Protein AF-A0A518CKV7-F1 (afdb_monomer)

Sequence (384 aa):
MPEHEFELYLSLLSRFLKLNSQQREEIAEELRGHLEMRLEDLAKEGHSREEAIRIALDEMGDAGELAQHFSTISKSRRRKMIMRCTLGTAAVLACGLVLFTAFWNEPDRPRPMANLVAEDEGGGTLPESGKTKPMDSSVQKRPAEVWELAEKVRVYKSEELEPWDEQLESQYELDLQGLSLQDAFDQISDQGGFLIVVHNSVTASLGDLISIEIEKNYTNLKLRQILYLLLAPLELTYAPKDGVLYILTQDETQDNSDFLQVRMYDCRDYLLVTVPDPQNNPEKLAEKMHHLMNLVMQFEGEWKTAGEGLGTIQSMNGVLVIKQTADAHAAIEQLLNQLRKPYLDVAHNNSAASQIDFGPERLFKLEQKGQSSIEKTPELGSLF

Solvent-accessible surface area (backbone atoms only — not comparable to full-atom values): 22990 Å² total; per-residue (Å²): 123,62,70,57,57,52,53,50,48,52,52,52,28,54,66,64,52,75,57,59,72,67,61,40,49,54,51,50,52,53,50,48,52,53,50,53,53,51,39,52,53,34,44,74,75,66,44,52,73,65,58,24,52,52,52,54,48,61,74,66,47,57,50,68,62,48,26,52,53,51,54,54,49,52,54,52,49,52,56,51,49,54,55,47,54,55,52,50,52,52,51,51,49,52,52,50,51,52,50,50,63,71,66,65,72,76,88,76,82,79,78,85,76,82,82,79,85,80,89,83,88,85,81,87,82,88,84,82,86,89,76,88,77,74,80,76,81,83,78,75,80,54,76,66,63,59,48,60,50,48,68,69,60,56,64,78,65,55,95,74,63,67,72,52,68,62,56,35,61,36,70,40,76,45,88,32,54,75,31,26,50,49,57,42,47,51,51,51,21,63,76,69,72,44,50,67,44,78,36,70,63,35,44,71,72,71,47,63,49,71,77,42,64,34,86,58,68,47,69,79,37,31,40,52,55,50,52,48,68,66,26,50,87,70,56,33,44,72,43,81,53,96,81,30,38,34,35,32,29,53,64,55,49,60,74,35,74,86,55,41,42,76,49,66,46,74,40,46,67,61,47,47,73,79,35,88,51,50,86,87,33,54,67,61,47,51,52,53,50,52,50,51,52,52,52,57,52,69,72,56,75,88,63,47,83,82,85,85,34,75,55,48,79,48,79,55,97,51,25,38,43,35,32,33,41,69,68,57,52,52,52,51,50,52,50,53,51,61,68,42,45,68,55,53,56,48,65,75,68,45,96,72,74,87,80,80,84,80,55,72,70,60,56,52,53,49,52,53,51,53,54,60,60,65,74,60,63,78,79,84,71,83,89,124

Structure (mmCIF, N/CA/C/O backbone):
data_AF-A0A518CKV7-F1
#
_entry.id   AF-A0A518CKV7-F1
#
loop_
_atom_site.group_PDB
_atom_site.id
_atom_site.type_symbol
_atom_site.label_atom_id
_atom_site.label_alt_id
_atom_site.label_comp_id
_atom_site.label_asym_id
_atom_site.label_entity_id
_atom_site.label_seq_id
_atom_site.pdbx_PDB_ins_code
_atom_site.Cartn_x
_atom_site.Cartn_y
_atom_site.Cartn_z
_atom_site.occupancy
_atom_site.B_iso_or_equiv
_atom_site.auth_seq_id
_atom_site.auth_comp_id
_atom_site.auth_asym_id
_atom_site.auth_atom_id
_atom_site.pdbx_PDB_model_num
ATOM 1 N N . MET A 1 1 ? -18.345 -3.737 45.174 1.00 50.84 1 MET A N 1
ATOM 2 C CA . MET A 1 1 ? -17.900 -2.915 44.027 1.00 50.84 1 MET A CA 1
ATOM 3 C C . MET A 1 1 ? -16.730 -3.476 43.191 1.00 50.84 1 MET A C 1
ATOM 5 O O . MET A 1 1 ? -16.484 -2.872 42.157 1.00 50.84 1 MET A O 1
ATOM 9 N N . PRO A 1 2 ? -16.056 -4.605 43.505 1.00 71.88 2 PRO A N 1
ATOM 10 C CA . PRO A 1 2 ? -14.836 -4.979 42.775 1.00 71.88 2 PRO A CA 1
ATOM 11 C C . PRO A 1 2 ? -15.076 -5.750 41.454 1.00 71.88 2 PRO A C 1
ATOM 13 O O . PRO A 1 2 ? -14.231 -5.706 40.573 1.00 71.88 2 PRO A O 1
ATOM 16 N N . GLU A 1 3 ? -16.244 -6.379 41.245 1.00 76.88 3 GLU A N 1
ATOM 17 C CA . GLU A 1 3 ? -16.604 -6.996 39.944 1.00 76.88 3 GLU A CA 1
ATOM 18 C C . GLU A 1 3 ? -16.695 -5.960 38.809 1.00 76.88 3 GLU A C 1
ATOM 20 O O . GLU A 1 3 ? -16.435 -6.265 37.651 1.00 76.88 3 GLU A O 1
ATOM 25 N N . HIS A 1 4 ? -17.009 -4.705 39.141 1.00 88.31 4 HIS A N 1
ATOM 26 C CA . HIS A 1 4 ? -17.037 -3.626 38.160 1.00 88.31 4 HIS A CA 1
ATOM 27 C C . HIS A 1 4 ? -15.627 -3.226 37.697 1.00 88.31 4 HIS A C 1
ATOM 29 O O . HIS A 1 4 ? -15.451 -2.882 36.535 1.00 88.31 4 HIS A O 1
ATOM 35 N N . GLU A 1 5 ? -14.618 -3.270 38.576 1.00 87.88 5 GLU A N 1
ATOM 36 C CA . GLU A 1 5 ? -13.223 -2.981 38.197 1.00 87.88 5 GLU A CA 1
ATOM 37 C C . GLU A 1 5 ? -12.697 -4.030 37.211 1.00 87.88 5 GLU A C 1
ATOM 39 O O . GLU A 1 5 ? -12.013 -3.693 36.247 1.00 87.88 5 GLU A O 1
ATOM 44 N N . PHE A 1 6 ? -13.108 -5.282 37.407 1.00 85.88 6 PHE A N 1
ATOM 45 C CA . PHE A 1 6 ? -12.809 -6.397 36.521 1.00 85.88 6 PHE A CA 1
ATOM 46 C C . PHE A 1 6 ? -13.419 -6.220 35.119 1.00 85.88 6 PHE A C 1
ATOM 48 O O . PHE A 1 6 ? -12.698 -6.257 34.121 1.00 85.88 6 PHE A O 1
ATOM 55 N N . GLU A 1 7 ? -14.724 -5.953 35.028 1.00 88.94 7 GLU A N 1
ATOM 56 C CA . GLU A 1 7 ? -15.381 -5.723 33.732 1.00 88.94 7 GLU A CA 1
ATOM 57 C C . GLU A 1 7 ? -14.836 -4.468 33.034 1.00 88.94 7 GLU A C 1
ATOM 59 O O . GLU A 1 7 ? -14.658 -4.442 31.814 1.00 88.94 7 GLU A O 1
ATOM 64 N N . LEU A 1 8 ? -14.482 -3.434 33.804 1.00 93.50 8 LEU A N 1
ATOM 65 C CA . LEU A 1 8 ? -13.857 -2.232 33.265 1.00 93.50 8 LEU A CA 1
ATOM 66 C C . LEU A 1 8 ? -12.472 -2.537 32.675 1.00 93.50 8 LEU A C 1
ATOM 68 O O . LEU A 1 8 ? -12.189 -2.089 31.561 1.00 93.50 8 LEU A O 1
ATOM 72 N N . TYR A 1 9 ? -11.654 -3.341 33.364 1.00 93.62 9 TYR A N 1
ATOM 73 C CA . TYR A 1 9 ? -10.346 -3.791 32.882 1.00 93.62 9 TYR A CA 1
ATOM 74 C C . TYR A 1 9 ? -10.462 -4.584 31.575 1.00 93.62 9 TYR A C 1
ATOM 76 O O . TYR A 1 9 ? -9.796 -4.246 30.592 1.00 93.62 9 TYR A O 1
ATOM 84 N N . LEU A 1 10 ? -11.356 -5.579 31.517 1.00 90.62 10 LEU A N 1
ATOM 85 C CA . LEU A 1 10 ? -11.594 -6.351 30.293 1.00 90.62 10 LEU A CA 1
ATOM 86 C C . LEU A 1 10 ? -12.104 -5.461 29.155 1.00 90.62 10 LEU A C 1
ATOM 88 O O . LEU A 1 10 ? -11.634 -5.589 28.023 1.00 90.62 10 LEU A O 1
ATOM 92 N N . SER A 1 11 ? -12.997 -4.508 29.441 1.00 91.81 11 SER A N 1
ATOM 93 C CA . SER A 1 11 ? -13.488 -3.575 28.422 1.00 91.81 11 SER A CA 1
ATOM 94 C C . SER A 1 11 ? -12.355 -2.723 27.832 1.00 91.81 11 SER A C 1
ATOM 96 O O . SER A 1 11 ? -12.274 -2.573 26.608 1.00 91.81 11 SER A O 1
ATOM 98 N N . LEU A 1 12 ? -11.434 -2.229 28.669 1.00 94.06 12 LEU A N 1
ATOM 99 C CA . LEU A 1 12 ? -10.284 -1.433 28.239 1.00 94.06 12 LEU A CA 1
ATOM 100 C C . LEU A 1 12 ? -9.321 -2.268 27.399 1.00 94.06 12 LEU A C 1
ATOM 102 O O . LEU A 1 12 ? -8.950 -1.855 26.299 1.00 94.06 12 LEU A O 1
ATOM 106 N N . LEU A 1 13 ? -8.977 -3.466 27.871 1.00 91.62 13 LEU A N 1
ATOM 107 C CA . LEU A 1 13 ? -8.108 -4.387 27.147 1.00 91.62 13 LEU A CA 1
ATOM 108 C C . LEU A 1 13 ? -8.684 -4.730 25.766 1.00 91.62 13 LEU A C 1
ATOM 110 O O . LEU A 1 13 ? -7.988 -4.658 24.752 1.00 91.62 13 LEU A O 1
ATOM 114 N N . SER A 1 14 ? -9.984 -5.021 25.712 1.00 88.25 14 SER A N 1
ATOM 115 C CA . SER A 1 14 ? -10.696 -5.343 24.475 1.00 88.25 14 SER A CA 1
ATOM 116 C C . SER A 1 14 ? -10.630 -4.206 23.446 1.00 88.25 14 SER A C 1
ATOM 118 O O . SER A 1 14 ? -10.497 -4.447 22.243 1.00 88.25 14 SER A O 1
ATOM 120 N N . ARG A 1 15 ? -10.655 -2.956 23.924 1.00 88.44 15 ARG A N 1
ATOM 121 C CA . ARG A 1 15 ? -10.552 -1.751 23.099 1.00 88.44 15 ARG A CA 1
ATOM 122 C C . ARG A 1 15 ? -9.131 -1.536 22.577 1.00 88.44 15 ARG A C 1
ATOM 124 O O . ARG A 1 15 ? -8.971 -1.054 21.457 1.00 88.44 15 ARG A O 1
ATOM 131 N N . PHE A 1 16 ? -8.108 -1.916 23.342 1.00 92.81 16 PHE A N 1
ATOM 132 C CA . PHE A 1 16 ? -6.710 -1.799 22.920 1.00 92.81 16 PHE A CA 1
ATOM 133 C C . PHE A 1 16 ? -6.267 -2.882 21.933 1.00 92.81 16 PHE A C 1
ATOM 135 O O . PHE A 1 16 ? -5.427 -2.609 21.077 1.00 92.81 16 PHE A O 1
ATOM 142 N N . LEU A 1 17 ? -6.834 -4.088 22.012 1.00 85.31 17 LEU A N 1
ATOM 143 C CA . LEU A 1 17 ? -6.389 -5.227 21.205 1.00 85.31 17 LEU A CA 1
ATOM 144 C C . LEU A 1 17 ? -6.710 -5.111 19.702 1.00 85.31 17 LEU A C 1
ATOM 146 O O . LEU A 1 17 ? -6.100 -5.827 18.913 1.00 85.31 17 LEU A O 1
ATOM 150 N N . LYS A 1 18 ? -7.614 -4.210 19.280 1.00 85.00 18 LYS A N 1
ATOM 151 C CA . LYS A 1 18 ? -8.036 -4.030 17.869 1.00 85.00 18 LYS A CA 1
ATOM 152 C C . LYS A 1 18 ? -8.336 -5.359 17.145 1.00 85.00 18 LYS A C 1
ATOM 154 O O . LYS A 1 18 ? -7.991 -5.537 15.981 1.00 85.00 18 LYS A O 1
ATOM 159 N N . LEU A 1 19 ? -8.950 -6.306 17.853 1.00 83.44 19 LEU A N 1
ATOM 160 C CA . LEU A 1 19 ? -9.349 -7.604 17.307 1.00 83.44 19 LEU A CA 1
ATOM 161 C C . LEU A 1 19 ? -10.804 -7.568 16.843 1.00 83.44 19 LEU A C 1
ATOM 163 O O . LEU A 1 19 ? -11.606 -6.767 17.347 1.00 83.44 19 LEU A O 1
ATOM 167 N N . ASN A 1 20 ? -11.146 -8.474 15.925 1.00 85.69 20 ASN A N 1
ATOM 168 C CA . ASN A 1 20 ? -12.535 -8.699 15.537 1.00 85.69 20 ASN A CA 1
ATOM 169 C C . ASN A 1 20 ? -13.378 -9.146 16.750 1.00 85.69 20 ASN A C 1
ATOM 171 O O . ASN A 1 20 ? -12.840 -9.548 17.786 1.00 85.69 20 ASN A O 1
ATOM 175 N N . SER A 1 21 ? -14.701 -9.021 16.648 1.00 83.12 21 SER A N 1
ATOM 176 C CA . SER A 1 21 ? -15.618 -9.269 17.770 1.00 83.12 21 SER A CA 1
ATOM 177 C C . SER A 1 21 ? -15.490 -10.684 18.336 1.00 83.12 21 SER A C 1
ATOM 179 O O . SER A 1 21 ? -15.404 -10.836 19.550 1.00 83.12 21 SER A O 1
ATOM 181 N N . GLN A 1 22 ? -15.384 -11.696 17.473 1.00 83.75 22 GLN A N 1
ATOM 182 C CA . GLN A 1 22 ? -15.272 -13.093 17.889 1.00 83.75 22 GLN A CA 1
ATOM 183 C C . GLN A 1 22 ? -13.979 -13.366 18.673 1.00 83.75 22 GLN A C 1
ATOM 185 O O . GLN A 1 22 ? -14.024 -13.896 19.777 1.00 83.75 22 GLN A O 1
ATOM 190 N N . GLN A 1 23 ? -12.820 -12.962 18.146 1.00 83.25 23 GLN A N 1
ATOM 191 C CA . GLN A 1 23 ? -11.528 -13.148 18.820 1.00 83.25 23 GLN A CA 1
ATOM 192 C C . GLN A 1 23 ? -11.455 -12.378 20.135 1.00 83.25 23 GLN A C 1
ATOM 194 O O . GLN A 1 23 ? -10.825 -12.819 21.093 1.00 83.25 23 GLN A O 1
ATOM 199 N N . ARG A 1 24 ? -12.080 -11.200 20.173 1.00 86.75 24 ARG A N 1
ATOM 200 C CA . ARG A 1 24 ? -12.170 -10.384 21.379 1.00 86.75 24 ARG A CA 1
ATOM 201 C C . ARG A 1 24 ? -12.959 -11.100 22.468 1.00 86.75 24 ARG A C 1
ATOM 203 O O . ARG A 1 24 ? -12.525 -11.073 23.612 1.00 86.75 24 ARG A O 1
ATOM 210 N N . GLU A 1 25 ? -14.072 -11.732 22.113 1.00 87.19 25 GLU A N 1
ATOM 211 C CA . GLU A 1 25 ? -14.899 -12.503 23.041 1.00 87.19 25 GLU A CA 1
ATOM 212 C C . GLU A 1 25 ? -14.175 -13.768 23.519 1.00 87.19 25 GLU A C 1
ATOM 214 O O . GLU A 1 25 ? -14.109 -14.004 24.721 1.00 87.19 25 GLU A O 1
ATOM 219 N N . GLU A 1 26 ? -13.513 -14.500 22.616 1.00 89.00 26 GLU A N 1
ATOM 220 C CA . GLU A 1 26 ? -12.691 -15.669 22.966 1.00 89.00 26 GLU A CA 1
ATOM 221 C C . GLU A 1 26 ? -11.557 -15.312 23.944 1.00 89.00 26 GLU A C 1
ATOM 223 O O . GLU A 1 26 ? -11.353 -15.998 24.944 1.00 89.00 26 GLU A O 1
ATOM 228 N N . ILE A 1 27 ? -10.828 -14.218 23.694 1.00 86.88 27 ILE A N 1
ATOM 229 C CA . ILE A 1 27 ? -9.741 -13.772 24.581 1.00 86.88 27 ILE A CA 1
ATOM 230 C C . ILE A 1 27 ? -10.284 -13.233 25.904 1.00 86.88 27 ILE A C 1
ATOM 232 O O . ILE A 1 27 ? -9.680 -13.478 26.947 1.00 86.88 27 ILE A O 1
ATOM 236 N N . ALA A 1 28 ? -11.395 -12.493 25.879 1.00 89.44 28 ALA A N 1
ATOM 237 C CA . ALA A 1 28 ? -12.017 -11.987 27.096 1.00 89.44 28 ALA A CA 1
ATOM 238 C C . ALA A 1 28 ? -12.482 -13.136 28.000 1.00 89.44 28 ALA A C 1
ATOM 240 O O . ALA A 1 28 ? -12.273 -13.067 29.210 1.00 89.44 28 ALA A O 1
ATOM 241 N N . GLU A 1 29 ? -13.044 -14.197 27.422 1.00 92.38 29 GLU A N 1
ATOM 242 C CA . GLU A 1 29 ? -13.492 -15.373 28.167 1.00 92.38 29 GLU A CA 1
ATOM 243 C C . GLU A 1 29 ? -12.316 -16.164 28.758 1.00 92.38 29 GLU A C 1
ATOM 245 O O . GLU A 1 29 ? -12.347 -16.529 29.933 1.00 92.38 29 GLU A O 1
ATOM 250 N N . GLU A 1 30 ? -11.229 -16.346 28.002 1.00 93.56 30 GLU A N 1
ATOM 251 C CA . GLU A 1 30 ? -10.017 -17.009 28.508 1.00 93.56 30 GLU A CA 1
ATOM 252 C C . GLU A 1 30 ? -9.373 -16.210 29.656 1.00 93.56 30 GLU A C 1
ATOM 254 O O . GLU A 1 30 ? -8.999 -16.765 30.692 1.00 93.56 30 GLU A O 1
ATOM 259 N N . LEU A 1 31 ? -9.272 -14.884 29.511 1.00 92.44 31 LEU A N 1
ATOM 260 C CA . LEU A 1 31 ? -8.737 -14.013 30.561 1.00 92.44 31 LEU A CA 1
ATOM 261 C C . LEU A 1 31 ? -9.634 -13.986 31.796 1.00 92.44 31 LEU A C 1
ATOM 263 O O . LEU A 1 31 ? -9.117 -13.978 32.915 1.00 92.44 31 LEU A O 1
ATOM 267 N N . ARG A 1 32 ? -10.958 -14.018 31.607 1.00 94.12 32 ARG A N 1
ATOM 268 C CA . ARG A 1 32 ? -11.914 -14.172 32.704 1.00 94.12 32 ARG A CA 1
ATOM 269 C C . ARG A 1 32 ? -11.669 -15.480 33.448 1.00 94.12 32 ARG A C 1
ATOM 271 O O . ARG A 1 32 ? -11.508 -15.436 34.664 1.00 94.12 32 ARG A O 1
ATOM 278 N N . GLY A 1 33 ? -11.514 -16.595 32.736 1.00 92.56 33 GLY A N 1
ATOM 279 C CA . GLY A 1 33 ? -11.188 -17.888 33.341 1.00 92.56 33 GLY A CA 1
ATOM 280 C C . GLY A 1 33 ? -9.873 -17.879 34.133 1.00 92.56 33 GLY A C 1
ATOM 281 O O . GLY A 1 33 ? -9.822 -18.371 35.262 1.00 92.56 33 GLY A O 1
ATOM 282 N N . HIS A 1 34 ? -8.810 -17.275 33.592 1.00 92.69 34 HIS A N 1
ATOM 283 C CA . HIS A 1 34 ? -7.526 -17.154 34.295 1.00 92.69 34 HIS A CA 1
ATOM 284 C C . HIS A 1 34 ? -7.613 -16.301 35.563 1.00 92.69 34 HIS A C 1
ATOM 286 O O . HIS A 1 34 ? -7.045 -16.667 36.595 1.00 92.69 34 HIS A O 1
ATOM 292 N N . LEU A 1 35 ? -8.327 -15.178 35.501 1.00 91.69 35 LEU A N 1
ATOM 293 C CA . LEU A 1 35 ? -8.523 -14.307 36.654 1.00 91.69 35 LEU A CA 1
ATOM 294 C C . LEU A 1 35 ? -9.394 -14.973 37.721 1.00 91.69 35 LEU A C 1
ATOM 296 O O . LEU A 1 35 ? -9.039 -14.925 38.894 1.00 91.69 35 LEU A O 1
ATOM 300 N N . GLU A 1 36 ? -10.483 -15.643 37.343 1.00 94.50 36 GLU A N 1
ATOM 301 C CA . GLU A 1 36 ? -11.323 -16.401 38.280 1.00 94.50 36 GLU A CA 1
ATOM 302 C C . GLU A 1 36 ? -10.526 -17.486 39.009 1.00 94.50 36 GLU A C 1
ATOM 304 O O . GLU A 1 36 ? -10.610 -17.594 40.235 1.00 94.50 36 GLU A O 1
ATOM 309 N N . MET A 1 37 ? -9.687 -18.226 38.278 1.00 95.19 37 MET A N 1
ATOM 310 C CA . MET A 1 37 ? -8.781 -19.215 38.863 1.00 95.19 37 MET A CA 1
ATOM 311 C C . MET A 1 37 ? -7.822 -18.567 39.869 1.00 95.19 37 MET A C 1
ATOM 313 O O . MET A 1 37 ? -7.672 -19.060 40.988 1.00 95.19 37 MET A O 1
ATOM 317 N N . ARG A 1 38 ? -7.222 -17.422 39.516 1.00 96.25 38 ARG A N 1
ATOM 318 C CA . ARG A 1 38 ? -6.299 -16.715 40.413 1.00 96.25 38 ARG A CA 1
ATOM 319 C C . ARG A 1 38 ? -6.997 -16.181 41.665 1.00 96.25 38 ARG A C 1
ATOM 321 O O . ARG A 1 38 ? -6.429 -16.240 42.755 1.00 96.25 38 ARG A O 1
ATOM 328 N N . LEU A 1 39 ? -8.230 -15.698 41.531 1.00 95.62 39 LEU A N 1
ATOM 329 C CA . LEU A 1 39 ? -9.047 -15.258 42.662 1.00 95.62 39 LEU A CA 1
ATOM 330 C C . LEU A 1 39 ? -9.371 -16.406 43.619 1.00 95.62 39 LEU A C 1
ATOM 332 O O . LEU A 1 39 ? -9.359 -16.199 44.833 1.00 95.62 39 LEU A O 1
ATOM 336 N N . GLU A 1 40 ? -9.644 -17.603 43.098 1.00 96.81 40 GLU A N 1
ATOM 337 C CA . GLU A 1 40 ? -9.883 -18.787 43.925 1.00 96.81 40 GLU A CA 1
ATOM 338 C C . GLU A 1 40 ? -8.632 -19.179 44.727 1.00 96.81 40 GLU A C 1
ATOM 340 O O . GLU A 1 40 ? -8.734 -19.513 45.910 1.00 96.81 40 GLU A O 1
ATOM 345 N N . ASP A 1 41 ? -7.450 -19.088 44.118 1.00 97.69 41 ASP A N 1
ATOM 346 C CA . ASP A 1 41 ? -6.178 -19.363 44.792 1.00 97.69 41 ASP A CA 1
ATOM 347 C C . ASP A 1 41 ? -5.898 -18.352 45.913 1.00 97.69 41 ASP A C 1
ATOM 349 O O . ASP A 1 41 ? -5.622 -18.746 47.048 1.00 97.69 41 ASP A O 1
ATOM 353 N N . LEU A 1 42 ? -6.081 -17.056 45.650 1.00 97.38 42 LEU A N 1
ATOM 354 C CA . LEU A 1 42 ? -5.923 -16.007 46.666 1.00 97.38 42 LEU A CA 1
ATOM 355 C C . LEU A 1 42 ? -6.945 -16.151 47.806 1.00 97.38 42 LEU A C 1
ATOM 357 O O . LEU A 1 42 ? -6.629 -15.905 48.973 1.00 97.38 42 LEU A O 1
ATOM 361 N N . ALA A 1 43 ? -8.162 -16.607 47.503 1.00 96.62 43 ALA A N 1
ATOM 362 C CA . ALA A 1 43 ? -9.160 -16.910 48.524 1.00 96.62 43 ALA A CA 1
ATOM 363 C C . ALA A 1 43 ? -8.744 -18.101 49.408 1.00 96.62 43 ALA A C 1
ATOM 365 O O . ALA A 1 43 ? -8.964 -18.064 50.621 1.00 96.62 43 ALA A O 1
ATOM 366 N N . LYS A 1 44 ? -8.107 -19.138 48.842 1.00 98.06 44 LYS A N 1
ATOM 367 C CA . LYS A 1 44 ? -7.546 -20.273 49.610 1.00 98.06 44 LYS A CA 1
ATOM 368 C C . LYS A 1 44 ? -6.392 -19.847 50.516 1.00 98.06 44 LYS A C 1
ATOM 370 O O . LYS A 1 44 ? -6.230 -20.415 51.594 1.00 98.06 44 LYS A O 1
ATOM 375 N N . GLU A 1 45 ? -5.632 -18.839 50.106 1.00 98.12 45 GLU A N 1
ATOM 376 C CA . GLU A 1 45 ? -4.575 -18.212 50.911 1.00 98.12 45 GLU A CA 1
ATOM 377 C C . GLU A 1 45 ? -5.130 -17.317 52.038 1.00 98.12 45 GLU A C 1
ATOM 379 O O . GLU A 1 45 ? -4.391 -16.901 52.929 1.00 98.12 45 GLU A O 1
ATOM 384 N N . GLY A 1 46 ? -6.448 -17.087 52.061 1.00 98.00 46 GLY A N 1
ATOM 385 C CA . GLY A 1 46 ? -7.145 -16.351 53.113 1.00 98.00 46 GLY A CA 1
ATOM 386 C C . GLY A 1 46 ? -7.326 -14.861 52.827 1.00 98.00 46 GLY A C 1
ATOM 387 O O . GLY A 1 46 ? -7.761 -14.131 53.722 1.00 98.00 46 GLY A O 1
ATOM 388 N N . HIS A 1 47 ? -7.031 -14.398 51.609 1.00 97.94 47 HIS A N 1
ATOM 389 C CA . HIS A 1 47 ? -7.303 -13.018 51.219 1.00 97.94 47 HIS A CA 1
ATOM 390 C C . HIS A 1 47 ? -8.807 -12.758 51.112 1.00 97.94 47 HIS A C 1
ATOM 392 O O . HIS A 1 47 ? -9.595 -13.605 50.680 1.00 97.94 47 HIS A O 1
ATOM 398 N N . SER A 1 48 ? -9.221 -11.547 51.490 1.00 96.75 48 SER A N 1
ATOM 399 C CA . SER A 1 48 ? -10.590 -11.104 51.226 1.00 96.75 48 SER A CA 1
ATOM 400 C C . SER A 1 48 ? -10.813 -10.965 49.717 1.00 96.75 48 SER A C 1
ATOM 402 O O . SER A 1 48 ? -9.888 -10.651 48.973 1.00 96.75 48 SER A O 1
ATOM 404 N N . ARG A 1 49 ? -12.049 -11.158 49.242 1.00 94.38 49 ARG A N 1
ATOM 405 C CA . ARG A 1 49 ? -12.355 -11.105 47.800 1.00 94.38 49 ARG A CA 1
ATOM 406 C C . ARG A 1 49 ? -11.945 -9.779 47.142 1.00 94.38 49 ARG A C 1
ATOM 408 O O . ARG A 1 49 ? -11.487 -9.780 46.009 1.00 94.38 49 ARG A O 1
ATOM 415 N N . GLU A 1 50 ? -12.105 -8.658 47.844 1.00 94.62 50 GLU A N 1
ATOM 416 C CA . GLU A 1 50 ? -11.709 -7.331 47.347 1.00 94.62 50 GLU A CA 1
ATOM 417 C C . GLU A 1 50 ? -10.187 -7.177 47.246 1.00 94.62 50 GLU A C 1
ATOM 419 O O . GLU A 1 50 ? -9.684 -6.628 46.268 1.00 94.62 50 GLU A O 1
ATOM 424 N N . GLU A 1 51 ? -9.449 -7.693 48.228 1.00 95.56 51 GLU A N 1
ATOM 425 C CA . GLU A 1 51 ? -7.985 -7.691 48.223 1.00 95.56 51 GLU A CA 1
ATOM 426 C C . GLU A 1 51 ? -7.427 -8.626 47.146 1.00 95.56 51 GLU A C 1
ATOM 428 O O . GLU A 1 51 ? -6.517 -8.241 46.418 1.00 95.56 51 GLU A O 1
ATOM 433 N N . ALA A 1 52 ? -8.042 -9.798 46.965 1.00 96.19 52 ALA A N 1
ATOM 434 C CA . ALA A 1 52 ? -7.690 -10.741 45.911 1.00 96.19 52 ALA A CA 1
ATOM 435 C C . ALA A 1 52 ? -7.847 -10.131 44.508 1.00 96.19 52 ALA A C 1
ATOM 437 O O . ALA A 1 52 ? -6.976 -10.318 43.665 1.00 96.19 52 ALA A O 1
ATOM 438 N N . ILE A 1 53 ? -8.913 -9.356 44.264 1.00 93.88 53 ILE A N 1
ATOM 439 C CA . ILE A 1 53 ? -9.126 -8.668 42.977 1.00 93.88 53 ILE A CA 1
ATOM 440 C C . ILE A 1 53 ? -8.037 -7.631 42.715 1.00 93.88 53 ILE A C 1
ATOM 442 O O . ILE A 1 53 ? -7.504 -7.581 41.610 1.00 93.88 53 ILE A O 1
ATOM 446 N N . ARG A 1 54 ? -7.647 -6.851 43.727 1.00 94.38 54 ARG A N 1
ATOM 447 C CA . ARG A 1 54 ? -6.552 -5.885 43.573 1.00 94.38 54 ARG A CA 1
ATOM 448 C C . ARG A 1 54 ? -5.218 -6.564 43.294 1.00 94.38 54 ARG A C 1
ATOM 450 O O . ARG A 1 54 ? -4.519 -6.124 42.393 1.00 94.38 54 ARG A O 1
ATOM 457 N N . ILE A 1 55 ? -4.893 -7.629 44.027 1.00 96.56 55 ILE A N 1
ATOM 458 C CA . ILE A 1 55 ? -3.652 -8.388 43.822 1.00 96.56 55 ILE A CA 1
ATOM 459 C C . ILE A 1 55 ? -3.637 -9.014 42.423 1.00 96.56 55 ILE A C 1
ATOM 461 O O . ILE A 1 55 ? -2.653 -8.870 41.711 1.00 96.56 55 ILE A O 1
ATOM 465 N N . ALA A 1 56 ? -4.733 -9.646 41.992 1.00 95.75 56 ALA A N 1
ATOM 466 C CA . ALA A 1 56 ? -4.812 -10.278 40.676 1.00 95.75 56 ALA A CA 1
ATOM 467 C C . ALA A 1 56 ? -4.682 -9.266 39.521 1.00 95.75 56 ALA A C 1
ATOM 469 O O . ALA A 1 56 ? -4.013 -9.551 38.529 1.00 95.75 56 ALA A O 1
ATOM 470 N N . LEU A 1 57 ? -5.289 -8.079 39.649 1.00 94.69 57 LEU A N 1
ATOM 471 C CA . LEU A 1 57 ? -5.149 -7.011 38.653 1.00 94.69 57 LEU A CA 1
ATOM 472 C C . LEU A 1 57 ? -3.732 -6.415 38.638 1.00 94.69 57 LEU A C 1
ATOM 474 O O . LEU A 1 57 ? -3.208 -6.148 37.560 1.00 94.69 57 LEU A O 1
ATOM 478 N N . ASP A 1 58 ? -3.101 -6.248 39.802 1.00 95.62 58 ASP A N 1
ATOM 479 C CA . ASP A 1 58 ? -1.714 -5.769 39.907 1.00 95.62 58 ASP A CA 1
ATOM 480 C C . ASP A 1 58 ? -0.720 -6.788 39.313 1.00 95.62 58 ASP A C 1
ATOM 482 O O . ASP A 1 58 ? 0.196 -6.414 38.584 1.00 95.62 58 ASP A O 1
ATOM 486 N N . GLU A 1 59 ? -0.954 -8.089 39.527 1.00 95.50 59 GLU A N 1
ATOM 487 C CA . GLU A 1 59 ? -0.173 -9.179 38.922 1.00 95.50 59 GLU A CA 1
ATOM 488 C C . GLU A 1 59 ? -0.339 -9.265 37.396 1.00 95.50 59 GLU A C 1
ATOM 490 O O . GLU A 1 59 ? 0.617 -9.601 36.693 1.00 95.50 59 GLU A O 1
ATOM 495 N N . MET A 1 60 ? -1.533 -8.968 36.871 1.00 92.75 60 MET A N 1
ATOM 496 C CA . MET A 1 60 ? -1.770 -8.907 35.423 1.00 92.75 60 MET A CA 1
ATOM 497 C C . MET A 1 60 ? -1.150 -7.674 34.755 1.00 92.75 60 MET A C 1
ATOM 499 O O . MET A 1 60 ? -0.875 -7.714 33.553 1.00 92.75 60 MET A O 1
ATOM 503 N N . GLY A 1 61 ? -0.915 -6.604 35.515 1.00 94.62 61 GLY A N 1
ATOM 504 C CA . GLY A 1 61 ? -0.333 -5.358 35.027 1.00 94.62 61 GLY A CA 1
ATOM 505 C C . GLY A 1 61 ? -1.307 -4.475 34.240 1.00 94.62 61 GLY A C 1
ATOM 506 O O . GLY A 1 61 ? -2.514 -4.726 34.154 1.00 94.62 61 GLY A O 1
ATOM 507 N N . ASP A 1 62 ? -0.773 -3.399 33.657 1.00 95.19 62 ASP A N 1
ATOM 508 C CA . ASP A 1 62 ? -1.563 -2.426 32.901 1.00 95.19 62 ASP A CA 1
ATOM 509 C C . ASP A 1 62 ? -2.176 -3.046 31.633 1.00 95.19 62 ASP A C 1
ATOM 511 O O . ASP A 1 62 ? -1.503 -3.716 30.844 1.00 95.19 62 ASP A O 1
ATOM 515 N N . ALA A 1 63 ? -3.465 -2.778 31.401 1.00 93.50 63 ALA A N 1
ATOM 516 C CA . ALA A 1 63 ? -4.188 -3.308 30.245 1.00 93.50 63 ALA A CA 1
ATOM 517 C C . ALA A 1 63 ? -3.565 -2.853 28.910 1.00 93.50 63 ALA A C 1
ATOM 519 O O . ALA A 1 63 ? -3.595 -3.593 27.925 1.00 93.50 63 ALA A O 1
ATOM 520 N N . GLY A 1 64 ? -2.988 -1.649 28.856 1.00 91.00 64 GLY A N 1
ATOM 521 C CA . GLY A 1 64 ? -2.310 -1.142 27.666 1.00 91.00 64 GLY A CA 1
ATOM 522 C C . GLY A 1 64 ? -1.033 -1.921 27.350 1.00 91.00 64 GLY A C 1
ATOM 523 O O . GLY A 1 64 ? -0.821 -2.320 26.201 1.00 91.00 64 GLY A O 1
ATOM 524 N N . GLU A 1 65 ? -0.208 -2.188 28.362 1.00 91.12 65 GLU A N 1
ATOM 525 C CA . GLU A 1 65 ? 1.027 -2.972 28.222 1.00 91.12 65 GLU A CA 1
ATOM 526 C C . GLU A 1 65 ? 0.732 -4.425 27.816 1.00 91.12 65 GLU A C 1
ATOM 528 O O . GLU A 1 65 ? 1.324 -4.949 26.863 1.00 91.12 65 GLU A O 1
ATOM 533 N N . LEU A 1 66 ? -0.263 -5.051 28.451 1.00 93.12 66 LEU A N 1
ATOM 534 C CA . LEU A 1 66 ? -0.699 -6.400 28.099 1.00 93.12 66 LEU A CA 1
ATOM 535 C C . LEU A 1 66 ? -1.207 -6.469 26.647 1.00 93.12 66 LEU A C 1
ATOM 537 O O . LEU A 1 66 ? -0.841 -7.378 25.894 1.00 93.12 66 LEU A O 1
ATOM 541 N N . ALA A 1 67 ? -1.994 -5.481 26.205 1.00 91.12 67 ALA A N 1
ATOM 542 C CA . ALA A 1 67 ? -2.474 -5.407 24.825 1.00 91.12 67 ALA A CA 1
ATOM 543 C C . ALA A 1 67 ? -1.334 -5.254 23.804 1.00 91.12 67 ALA A C 1
ATOM 545 O O . ALA A 1 67 ? -1.379 -5.858 22.722 1.00 91.12 67 ALA A O 1
ATOM 546 N N . GLN A 1 68 ? -0.287 -4.492 24.134 1.00 85.56 68 GLN A N 1
ATOM 547 C CA . GLN A 1 68 ? 0.915 -4.400 23.301 1.00 85.56 68 GLN A CA 1
ATOM 548 C C . GLN A 1 68 ? 1.640 -5.750 23.211 1.00 85.56 68 GLN A C 1
ATOM 550 O O . GLN A 1 68 ? 2.045 -6.163 22.116 1.00 85.56 68 GLN A O 1
ATOM 555 N N . HIS A 1 69 ? 1.740 -6.488 24.317 1.00 86.88 69 HIS A N 1
ATOM 556 C CA . HIS A 1 69 ? 2.306 -7.838 24.330 1.00 86.88 69 HIS A CA 1
ATOM 557 C C . HIS A 1 69 ? 1.512 -8.816 23.452 1.00 86.88 69 HIS A C 1
ATOM 559 O O . HIS A 1 69 ? 2.092 -9.518 22.620 1.00 86.88 69 HIS A O 1
ATOM 565 N N . PHE A 1 70 ? 0.183 -8.824 23.538 1.00 85.44 70 PHE A N 1
ATOM 566 C CA . PHE A 1 70 ? -0.638 -9.653 22.650 1.00 85.44 70 PHE A CA 1
ATOM 567 C C . PHE A 1 70 ? -0.503 -9.249 21.181 1.00 85.44 70 PHE A C 1
ATOM 569 O O . PHE A 1 70 ? -0.389 -10.116 20.313 1.00 85.44 70 PHE A O 1
ATOM 576 N N . SER A 1 71 ? -0.440 -7.948 20.893 1.00 81.69 71 SER A N 1
ATOM 577 C CA . SER A 1 71 ? -0.266 -7.434 19.531 1.00 81.69 71 SER A CA 1
ATOM 578 C C . SER A 1 71 ? 1.085 -7.826 18.925 1.00 81.69 71 SER A C 1
ATOM 580 O O . SER A 1 71 ? 1.177 -8.137 17.737 1.00 81.69 71 SER A O 1
ATOM 582 N N . THR A 1 72 ? 2.155 -7.845 19.721 1.00 80.50 72 THR A N 1
ATOM 583 C CA . THR A 1 72 ? 3.475 -8.301 19.253 1.00 80.50 72 THR A CA 1
ATOM 584 C C . THR A 1 72 ? 3.503 -9.816 19.040 1.00 80.50 72 THR A C 1
ATOM 586 O O . THR A 1 72 ? 4.015 -10.290 18.017 1.00 80.50 72 THR A O 1
ATOM 589 N N . ILE A 1 73 ? 2.886 -10.590 19.940 1.00 79.75 73 ILE A N 1
ATOM 590 C CA . ILE A 1 73 ? 2.779 -12.048 19.808 1.00 79.75 73 ILE A CA 1
ATOM 591 C C . ILE A 1 73 ? 1.945 -12.419 18.578 1.00 79.75 73 ILE A C 1
ATOM 593 O O . ILE A 1 73 ? 2.397 -13.251 17.784 1.00 79.75 73 ILE A O 1
ATOM 597 N N . SER A 1 74 ? 0.785 -11.791 18.370 1.00 71.31 74 SER A N 1
ATOM 598 C CA . SER A 1 74 ? -0.100 -12.076 17.233 1.00 71.31 74 SER A CA 1
ATOM 599 C C . SER A 1 74 ? 0.593 -11.790 15.897 1.00 71.31 74 SER A C 1
ATOM 601 O O . SER A 1 74 ? 0.606 -12.659 15.017 1.00 71.31 74 SER A O 1
ATOM 603 N N . LYS A 1 75 ? 1.298 -10.655 15.782 1.00 72.88 75 LYS A N 1
ATOM 604 C CA . LYS A 1 75 ? 2.130 -10.315 14.614 1.00 72.88 75 LYS A CA 1
ATOM 605 C C . LYS A 1 75 ? 3.214 -11.365 14.358 1.00 72.88 75 LYS A C 1
ATOM 607 O O . LYS A 1 75 ? 3.381 -11.828 13.227 1.00 72.88 75 LYS A O 1
ATOM 612 N N . SER A 1 76 ? 3.914 -11.815 15.403 1.00 68.69 76 SER A N 1
ATOM 613 C CA . SER A 1 76 ? 4.967 -12.832 15.265 1.00 68.69 76 SER A CA 1
ATOM 614 C C . SER A 1 76 ? 4.419 -14.207 14.853 1.00 68.69 76 SER A C 1
ATOM 616 O O . SER A 1 76 ? 5.049 -14.925 14.069 1.00 68.69 76 SER A O 1
ATOM 618 N N . ARG A 1 77 ? 3.231 -14.578 15.349 1.00 66.00 77 ARG A N 1
ATOM 619 C CA . ARG A 1 77 ? 2.586 -15.863 15.060 1.00 66.00 77 ARG A CA 1
ATOM 620 C C . ARG A 1 77 ? 2.025 -15.882 13.642 1.00 66.00 77 ARG A C 1
ATOM 622 O O . ARG A 1 77 ? 2.202 -16.889 12.962 1.00 66.00 77 ARG A O 1
ATOM 629 N N . ARG A 1 78 ? 1.466 -14.761 13.165 1.00 65.50 78 ARG A N 1
ATOM 630 C CA . ARG A 1 78 ? 1.043 -14.581 11.766 1.00 65.50 78 ARG A CA 1
ATOM 631 C C . ARG A 1 78 ? 2.224 -14.762 10.811 1.00 65.50 78 ARG A C 1
ATOM 633 O O . ARG A 1 78 ? 2.136 -15.572 9.894 1.00 65.50 78 ARG A O 1
ATOM 640 N N . ARG A 1 79 ? 3.373 -14.136 11.101 1.00 62.72 79 ARG A N 1
ATOM 641 C CA . ARG A 1 79 ? 4.608 -14.302 10.309 1.00 62.72 79 ARG A CA 1
ATOM 642 C C . ARG A 1 79 ? 5.091 -15.758 10.275 1.00 62.72 79 ARG A C 1
ATOM 644 O O . ARG A 1 79 ? 5.450 -16.271 9.219 1.00 62.72 79 ARG A O 1
ATOM 651 N N . LYS A 1 80 ? 5.042 -16.461 11.412 1.00 68.31 80 LYS A N 1
ATOM 652 C CA . LYS A 1 80 ? 5.414 -17.886 11.497 1.00 68.31 80 LYS A CA 1
ATOM 653 C C . LYS A 1 80 ? 4.417 -18.813 10.802 1.00 68.31 80 LYS A C 1
ATOM 655 O O . LYS A 1 80 ? 4.832 -19.842 10.281 1.00 68.31 80 LYS A O 1
ATOM 660 N N . MET A 1 81 ? 3.125 -18.491 10.805 1.00 61.94 81 MET A N 1
ATOM 661 C CA . MET A 1 81 ? 2.114 -19.320 10.148 1.00 61.94 81 MET A CA 1
ATOM 662 C C . MET A 1 81 ? 2.208 -19.188 8.625 1.00 61.94 81 MET A C 1
ATOM 664 O O . MET A 1 81 ? 2.230 -20.205 7.940 1.00 61.94 81 MET A O 1
ATOM 668 N N . ILE A 1 82 ? 2.437 -17.970 8.121 1.00 60.28 82 ILE A N 1
ATOM 669 C CA . ILE A 1 82 ? 2.762 -17.729 6.707 1.00 60.28 82 ILE A CA 1
ATOM 670 C C . ILE A 1 82 ? 4.010 -18.531 6.303 1.00 60.28 82 ILE A C 1
ATOM 672 O O . ILE A 1 82 ? 3.968 -19.272 5.325 1.00 60.28 82 ILE A O 1
ATOM 676 N N . MET A 1 83 ? 5.079 -18.492 7.109 1.00 59.62 83 MET A N 1
ATOM 677 C CA . MET A 1 83 ? 6.305 -19.264 6.850 1.00 59.62 83 MET A CA 1
ATOM 678 C C . MET A 1 83 ? 6.088 -20.791 6.876 1.00 59.62 83 MET A C 1
ATOM 680 O O . MET A 1 83 ? 6.784 -21.533 6.189 1.00 59.62 83 MET A O 1
ATOM 684 N N . ARG A 1 84 ? 5.126 -21.291 7.661 1.00 59.62 84 ARG A N 1
ATOM 685 C CA . ARG A 1 84 ? 4.788 -22.725 7.702 1.00 59.62 84 ARG A CA 1
ATOM 686 C C . ARG A 1 84 ? 3.945 -23.154 6.503 1.00 59.62 84 ARG A C 1
ATOM 688 O O . ARG A 1 84 ? 4.162 -24.252 5.996 1.00 59.62 84 ARG A O 1
ATOM 695 N N . CYS A 1 85 ? 3.042 -22.302 6.024 1.00 57.06 85 CYS A N 1
ATOM 696 C CA . CYS A 1 85 ? 2.271 -22.574 4.813 1.00 57.06 85 CYS A CA 1
ATOM 697 C C . CYS A 1 85 ? 3.168 -22.608 3.568 1.00 57.06 85 CYS A C 1
ATOM 699 O O . CYS A 1 85 ? 3.021 -23.517 2.755 1.00 57.06 85 CYS A O 1
ATOM 701 N N . THR A 1 86 ? 4.147 -21.703 3.454 1.00 59.41 86 THR A N 1
ATOM 702 C CA . THR A 1 86 ? 5.089 -21.695 2.319 1.00 59.41 86 THR A CA 1
ATOM 703 C C . THR A 1 86 ? 6.046 -22.890 2.331 1.00 59.41 86 THR A C 1
ATOM 705 O O . THR A 1 86 ? 6.333 -23.465 1.283 1.00 59.41 86 THR A O 1
ATOM 708 N N . LEU A 1 87 ? 6.501 -23.332 3.509 1.00 60.56 87 LEU A N 1
ATOM 709 C CA . LEU A 1 87 ? 7.337 -24.533 3.611 1.00 60.56 87 LEU A CA 1
ATOM 710 C C . LEU A 1 87 ? 6.550 -25.813 3.276 1.00 60.56 87 LEU A C 1
ATOM 712 O O . LEU A 1 87 ? 7.081 -26.728 2.644 1.00 60.56 87 LEU A O 1
ATOM 716 N N . GLY A 1 88 ? 5.277 -25.872 3.685 1.00 66.38 88 GLY A N 1
ATOM 717 C CA . GLY A 1 88 ? 4.384 -26.993 3.396 1.00 66.38 88 GLY A CA 1
ATOM 718 C C . GLY A 1 88 ? 4.094 -27.145 1.902 1.00 66.38 88 GLY A C 1
ATOM 719 O O . GLY A 1 88 ? 4.185 -28.253 1.373 1.00 66.38 88 GLY A O 1
ATOM 720 N N . THR A 1 89 ? 3.816 -26.045 1.196 1.00 68.56 89 THR A N 1
ATOM 721 C CA . THR A 1 89 ? 3.570 -26.078 -0.255 1.00 68.56 89 THR A CA 1
ATOM 722 C C . THR A 1 89 ? 4.823 -26.453 -1.045 1.00 68.56 89 THR A C 1
ATOM 724 O O . THR A 1 89 ? 4.731 -27.262 -1.970 1.00 68.56 89 THR A O 1
ATOM 727 N N . ALA A 1 90 ? 6.004 -25.971 -0.645 1.00 67.38 90 ALA A N 1
ATOM 728 C CA . ALA A 1 90 ? 7.271 -26.363 -1.266 1.00 67.38 90 ALA A CA 1
ATOM 729 C C . ALA A 1 90 ? 7.560 -27.869 -1.114 1.00 67.38 90 ALA A C 1
ATOM 731 O O . ALA A 1 90 ? 7.972 -28.522 -2.074 1.00 67.38 90 ALA A O 1
ATOM 732 N N . ALA A 1 91 ? 7.292 -28.445 0.062 1.00 74.44 91 ALA A N 1
ATOM 733 C CA . ALA A 1 91 ? 7.468 -29.877 0.299 1.00 74.44 91 ALA A CA 1
ATOM 734 C C . ALA A 1 91 ? 6.505 -30.731 -0.546 1.00 74.44 91 ALA A C 1
ATOM 736 O O . ALA A 1 91 ? 6.914 -31.746 -1.111 1.00 74.44 91 ALA A O 1
ATOM 737 N N . VAL A 1 92 ? 5.244 -30.307 -0.684 1.00 81.69 92 VAL A N 1
ATOM 738 C CA . VAL A 1 92 ? 4.259 -30.999 -1.533 1.00 81.69 92 VAL A CA 1
ATOM 739 C C . VAL A 1 92 ? 4.659 -30.935 -3.007 1.00 81.69 92 VAL A C 1
ATOM 741 O O . VAL A 1 92 ? 4.589 -31.956 -3.690 1.00 81.69 92 VAL A O 1
ATOM 744 N N . LEU A 1 93 ? 5.139 -29.786 -3.494 1.00 77.19 93 LEU A N 1
ATOM 745 C CA . LEU A 1 93 ? 5.634 -29.655 -4.868 1.00 77.19 93 LEU A CA 1
ATOM 746 C C . LEU A 1 93 ? 6.874 -30.518 -5.119 1.00 77.19 93 LEU A C 1
ATOM 748 O O . LEU A 1 93 ? 6.943 -31.190 -6.145 1.00 77.19 93 LEU A O 1
ATOM 752 N N . ALA A 1 94 ? 7.818 -30.564 -4.176 1.00 76.38 94 ALA A N 1
ATOM 753 C CA . ALA A 1 94 ? 8.995 -31.423 -4.281 1.00 76.38 94 ALA A CA 1
ATOM 754 C C . ALA A 1 94 ? 8.609 -32.912 -4.340 1.00 76.38 94 ALA A C 1
ATOM 756 O O . ALA A 1 94 ? 9.078 -33.637 -5.217 1.00 76.38 94 ALA A O 1
ATOM 757 N N . CYS A 1 95 ? 7.696 -33.362 -3.473 1.00 80.62 95 CYS A N 1
ATOM 758 C CA . CYS A 1 95 ? 7.164 -34.725 -3.515 1.00 80.62 95 CYS A CA 1
ATOM 759 C C . CYS A 1 95 ? 6.407 -35.009 -4.821 1.00 80.62 95 CYS A C 1
ATOM 761 O O . CYS A 1 95 ? 6.586 -36.072 -5.415 1.00 80.62 95 CYS A O 1
ATOM 763 N N . GLY A 1 96 ? 5.604 -34.055 -5.300 1.00 84.44 96 GLY A N 1
ATOM 764 C CA . GLY A 1 96 ? 4.904 -34.150 -6.579 1.00 84.44 96 GLY A CA 1
ATOM 765 C C . GLY A 1 96 ? 5.864 -34.294 -7.760 1.00 84.44 96 GLY A C 1
ATOM 766 O O . GLY A 1 96 ? 5.633 -35.125 -8.631 1.00 84.44 96 GLY A O 1
ATOM 767 N N . LEU A 1 97 ? 6.981 -33.563 -7.757 1.00 85.38 97 LEU A N 1
ATOM 768 C CA . LEU A 1 97 ? 8.004 -33.621 -8.803 1.00 85.38 97 LEU A CA 1
ATOM 769 C C . LEU A 1 97 ? 8.782 -34.948 -8.785 1.00 85.38 97 LEU A C 1
ATOM 771 O O . LEU A 1 97 ? 9.069 -35.518 -9.840 1.00 85.38 97 LEU A O 1
ATOM 775 N N . VAL A 1 98 ? 9.071 -35.488 -7.598 1.00 84.19 98 VAL A N 1
ATOM 776 C CA . VAL A 1 98 ? 9.672 -36.825 -7.446 1.00 84.19 98 VAL A CA 1
ATOM 777 C C . VAL A 1 98 ? 8.720 -37.913 -7.947 1.00 84.19 98 VAL A C 1
ATOM 779 O O . VAL A 1 98 ? 9.142 -38.803 -8.679 1.00 84.19 98 VAL A O 1
ATOM 782 N N . LEU A 1 99 ? 7.427 -37.834 -7.621 1.00 82.69 99 LEU A N 1
ATOM 783 C CA . LEU A 1 99 ? 6.438 -38.790 -8.125 1.00 82.69 99 LEU A CA 1
ATOM 784 C C . LEU A 1 99 ? 6.246 -38.655 -9.639 1.00 82.69 99 LEU A C 1
ATOM 786 O O . LEU A 1 99 ? 6.214 -39.658 -10.345 1.00 82.69 99 LEU A O 1
ATOM 790 N N . PHE A 1 100 ? 6.186 -37.432 -10.159 1.00 81.81 100 PHE A N 1
ATOM 791 C CA . PHE A 1 100 ? 6.066 -37.188 -11.592 1.00 81.81 100 PHE A CA 1
ATOM 792 C C . PHE A 1 100 ? 7.252 -37.784 -12.358 1.00 81.81 100 PHE A C 1
ATOM 794 O O . PHE A 1 100 ? 7.052 -38.529 -13.308 1.00 81.81 100 PHE A O 1
ATOM 801 N N . THR A 1 101 ? 8.485 -37.548 -11.905 1.00 81.56 101 THR A N 1
ATOM 802 C CA . THR A 1 101 ? 9.688 -38.107 -12.548 1.00 81.56 101 THR A CA 1
ATOM 803 C C . THR A 1 101 ? 9.816 -39.623 -12.381 1.00 81.56 101 THR A C 1
ATOM 805 O O . THR A 1 101 ? 10.300 -40.286 -13.294 1.00 81.56 101 THR A O 1
ATOM 808 N N . ALA A 1 102 ? 9.348 -40.195 -11.268 1.00 82.31 102 ALA A N 1
ATOM 809 C CA . ALA A 1 102 ? 9.381 -41.641 -11.042 1.00 82.31 102 ALA A CA 1
ATOM 810 C C . ALA A 1 102 ? 8.343 -42.417 -11.874 1.00 82.31 102 ALA A C 1
ATOM 812 O O . ALA A 1 102 ? 8.578 -43.576 -12.215 1.00 82.31 102 ALA A O 1
ATOM 813 N N . PHE A 1 103 ? 7.203 -41.797 -12.201 1.00 78.06 103 PHE A N 1
ATOM 814 C CA . PHE A 1 103 ? 6.111 -42.439 -12.942 1.00 78.06 103 PHE A CA 1
ATOM 815 C C . PHE A 1 103 ? 6.011 -42.013 -14.413 1.00 78.06 103 PHE A C 1
ATOM 817 O O . PHE A 1 103 ? 5.287 -42.657 -15.174 1.00 78.06 103 PHE A O 1
ATOM 824 N N . TRP A 1 104 ? 6.770 -41.006 -14.856 1.00 74.06 104 TRP A N 1
ATOM 825 C CA . TRP A 1 104 ? 6.909 -40.651 -16.273 1.00 74.06 104 TRP A CA 1
ATOM 826 C C . TRP A 1 104 ? 7.879 -41.604 -16.989 1.00 74.06 104 TRP A C 1
ATOM 828 O O . TRP A 1 104 ? 8.928 -41.217 -17.503 1.00 74.06 104 TRP A O 1
ATOM 838 N N . ASN A 1 105 ? 7.533 -42.889 -16.980 1.00 51.66 105 ASN A N 1
ATOM 839 C CA . ASN A 1 105 ? 8.285 -43.942 -17.643 1.00 51.66 105 ASN A CA 1
ATOM 840 C C . ASN A 1 105 ? 7.839 -44.033 -19.117 1.00 51.66 105 ASN A C 1
ATOM 842 O O . ASN A 1 105 ? 6.783 -44.569 -19.438 1.00 51.66 105 ASN A O 1
ATOM 846 N N . GLU A 1 106 ? 8.645 -43.401 -19.968 1.00 54.62 106 GLU A N 1
ATOM 847 C CA . GLU A 1 106 ? 8.913 -43.618 -21.401 1.00 54.62 106 GLU A CA 1
ATOM 848 C C . GLU A 1 106 ? 7.884 -44.387 -22.261 1.00 54.62 106 GLU A C 1
ATOM 850 O O . GLU A 1 106 ? 7.922 -45.619 -22.319 1.00 54.62 106 GLU A O 1
ATOM 855 N N . PRO A 1 107 ? 7.077 -43.684 -23.083 1.00 53.81 107 PRO A N 1
ATOM 856 C CA . PRO A 1 107 ? 6.575 -44.254 -24.323 1.00 53.81 107 PRO A CA 1
ATOM 857 C C . PRO A 1 107 ? 7.692 -44.229 -25.381 1.00 53.81 107 PRO A C 1
ATOM 859 O O . PRO A 1 107 ? 8.154 -43.172 -25.802 1.00 53.81 107 PRO A O 1
ATOM 862 N N . ASP A 1 108 ? 8.115 -45.426 -25.783 1.00 56.53 108 ASP A N 1
ATOM 863 C CA . ASP A 1 108 ? 8.849 -45.739 -27.013 1.00 56.53 108 ASP A CA 1
ATOM 864 C C . ASP A 1 108 ? 10.185 -45.016 -27.248 1.00 56.53 108 ASP A C 1
ATOM 866 O O . ASP A 1 108 ? 10.298 -44.077 -28.036 1.00 56.53 108 ASP A O 1
ATOM 870 N N . ARG A 1 109 ? 11.269 -45.568 -26.684 1.00 51.56 109 ARG A N 1
ATOM 871 C CA . ARG A 1 109 ? 12.604 -45.355 -27.263 1.00 51.56 109 ARG A CA 1
ATOM 872 C C . ARG A 1 109 ? 12.705 -46.121 -28.595 1.00 51.56 109 ARG A C 1
ATOM 874 O O . ARG A 1 109 ? 12.658 -47.356 -28.581 1.00 51.56 109 ARG A O 1
ATOM 881 N N . PRO A 1 110 ? 12.887 -45.450 -29.747 1.00 57.94 110 PRO A N 1
ATOM 882 C CA . PRO A 1 110 ? 13.176 -46.135 -30.997 1.00 57.94 110 PRO A CA 1
ATOM 883 C C . PRO A 1 110 ? 14.527 -46.858 -30.908 1.00 57.94 110 PRO A C 1
ATOM 885 O O . PRO A 1 110 ? 15.515 -46.340 -30.385 1.00 57.94 110 PRO A O 1
ATOM 888 N N . ARG A 1 111 ? 14.546 -48.092 -31.419 1.00 50.81 111 ARG A N 1
ATOM 889 C CA . ARG A 1 111 ? 15.723 -48.968 -31.479 1.00 50.81 111 ARG A CA 1
ATOM 890 C C . ARG A 1 111 ? 16.886 -48.268 -32.204 1.00 50.81 111 ARG A C 1
ATOM 892 O O . ARG A 1 111 ? 16.656 -47.720 -33.283 1.00 50.81 111 ARG A O 1
ATOM 899 N N . PRO A 1 112 ? 18.128 -48.336 -31.694 1.00 52.16 112 PRO A N 1
ATOM 900 C CA . PRO A 1 112 ? 19.284 -47.838 -32.428 1.00 52.16 112 PRO A CA 1
ATOM 901 C C . PRO A 1 112 ? 19.514 -48.714 -33.664 1.00 52.16 112 PRO A C 1
ATOM 903 O O . PRO A 1 112 ? 19.734 -49.921 -33.552 1.00 52.16 112 PRO A O 1
ATOM 906 N N . MET A 1 113 ? 19.434 -48.112 -34.852 1.00 43.50 113 MET A N 1
ATOM 907 C CA . MET A 1 113 ? 19.890 -48.756 -36.079 1.00 43.50 113 MET A CA 1
ATOM 908 C C . MET A 1 113 ? 21.416 -48.834 -36.076 1.00 43.50 113 MET A C 1
ATOM 910 O O . MET A 1 113 ? 22.109 -47.876 -35.739 1.00 43.50 113 MET A O 1
ATOM 914 N N . ALA A 1 114 ? 21.910 -50.013 -36.437 1.00 45.28 114 ALA A N 1
ATOM 915 C CA . ALA A 1 114 ? 23.313 -50.311 -36.632 1.00 45.28 114 ALA A CA 1
ATOM 916 C C . ALA A 1 114 ? 23.912 -49.381 -37.697 1.00 45.28 114 ALA A C 1
ATOM 918 O O . ALA A 1 114 ? 23.525 -49.437 -38.863 1.00 45.28 114 ALA A O 1
ATOM 919 N N . ASN A 1 115 ? 24.877 -48.550 -37.300 1.00 48.50 115 ASN A N 1
ATOM 920 C CA . ASN A 1 115 ? 25.754 -47.888 -38.253 1.00 48.50 115 ASN A CA 1
ATOM 921 C C . ASN A 1 115 ? 26.762 -48.915 -38.772 1.00 48.50 115 ASN A C 1
ATOM 923 O O . ASN A 1 115 ? 27.634 -49.386 -38.041 1.00 48.50 115 ASN A O 1
ATOM 927 N N . LEU A 1 116 ? 26.591 -49.262 -40.046 1.00 43.53 116 LEU A N 1
ATOM 928 C CA . LEU A 1 116 ? 27.584 -49.918 -40.879 1.00 43.53 116 LEU A CA 1
ATOM 929 C C . LEU A 1 116 ? 28.842 -49.048 -40.939 1.00 43.53 116 LEU A C 1
ATOM 931 O O . LEU A 1 116 ? 28.814 -47.904 -41.388 1.00 43.53 116 LEU A O 1
ATOM 935 N N . VAL A 1 117 ? 29.935 -49.637 -40.471 1.00 46.00 117 VAL A N 1
ATOM 936 C CA . VAL A 1 117 ? 31.307 -49.208 -40.711 1.00 46.00 117 VAL A CA 1
ATOM 937 C C . VAL A 1 117 ? 31.587 -49.376 -42.205 1.00 46.00 117 VAL A C 1
ATOM 939 O O . VAL A 1 117 ? 31.514 -50.489 -42.721 1.00 46.00 117 VAL A O 1
ATOM 942 N N . ALA A 1 118 ? 31.885 -48.274 -42.891 1.00 47.53 118 ALA A N 1
ATOM 943 C CA . ALA A 1 118 ? 32.604 -48.286 -44.157 1.00 47.53 118 ALA A CA 1
ATOM 944 C C . ALA A 1 118 ? 33.985 -47.684 -43.887 1.00 47.53 118 ALA A C 1
ATOM 946 O O . ALA A 1 118 ? 34.133 -46.492 -43.620 1.00 47.53 118 ALA A O 1
ATOM 947 N N . GLU A 1 119 ? 34.950 -48.589 -43.854 1.00 44.97 119 GLU A N 1
ATOM 948 C CA . GLU A 1 119 ? 36.388 -48.387 -43.819 1.00 44.97 119 GLU A CA 1
ATOM 949 C C . GLU A 1 119 ? 36.818 -47.966 -45.234 1.00 44.97 119 GLU A C 1
ATOM 951 O O . GLU A 1 119 ? 36.539 -48.686 -46.192 1.00 44.97 119 GLU A O 1
ATOM 956 N N . ASP A 1 120 ? 37.430 -46.789 -45.381 1.00 49.66 120 ASP A N 1
ATOM 957 C CA . ASP A 1 120 ? 38.168 -46.432 -46.595 1.00 49.66 120 ASP A CA 1
ATOM 958 C C . ASP A 1 120 ? 39.533 -45.869 -46.195 1.00 49.66 120 ASP A C 1
ATOM 960 O O . ASP A 1 120 ? 39.649 -44.904 -45.431 1.00 49.66 120 ASP A O 1
ATOM 964 N N . GLU A 1 121 ? 40.557 -46.572 -46.663 1.00 46.53 121 GLU A N 1
ATOM 965 C CA . GLU A 1 121 ? 41.971 -46.313 -46.459 1.00 46.53 121 GLU A CA 1
ATOM 966 C C . GLU A 1 121 ? 42.523 -45.458 -47.604 1.00 46.53 121 GLU A C 1
ATOM 968 O O . GLU A 1 121 ? 42.236 -45.681 -48.777 1.00 46.53 121 GLU A O 1
ATOM 973 N N . GLY A 1 122 ? 43.439 -44.552 -47.271 1.00 41.34 122 GLY A N 1
ATOM 974 C CA . GLY A 1 122 ? 44.309 -43.877 -48.236 1.00 41.34 122 GLY A CA 1
ATOM 975 C C . GLY A 1 122 ? 44.317 -42.377 -47.982 1.00 41.34 122 GLY A C 1
ATOM 976 O O . GLY A 1 122 ? 43.291 -41.719 -47.986 1.00 41.34 122 GLY A O 1
ATOM 977 N N . GLY A 1 123 ? 45.434 -41.729 -47.694 1.00 39.38 123 GLY A N 1
ATOM 978 C CA . GLY A 1 123 ? 46.778 -41.948 -48.207 1.00 39.38 123 GLY A CA 1
ATOM 979 C C . GLY A 1 123 ? 47.270 -40.545 -48.560 1.00 39.38 123 GLY A C 1
ATOM 980 O O . GLY A 1 123 ? 46.643 -39.852 -49.352 1.00 39.38 123 GLY A O 1
ATOM 981 N N . GLY A 1 124 ? 48.284 -40.071 -47.838 1.00 43.94 124 GLY A N 1
ATOM 982 C CA . GLY A 1 124 ? 48.547 -38.643 -47.650 1.00 43.94 124 GLY A CA 1
ATOM 983 C C . GLY A 1 124 ? 49.075 -37.866 -48.854 1.00 43.94 124 GLY A C 1
ATOM 984 O O . GLY A 1 124 ? 49.475 -38.437 -49.859 1.00 43.94 124 GLY A O 1
ATOM 985 N N . THR A 1 125 ? 49.173 -36.543 -48.689 1.00 41.03 125 THR A N 1
ATOM 986 C CA . THR A 1 125 ? 50.361 -35.731 -49.029 1.00 41.03 125 THR A CA 1
ATOM 987 C C . THR A 1 125 ? 50.165 -34.274 -48.584 1.00 41.03 125 THR A C 1
ATOM 989 O O . THR A 1 125 ? 49.194 -33.621 -48.945 1.00 41.03 125 THR A O 1
ATOM 992 N N . LEU A 1 126 ? 51.118 -33.766 -47.795 1.00 49.56 126 LEU A N 1
ATOM 993 C CA . LEU A 1 126 ? 51.477 -32.341 -47.706 1.00 49.56 126 LEU A CA 1
ATOM 994 C C . LEU A 1 126 ? 52.258 -31.981 -48.986 1.00 49.56 126 LEU A C 1
ATOM 996 O O . LEU A 1 126 ? 53.014 -32.843 -49.449 1.00 49.56 126 LEU A O 1
ATOM 1000 N N . PRO A 1 127 ? 52.135 -30.763 -49.556 1.00 57.03 127 PRO A N 1
ATOM 1001 C CA . PRO A 1 127 ? 52.907 -29.619 -49.045 1.00 57.03 127 PRO A CA 1
ATOM 1002 C C . PRO A 1 127 ? 52.271 -28.220 -49.277 1.00 57.03 127 PRO A C 1
ATOM 1004 O O . PRO A 1 127 ? 51.172 -28.095 -49.798 1.00 57.03 127 PRO A O 1
ATOM 1007 N N . GLU A 1 128 ? 53.041 -27.184 -48.908 1.00 40.12 128 GLU A N 1
ATOM 1008 C CA . GLU A 1 128 ? 52.919 -25.746 -49.245 1.00 40.12 128 GLU A CA 1
ATOM 1009 C C . GLU A 1 128 ? 51.939 -24.911 -48.399 1.00 40.12 128 GLU A C 1
ATOM 1011 O O . GLU A 1 128 ? 50.728 -25.059 -48.451 1.00 40.12 128 GLU A O 1
ATOM 1016 N N . SER A 1 129 ? 52.399 -24.062 -47.472 1.00 47.34 129 SER A N 1
ATOM 1017 C CA . SER A 1 129 ? 53.251 -22.865 -47.628 1.00 47.34 129 SER A CA 1
ATOM 1018 C C . SER A 1 129 ? 52.658 -21.803 -48.560 1.00 47.34 129 SER A C 1
ATOM 1020 O O . SER A 1 129 ? 52.744 -21.896 -49.778 1.00 47.34 129 SER A O 1
ATOM 1022 N N . GLY A 1 130 ? 52.130 -20.741 -47.942 1.00 49.78 130 GLY A N 1
ATOM 1023 C CA . GLY A 1 130 ? 51.989 -19.424 -48.558 1.00 49.78 130 GLY A CA 1
ATOM 1024 C C . GLY A 1 130 ? 50.675 -19.156 -49.288 1.00 49.78 130 GLY A C 1
ATOM 1025 O O . GLY A 1 130 ? 50.626 -19.216 -50.511 1.00 49.78 130 GLY A O 1
ATOM 1026 N N . LYS A 1 131 ? 49.647 -18.720 -48.548 1.00 45.53 131 LYS A N 1
ATOM 1027 C CA . LYS A 1 131 ? 48.689 -17.695 -49.001 1.00 45.53 131 LYS A CA 1
ATOM 1028 C C . LYS A 1 131 ? 47.875 -17.172 -47.821 1.00 45.53 131 LYS A C 1
ATOM 1030 O O . LYS A 1 131 ? 47.342 -17.924 -47.013 1.00 45.53 131 LYS A O 1
ATOM 1035 N N . THR A 1 132 ? 47.852 -15.852 -47.729 1.00 50.81 132 THR A N 1
ATOM 1036 C CA . THR A 1 132 ? 47.110 -15.019 -46.785 1.00 50.81 132 THR A CA 1
ATOM 1037 C C . THR A 1 132 ? 45.682 -15.515 -46.596 1.00 50.81 132 THR A C 1
ATOM 1039 O O . THR A 1 132 ? 44.878 -15.488 -47.528 1.00 50.81 132 THR A O 1
ATOM 1042 N N . LYS A 1 133 ? 45.383 -15.952 -45.371 1.00 41.47 133 LYS A N 1
ATOM 1043 C CA . LYS A 1 133 ? 44.036 -16.289 -44.921 1.00 41.47 133 LYS A CA 1
ATOM 1044 C C . LYS A 1 133 ? 43.198 -15.001 -44.990 1.00 41.47 133 LYS A C 1
ATOM 1046 O O . LYS A 1 133 ? 43.584 -14.031 -44.333 1.00 41.47 133 LYS A O 1
ATOM 1051 N N . PRO A 1 134 ? 42.115 -14.928 -45.783 1.00 47.84 134 PRO A N 1
ATOM 1052 C CA . PRO A 1 134 ? 41.164 -13.840 -45.629 1.00 47.84 134 PRO A CA 1
ATOM 1053 C C . PRO A 1 134 ? 40.644 -13.905 -44.195 1.00 47.84 134 PRO A C 1
ATOM 1055 O O . PRO A 1 134 ? 40.364 -14.987 -43.677 1.00 47.84 134 PRO A O 1
ATOM 1058 N N . MET A 1 135 ? 40.625 -12.748 -43.541 1.00 42.59 135 MET A N 1
ATOM 1059 C CA . MET A 1 135 ? 40.090 -12.582 -42.202 1.00 42.59 135 MET A CA 1
ATOM 1060 C C . MET A 1 135 ? 38.663 -13.124 -42.215 1.00 42.59 135 MET A C 1
ATOM 1062 O O . MET A 1 135 ? 37.797 -12.581 -42.896 1.00 42.59 135 MET A O 1
ATOM 1066 N N . ASP A 1 136 ? 38.486 -14.265 -41.554 1.00 44.09 136 ASP A N 1
ATOM 1067 C CA . ASP A 1 136 ? 37.237 -15.003 -41.492 1.00 44.09 136 ASP A CA 1
ATOM 1068 C C . ASP A 1 136 ? 36.203 -14.091 -40.829 1.00 44.09 136 ASP A C 1
ATOM 1070 O O . ASP A 1 136 ? 36.234 -13.847 -39.622 1.00 44.09 136 ASP A O 1
ATOM 1074 N N . SER A 1 137 ? 35.319 -13.515 -41.642 1.00 51.00 137 SER A N 1
ATOM 1075 C CA . SER A 1 137 ? 34.213 -12.648 -41.232 1.00 51.00 137 SER A CA 1
ATOM 1076 C C . SER A 1 137 ? 33.102 -13.431 -40.515 1.00 51.00 137 SER A C 1
ATOM 1078 O O . SER A 1 137 ? 31.953 -12.999 -40.463 1.00 51.00 137 SER A O 1
ATOM 1080 N N . SER A 1 138 ? 33.421 -14.596 -39.952 1.00 49.00 138 SER A N 1
ATOM 1081 C CA . SER A 1 138 ? 32.502 -15.542 -39.327 1.00 49.00 138 SER A CA 1
ATOM 1082 C C . SER A 1 138 ? 32.318 -15.295 -37.822 1.00 49.00 138 SER A C 1
ATOM 1084 O O . SER A 1 138 ? 32.226 -16.240 -37.036 1.00 49.00 138 SER A O 1
ATOM 1086 N N . VAL A 1 139 ? 32.245 -14.030 -37.400 1.00 48.75 139 VAL A N 1
ATOM 1087 C CA . VAL A 1 139 ? 31.788 -13.648 -36.049 1.00 48.75 139 VAL A CA 1
ATOM 1088 C C . VAL A 1 139 ? 30.551 -12.750 -36.158 1.00 48.75 139 VAL A C 1
ATOM 1090 O O . VAL A 1 139 ? 30.421 -11.729 -35.503 1.00 48.75 139 VAL A O 1
ATOM 1093 N N . GLN A 1 140 ? 29.597 -13.149 -36.999 1.00 53.12 140 GLN A N 1
ATOM 1094 C CA . GLN A 1 140 ? 28.189 -12.768 -36.851 1.00 53.12 140 GLN A CA 1
ATOM 1095 C C . GLN A 1 140 ? 27.482 -13.881 -36.071 1.00 53.12 140 GLN A C 1
ATOM 1097 O O . GLN A 1 140 ? 26.690 -14.659 -36.606 1.00 53.12 140 GLN A O 1
ATOM 1102 N N . LYS A 1 141 ? 27.810 -14.011 -34.781 1.00 46.47 141 LYS A N 1
ATOM 1103 C CA . LYS A 1 141 ? 27.008 -14.832 -33.870 1.00 46.47 141 LYS A CA 1
ATOM 1104 C C . LYS A 1 141 ? 25.712 -14.082 -33.549 1.00 46.47 141 LYS A C 1
ATOM 1106 O O . LYS A 1 141 ? 25.688 -13.133 -32.782 1.00 46.47 141 LYS A O 1
ATOM 1111 N N . ARG A 1 142 ? 24.686 -14.503 -34.288 1.00 48.69 142 ARG A N 1
ATOM 1112 C CA . ARG A 1 142 ? 23.230 -14.486 -34.073 1.00 48.69 142 ARG A CA 1
ATOM 1113 C C . ARG A 1 142 ? 22.662 -13.464 -33.061 1.00 48.69 142 ARG A C 1
ATOM 1115 O O . ARG A 1 142 ? 22.779 -13.690 -31.861 1.00 48.69 142 ARG A O 1
ATOM 1122 N N . PRO A 1 143 ? 21.849 -12.486 -33.516 1.00 55.88 143 PRO A N 1
ATOM 1123 C CA . PRO A 1 143 ? 20.995 -11.678 -32.631 1.00 55.88 143 PRO A CA 1
ATOM 1124 C C . PRO A 1 143 ? 19.994 -12.498 -31.787 1.00 55.88 143 PRO A C 1
ATOM 1126 O O . PRO A 1 143 ? 19.452 -11.984 -30.818 1.00 55.88 143 PRO A O 1
ATOM 1129 N N . ALA A 1 144 ? 19.779 -13.781 -32.100 1.00 56.84 144 ALA A N 1
ATOM 1130 C CA . ALA A 1 144 ? 18.919 -14.670 -31.319 1.00 56.84 144 ALA A CA 1
ATOM 1131 C C . ALA A 1 144 ? 19.457 -14.991 -29.904 1.00 56.84 144 ALA A C 1
ATOM 1133 O O . ALA A 1 144 ? 18.655 -15.122 -28.987 1.00 56.84 144 ALA A O 1
ATOM 1134 N N . GLU A 1 145 ? 20.782 -15.064 -29.691 1.00 55.69 145 GLU A N 1
ATOM 1135 C CA . GLU A 1 145 ? 21.355 -15.303 -28.344 1.00 55.69 145 GLU A CA 1
ATOM 1136 C C . GLU A 1 145 ? 21.220 -14.071 -27.430 1.00 55.69 145 GLU A C 1
ATOM 1138 O O . GLU A 1 145 ? 21.074 -14.204 -26.216 1.00 55.69 145 GLU A O 1
ATOM 1143 N N . VAL A 1 146 ? 21.216 -12.862 -28.008 1.00 54.56 146 VAL A N 1
ATOM 1144 C CA . VAL A 1 146 ? 21.024 -11.606 -27.262 1.00 54.56 146 VAL A CA 1
ATOM 1145 C C . VAL A 1 146 ? 19.586 -11.492 -26.741 1.00 54.56 146 VAL A C 1
ATOM 1147 O O . VAL A 1 146 ? 19.376 -11.019 -25.625 1.00 54.56 146 VAL A O 1
ATOM 1150 N N . TRP A 1 147 ? 18.598 -11.988 -27.495 1.00 53.50 147 TRP A N 1
ATOM 1151 C CA . TRP A 1 147 ? 17.197 -11.976 -27.060 1.00 53.50 147 TRP A CA 1
ATOM 1152 C C . TRP A 1 147 ? 16.870 -13.011 -25.990 1.00 53.50 147 TRP A C 1
ATOM 1154 O O . TRP A 1 147 ? 16.120 -12.699 -25.069 1.00 53.50 147 TRP A O 1
ATOM 1164 N N . GLU A 1 148 ? 17.499 -14.186 -26.025 1.00 56.69 148 GLU A N 1
ATOM 1165 C CA . GLU A 1 148 ? 17.340 -15.182 -24.958 1.00 56.69 148 GLU A CA 1
ATOM 1166 C C . GLU A 1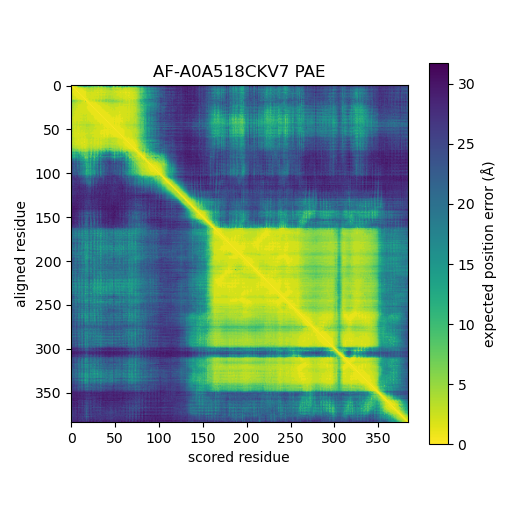 148 ? 17.914 -14.687 -23.611 1.00 56.69 148 GLU A C 1
ATOM 1168 O O . GLU A 1 148 ? 17.423 -15.045 -22.538 1.00 56.69 148 GLU A O 1
ATOM 1173 N N . LEU A 1 149 ? 18.933 -13.818 -23.654 1.00 51.09 149 LEU A N 1
ATOM 1174 C CA . LEU A 1 149 ? 19.448 -13.108 -22.480 1.00 51.09 149 LEU A CA 1
ATOM 1175 C C . LEU A 1 149 ? 18.502 -11.989 -22.021 1.00 51.09 149 LEU A C 1
ATOM 1177 O O . LEU A 1 149 ? 18.277 -11.866 -20.822 1.00 51.09 149 LEU A O 1
ATOM 1181 N N . ALA A 1 150 ? 17.907 -11.215 -22.933 1.00 49.72 150 ALA A N 1
ATOM 1182 C CA . ALA A 1 150 ? 16.944 -10.167 -22.580 1.00 49.72 150 ALA A CA 1
ATOM 1183 C C . ALA A 1 150 ? 15.658 -10.728 -21.940 1.00 49.72 150 ALA A C 1
ATOM 1185 O O . ALA A 1 150 ? 15.130 -10.133 -21.006 1.00 49.72 150 ALA A O 1
ATOM 1186 N N . GLU A 1 151 ? 15.191 -11.902 -22.374 1.00 48.28 151 GLU A N 1
ATOM 1187 C CA . GLU A 1 151 ? 14.020 -12.575 -21.792 1.00 48.28 151 GLU A CA 1
ATOM 1188 C C . GLU A 1 151 ? 14.297 -13.128 -20.378 1.00 48.28 151 GLU A C 1
ATOM 1190 O O . GLU A 1 151 ? 13.409 -13.147 -19.522 1.00 48.28 151 GLU A O 1
ATOM 1195 N N . LYS A 1 152 ? 15.553 -13.511 -20.097 1.00 46.69 152 LYS A N 1
ATOM 1196 C CA . LYS A 1 152 ? 16.023 -13.910 -18.756 1.00 46.69 152 LYS A CA 1
ATOM 1197 C C . LYS A 1 152 ? 16.313 -12.718 -17.840 1.00 46.69 152 LYS A C 1
ATOM 1199 O O . LYS A 1 152 ? 16.252 -12.871 -16.623 1.00 46.69 152 LYS A O 1
ATOM 1204 N N . VAL A 1 153 ? 16.565 -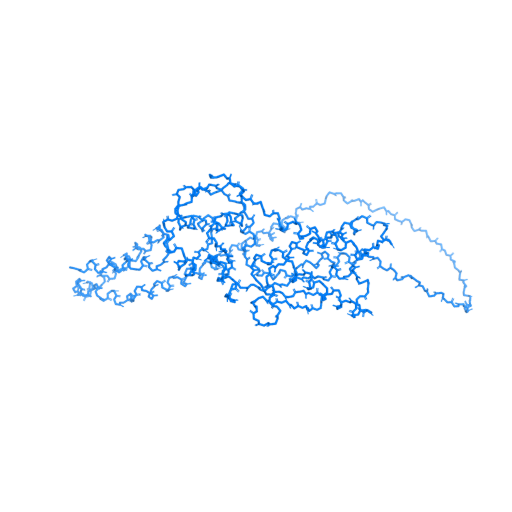11.532 -18.394 1.00 43.19 153 VAL A N 1
ATOM 1205 C CA . VAL A 1 153 ? 16.681 -10.262 -17.656 1.00 43.19 153 VAL A CA 1
ATOM 1206 C C . VAL A 1 153 ? 15.276 -9.674 -17.461 1.00 43.19 153 VAL A C 1
ATOM 1208 O O . VAL A 1 153 ? 14.955 -8.551 -17.838 1.00 43.19 153 VAL A O 1
ATOM 1211 N N . ARG A 1 154 ? 14.386 -10.469 -16.857 1.00 48.88 154 ARG A N 1
ATOM 1212 C CA . ARG A 1 154 ? 13.178 -9.926 -16.237 1.00 48.88 154 ARG A CA 1
ATOM 1213 C C . ARG A 1 154 ? 13.622 -9.073 -15.060 1.00 48.88 154 ARG A C 1
ATOM 1215 O O . ARG A 1 154 ? 14.526 -9.477 -14.332 1.00 48.88 154 ARG A O 1
ATOM 1222 N N . VAL A 1 155 ? 12.983 -7.906 -14.929 1.00 46.25 155 VAL A N 1
ATOM 1223 C CA . VAL A 1 155 ? 13.030 -6.985 -13.784 1.00 46.25 155 VAL A CA 1
ATOM 1224 C C . VAL A 1 155 ? 13.498 -7.744 -12.550 1.00 46.25 155 VAL A C 1
ATOM 1226 O O . VAL A 1 155 ? 12.847 -8.723 -12.182 1.00 46.25 155 VAL A O 1
ATOM 1229 N N . TYR A 1 156 ? 14.609 -7.316 -11.939 1.00 43.38 156 TYR A N 1
ATOM 1230 C CA . TYR A 1 156 ? 14.948 -7.719 -10.577 1.00 43.38 156 TYR A CA 1
ATOM 1231 C C . TYR A 1 156 ? 13.823 -7.199 -9.674 1.00 43.38 156 TYR A C 1
ATOM 1233 O O . TYR A 1 156 ? 13.952 -6.177 -9.007 1.00 43.38 156 TYR A O 1
ATOM 1241 N N . LYS A 1 157 ? 12.675 -7.882 -9.712 1.00 45.81 157 LYS A N 1
ATOM 1242 C CA . LYS A 1 157 ? 11.714 -7.920 -8.634 1.00 45.81 157 LYS A CA 1
ATOM 1243 C C . LYS A 1 157 ? 12.568 -8.401 -7.480 1.00 45.81 157 LYS A C 1
ATOM 1245 O O . LYS A 1 157 ? 13.041 -9.536 -7.526 1.00 45.81 157 LYS A O 1
ATOM 1250 N N . SER A 1 158 ? 12.867 -7.532 -6.515 1.00 46.12 158 SER A N 1
ATOM 1251 C CA . SER A 1 158 ? 13.390 -8.035 -5.252 1.00 46.12 158 SER A CA 1
ATOM 1252 C C . SER A 1 158 ? 12.452 -9.170 -4.850 1.00 46.12 158 SER A C 1
ATOM 1254 O O . SER A 1 158 ? 11.236 -9.005 -4.917 1.00 46.12 158 SER A O 1
ATOM 1256 N N . GLU A 1 159 ? 12.981 -10.350 -4.534 1.00 44.66 159 GLU A N 1
ATOM 1257 C CA . GLU A 1 159 ? 12.159 -11.519 -4.174 1.00 44.66 159 GLU A CA 1
ATOM 1258 C C . GLU A 1 159 ? 11.283 -11.262 -2.926 1.00 44.66 159 GLU A C 1
ATOM 1260 O O . GLU A 1 159 ? 10.434 -12.076 -2.585 1.00 44.66 159 GLU A O 1
ATOM 1265 N N . GLU A 1 160 ? 11.432 -10.093 -2.295 1.00 54.34 160 GLU A N 1
ATOM 1266 C CA . GLU A 1 160 ? 10.577 -9.529 -1.250 1.00 54.34 160 GLU A CA 1
ATOM 1267 C C . GLU A 1 160 ? 9.752 -8.316 -1.728 1.00 54.34 160 GLU A C 1
ATOM 1269 O O . GLU A 1 160 ? 9.481 -7.407 -0.948 1.00 54.34 160 GLU A O 1
ATOM 1274 N N . LEU A 1 161 ? 9.376 -8.222 -3.008 1.00 53.12 161 LEU A N 1
ATOM 1275 C CA . LEU A 1 161 ? 8.312 -7.290 -3.382 1.00 53.12 161 LEU A CA 1
ATOM 1276 C C . LEU A 1 161 ? 7.072 -7.691 -2.597 1.00 53.12 161 LEU A C 1
ATOM 1278 O O . LEU A 1 161 ? 6.561 -8.803 -2.734 1.00 53.12 161 LEU A O 1
ATOM 1282 N N . GLU A 1 162 ? 6.653 -6.778 -1.732 1.00 64.75 162 GLU A N 1
ATOM 1283 C CA . GLU A 1 162 ? 5.482 -6.932 -0.896 1.00 64.75 162 GLU A CA 1
ATOM 1284 C C . GLU A 1 162 ? 4.298 -7.457 -1.739 1.00 64.75 162 GLU A C 1
ATOM 1286 O O . GLU A 1 162 ? 4.088 -6.970 -2.855 1.00 64.75 162 GLU A O 1
ATOM 1291 N N . PRO A 1 163 ? 3.506 -8.423 -1.237 1.00 76.19 163 PRO A N 1
ATOM 1292 C CA . PRO A 1 163 ? 2.467 -9.160 -1.982 1.00 76.19 163 PRO A CA 1
ATOM 1293 C C . PRO A 1 163 ? 1.299 -8.301 -2.517 1.00 76.19 163 PRO A C 1
ATOM 1295 O O . PRO A 1 163 ? 0.308 -8.822 -3.030 1.00 76.19 163 PRO A O 1
ATOM 1298 N N . TRP A 1 164 ? 1.410 -6.979 -2.424 1.00 86.25 164 TRP A N 1
ATOM 1299 C CA . TRP A 1 164 ? 0.388 -6.012 -2.781 1.00 86.25 164 TRP A CA 1
ATOM 1300 C C . TRP A 1 164 ? 0.092 -5.945 -4.266 1.00 86.25 164 TRP A C 1
ATOM 1302 O O . TRP A 1 164 ? -1.069 -5.775 -4.610 1.00 86.25 164 TRP A O 1
ATOM 1312 N N . ASP A 1 165 ? 1.075 -6.099 -5.155 1.00 84.94 165 ASP A N 1
ATOM 1313 C CA . ASP A 1 165 ? 0.783 -6.037 -6.593 1.00 84.94 165 ASP A CA 1
ATOM 1314 C C . ASP A 1 165 ? -0.205 -7.146 -6.999 1.00 84.94 165 ASP A C 1
ATOM 1316 O O . ASP A 1 165 ? -1.140 -6.894 -7.747 1.00 84.94 165 ASP A O 1
ATOM 1320 N N . GLU A 1 166 ? -0.075 -8.356 -6.453 1.00 88.75 166 GLU A N 1
ATOM 1321 C CA . GLU A 1 166 ? -1.008 -9.454 -6.744 1.00 88.75 166 GLU A CA 1
ATOM 1322 C C . GLU A 1 166 ? -2.376 -9.237 -6.084 1.00 88.75 166 GLU A C 1
ATOM 1324 O O . GLU A 1 166 ? -3.419 -9.460 -6.707 1.00 88.75 166 GLU A O 1
ATOM 1329 N N . GLN A 1 167 ? -2.392 -8.748 -4.841 1.00 91.31 167 GLN A N 1
ATOM 1330 C CA . GLN A 1 167 ? -3.632 -8.456 -4.117 1.00 91.31 167 GLN A CA 1
ATOM 1331 C C . GLN A 1 167 ? -4.424 -7.307 -4.753 1.00 91.31 167 GLN A C 1
ATOM 1333 O O . GLN A 1 167 ? -5.642 -7.407 -4.894 1.00 91.31 167 GLN A O 1
ATOM 1338 N N . LEU A 1 168 ? -3.745 -6.241 -5.185 1.00 92.94 168 LEU A N 1
ATOM 1339 C CA . LEU A 1 168 ? -4.345 -5.082 -5.849 1.00 92.94 168 LEU A CA 1
ATOM 1340 C C . LEU A 1 168 ? -4.887 -5.429 -7.241 1.00 92.94 168 LEU A C 1
ATOM 1342 O O . LEU A 1 168 ? -5.855 -4.817 -7.695 1.00 92.94 168 LEU A O 1
ATOM 1346 N N . GLU A 1 169 ? -4.287 -6.413 -7.912 1.00 93.31 169 GLU A N 1
ATOM 1347 C CA . GLU A 1 169 ? -4.730 -6.899 -9.222 1.00 93.31 169 GLU A CA 1
ATOM 1348 C C . GLU A 1 169 ? -5.789 -8.013 -9.140 1.00 93.31 169 GLU A C 1
ATOM 1350 O O . GLU A 1 169 ? -6.376 -8.372 -10.165 1.00 93.31 169 GLU A O 1
ATOM 1355 N N . SER A 1 170 ? -6.069 -8.535 -7.942 1.00 95.00 170 SER A N 1
ATOM 1356 C CA . SER A 1 170 ? -7.125 -9.525 -7.714 1.00 95.00 170 SER A CA 1
ATOM 1357 C C . SER A 1 170 ? -8.515 -8.900 -7.883 1.00 95.00 170 SER A C 1
ATOM 1359 O O . SER A 1 170 ? -8.715 -7.716 -7.604 1.00 95.00 170 SER A O 1
ATOM 1361 N N . GLN A 1 171 ? -9.476 -9.692 -8.369 1.00 97.25 171 GLN A N 1
ATOM 1362 C CA . GLN A 1 171 ? -10.856 -9.257 -8.609 1.00 97.25 171 GLN A CA 1
ATOM 1363 C C . GLN A 1 171 ? -11.717 -9.431 -7.356 1.00 97.25 171 GLN A C 1
ATOM 1365 O O . GLN A 1 171 ? -11.626 -10.456 -6.684 1.00 97.25 171 GLN A O 1
ATOM 1370 N N . TYR A 1 172 ? -12.568 -8.444 -7.078 1.00 97.38 172 TYR A N 1
ATOM 1371 C CA . TYR A 1 172 ? -13.447 -8.412 -5.912 1.00 97.38 172 TYR A CA 1
ATOM 1372 C C . TYR A 1 172 ? -14.897 -8.132 -6.317 1.00 97.38 172 TYR A C 1
ATOM 1374 O O . TYR A 1 172 ? -15.183 -7.455 -7.310 1.00 97.38 172 TYR A O 1
ATOM 1382 N N . GLU A 1 173 ? -15.807 -8.653 -5.501 1.00 97.44 173 GLU A N 1
ATOM 1383 C CA . GLU A 1 173 ? -17.226 -8.313 -5.483 1.00 97.44 173 GLU A CA 1
ATOM 1384 C C . GLU A 1 173 ? -17.532 -7.743 -4.099 1.00 97.44 173 GLU A C 1
ATOM 1386 O O . GLU A 1 173 ? -17.381 -8.445 -3.099 1.00 97.44 173 GLU A O 1
ATOM 1391 N N . LEU A 1 174 ? -17.876 -6.456 -4.056 1.00 97.12 174 LEU A N 1
ATOM 1392 C CA . LEU A 1 174 ? -18.069 -5.665 -2.846 1.00 97.12 174 LEU A CA 1
ATOM 1393 C C . LEU A 1 174 ? -19.408 -4.922 -2.933 1.00 97.12 174 LEU A C 1
ATOM 1395 O O . LEU A 1 174 ? -19.618 -4.079 -3.812 1.00 97.12 174 LEU A O 1
ATOM 1399 N N . ASP A 1 175 ? -20.303 -5.256 -2.007 1.00 97.75 175 ASP A N 1
ATOM 1400 C CA . ASP A 1 175 ? -21.565 -4.553 -1.765 1.00 97.75 175 ASP A CA 1
ATOM 1401 C C . ASP A 1 175 ? -21.301 -3.462 -0.722 1.00 97.75 175 ASP A C 1
ATOM 1403 O O . ASP A 1 175 ? -21.252 -3.752 0.471 1.00 97.75 175 ASP A O 1
ATOM 1407 N N . LEU A 1 176 ? -21.008 -2.246 -1.195 1.00 97.56 176 LEU A N 1
ATOM 1408 C CA . LEU A 1 176 ? -20.634 -1.092 -0.365 1.00 97.56 176 LEU A CA 1
ATOM 1409 C C . LEU A 1 176 ? -21.750 -0.044 -0.274 1.00 97.56 176 LEU A C 1
ATOM 1411 O O . LEU A 1 176 ? -21.614 0.941 0.447 1.00 97.56 176 LEU A O 1
ATOM 1415 N N . GLN A 1 177 ? -22.836 -0.211 -1.026 1.00 97.81 177 GLN A N 1
ATOM 1416 C CA . GLN A 1 177 ? -23.897 0.779 -1.116 1.00 97.81 177 GLN A CA 1
ATOM 1417 C C . GLN A 1 177 ? -24.594 0.974 0.238 1.00 97.81 177 GLN A C 1
ATOM 1419 O O . GLN A 1 177 ? -25.121 0.036 0.831 1.00 97.81 177 GLN A O 1
ATOM 1424 N N . GLY A 1 178 ? -24.639 2.223 0.697 1.00 96.94 178 GLY A N 1
ATOM 1425 C CA . GLY A 1 178 ? -25.213 2.619 1.980 1.00 96.94 178 GLY A CA 1
ATOM 1426 C C . GLY A 1 178 ? -24.317 2.334 3.187 1.00 96.94 178 GLY A C 1
ATOM 1427 O O . GLY A 1 178 ? -24.727 2.624 4.308 1.00 96.94 178 GLY A O 1
ATOM 1428 N N . LEU A 1 179 ? -23.114 1.781 2.990 1.00 98.25 179 LEU A N 1
ATOM 1429 C CA . LEU A 1 179 ? -22.126 1.657 4.060 1.00 98.25 179 LEU A CA 1
ATOM 1430 C C . LEU A 1 179 ? -21.398 2.979 4.276 1.00 98.25 179 LEU A C 1
ATOM 1432 O O . LEU A 1 179 ? -21.213 3.762 3.338 1.00 98.25 179 LEU A O 1
ATOM 1436 N N . SER A 1 180 ? -20.935 3.195 5.508 1.00 98.12 180 SER A N 1
ATOM 1437 C CA . SER A 1 180 ? -19.989 4.272 5.773 1.00 98.12 180 SER A CA 1
ATOM 1438 C C . SER A 1 180 ? -18.634 3.965 5.129 1.00 98.12 180 SER A C 1
ATOM 1440 O O . SER A 1 180 ? -18.271 2.804 4.911 1.00 98.12 180 SER A O 1
ATOM 1442 N N . LEU A 1 181 ? -17.844 5.002 4.851 1.00 97.75 181 LEU A N 1
ATOM 1443 C CA . LEU A 1 181 ? -16.508 4.840 4.280 1.00 97.75 181 LEU A CA 1
ATOM 1444 C C . LEU A 1 181 ? -15.593 3.991 5.176 1.00 97.75 181 LEU A C 1
ATOM 1446 O O . LEU A 1 181 ? -14.797 3.200 4.672 1.00 97.75 181 LEU A O 1
ATOM 1450 N N . GLN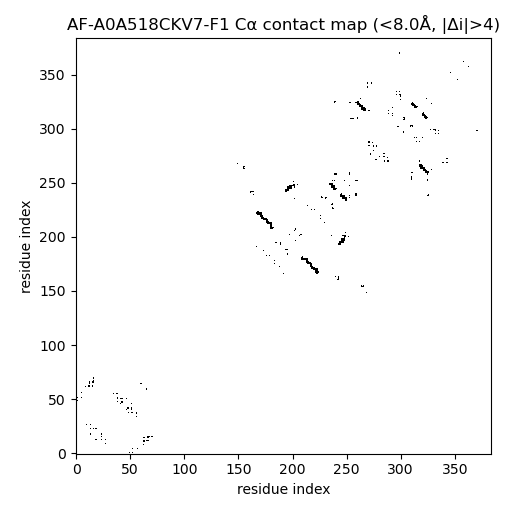 A 1 182 ? -15.739 4.121 6.497 1.00 97.00 182 GLN A N 1
ATOM 1451 C CA . GLN A 1 182 ? -15.018 3.298 7.467 1.00 97.00 182 GLN A CA 1
ATOM 1452 C C . GLN A 1 182 ? -15.424 1.821 7.364 1.00 97.00 182 GLN A C 1
ATOM 1454 O O . GLN A 1 182 ? -14.547 0.968 7.237 1.00 97.00 182 GLN A O 1
ATOM 1459 N N . ASP A 1 183 ? -16.728 1.526 7.348 1.00 97.88 183 ASP A N 1
ATOM 1460 C CA . ASP A 1 183 ? -17.228 0.148 7.243 1.00 97.88 183 ASP A CA 1
ATOM 1461 C C . ASP A 1 183 ? -16.813 -0.502 5.917 1.00 97.88 183 ASP A C 1
ATOM 1463 O O . ASP A 1 183 ? -16.482 -1.686 5.871 1.00 97.88 183 ASP A O 1
ATOM 1467 N N . ALA A 1 184 ? -16.768 0.277 4.834 1.00 97.94 184 ALA A N 1
ATOM 1468 C CA . ALA A 1 184 ? -16.269 -0.203 3.555 1.00 97.94 184 ALA A CA 1
ATOM 1469 C C . ALA A 1 184 ? -14.777 -0.544 3.594 1.00 97.94 184 ALA A C 1
ATOM 1471 O O . ALA A 1 184 ? -14.377 -1.564 3.032 1.00 97.94 184 ALA A O 1
ATOM 1472 N N . PHE A 1 185 ? -13.941 0.260 4.259 1.00 97.50 185 PHE A N 1
ATOM 1473 C CA . PHE A 1 185 ? -12.538 -0.108 4.460 1.00 97.50 185 PHE A CA 1
ATOM 1474 C C . PHE A 1 185 ? -12.400 -1.370 5.307 1.00 97.50 185 PHE A C 1
ATOM 1476 O O . PHE A 1 185 ? -11.590 -2.232 4.964 1.00 97.50 185 PHE A O 1
ATOM 1483 N N . ASP A 1 186 ? -13.205 -1.520 6.354 1.00 96.12 186 ASP A N 1
ATOM 1484 C CA . ASP A 1 186 ? -13.193 -2.719 7.191 1.00 96.12 186 ASP A CA 1
ATOM 1485 C C . ASP A 1 186 ? -13.611 -3.961 6.379 1.00 96.12 186 ASP A C 1
ATOM 1487 O O . ASP A 1 186 ? -12.921 -4.981 6.410 1.00 96.12 186 ASP A O 1
ATOM 1491 N N . GLN A 1 187 ? -14.638 -3.853 5.531 1.00 96.69 187 GLN A N 1
ATOM 1492 C CA . GLN A 1 187 ? -15.050 -4.930 4.625 1.00 96.69 187 GLN A CA 1
ATOM 1493 C C . GLN A 1 187 ? -13.972 -5.283 3.587 1.00 96.69 187 GLN A C 1
ATOM 1495 O O . GLN A 1 187 ? -13.714 -6.465 3.342 1.00 96.69 187 GLN A O 1
ATOM 1500 N N . ILE A 1 188 ? -13.316 -4.283 2.983 1.00 96.75 188 ILE A N 1
ATOM 1501 C CA . ILE A 1 188 ? -12.209 -4.504 2.034 1.00 96.75 188 ILE A CA 1
ATOM 1502 C C . ILE A 1 188 ? -11.029 -5.184 2.744 1.00 96.75 188 ILE A C 1
ATOM 1504 O O . ILE A 1 188 ? -10.445 -6.126 2.204 1.00 96.75 188 ILE A O 1
ATOM 1508 N N . SER A 1 189 ? -10.694 -4.723 3.951 1.00 95.25 189 SER A N 1
ATOM 1509 C CA . SER A 1 189 ? -9.653 -5.289 4.815 1.00 95.25 189 SER A CA 1
ATOM 1510 C C . SER A 1 189 ? -9.931 -6.764 5.122 1.00 95.25 189 SER A C 1
ATOM 1512 O O . SER A 1 189 ? -9.053 -7.617 4.943 1.00 95.25 189 SER A O 1
ATOM 1514 N N . ASP A 1 190 ? -11.164 -7.084 5.517 1.00 93.38 190 ASP A N 1
ATOM 1515 C CA . ASP A 1 190 ? -11.588 -8.440 5.865 1.00 93.38 190 ASP A CA 1
ATOM 1516 C C . ASP A 1 190 ? -11.565 -9.385 4.658 1.00 93.38 190 ASP A C 1
ATOM 1518 O O . ASP A 1 190 ? -11.015 -10.487 4.745 1.00 93.38 190 ASP A O 1
ATOM 1522 N N . GLN A 1 191 ? -12.096 -8.954 3.509 1.00 93.50 191 GLN A N 1
ATOM 1523 C CA . GLN A 1 191 ? -12.118 -9.777 2.296 1.00 93.50 191 GLN A CA 1
ATOM 1524 C C . GLN A 1 191 ? -10.722 -9.957 1.687 1.00 93.50 191 GLN A C 1
ATOM 1526 O O . GLN A 1 191 ? -10.397 -11.036 1.189 1.00 93.50 191 GLN A O 1
ATOM 1531 N N . GLY A 1 192 ? -9.893 -8.914 1.720 1.00 91.19 192 GLY A N 1
ATOM 1532 C CA . GLY A 1 192 ? -8.529 -8.943 1.195 1.00 91.19 192 GLY A CA 1
ATOM 1533 C C . GLY A 1 192 ? -7.515 -9.610 2.127 1.00 91.19 192 GLY A C 1
ATOM 1534 O O . GLY A 1 192 ? -6.429 -10.009 1.694 1.00 91.19 192 GLY A O 1
ATOM 1535 N N . GLY A 1 193 ? -7.854 -9.759 3.409 1.00 90.81 193 GLY A N 1
ATOM 1536 C CA . GLY A 1 193 ? -6.982 -10.346 4.420 1.00 90.81 193 GLY A CA 1
ATOM 1537 C C . GLY A 1 193 ? -5.764 -9.478 4.749 1.00 90.81 193 GLY A C 1
ATOM 1538 O O . GLY A 1 193 ? -4.730 -10.004 5.176 1.00 90.81 193 GLY A O 1
ATOM 1539 N N . PHE A 1 194 ? -5.852 -8.163 4.570 1.00 91.50 194 PHE A N 1
ATOM 1540 C CA . PHE A 1 194 ? -4.768 -7.215 4.826 1.00 91.50 194 PHE A CA 1
ATOM 1541 C C . PHE A 1 194 ? -5.263 -6.026 5.645 1.00 91.50 194 PHE A C 1
ATOM 1543 O O . PHE A 1 194 ? -6.447 -5.738 5.662 1.00 91.50 194 PHE A O 1
ATOM 1550 N N . LEU A 1 195 ? -4.359 -5.345 6.352 1.00 91.12 195 LEU A N 1
ATOM 1551 C CA . LEU A 1 195 ? -4.745 -4.236 7.221 1.00 91.12 195 LEU A CA 1
ATOM 1552 C C . LEU A 1 195 ? -4.869 -2.946 6.410 1.00 91.12 195 LEU A C 1
ATOM 1554 O O . LEU A 1 195 ? -3.915 -2.571 5.726 1.00 91.12 195 LEU A O 1
ATOM 1558 N N . ILE A 1 196 ? -5.992 -2.246 6.558 1.00 96.38 196 ILE A N 1
ATOM 1559 C CA . ILE A 1 196 ? -6.149 -0.869 6.088 1.00 96.38 196 ILE A CA 1
ATOM 1560 C C . ILE A 1 196 ? -5.987 0.085 7.273 1.00 96.38 196 ILE A C 1
ATOM 1562 O O . ILE A 1 196 ? -6.557 -0.130 8.343 1.00 96.38 196 ILE A O 1
ATOM 1566 N N . VAL A 1 197 ? -5.182 1.133 7.104 1.00 96.19 197 VAL A N 1
ATOM 1567 C CA . VAL A 1 197 ? -5.006 2.194 8.104 1.00 96.19 197 VAL A CA 1
ATOM 1568 C C . VAL A 1 197 ? -5.292 3.538 7.461 1.00 96.19 197 VAL A C 1
ATOM 1570 O O . VAL A 1 197 ? -4.620 3.942 6.516 1.00 96.19 197 VAL A O 1
ATOM 1573 N N . VAL A 1 198 ? -6.258 4.264 8.014 1.00 97.56 198 VAL A N 1
ATOM 1574 C CA . VAL A 1 198 ? -6.522 5.639 7.596 1.00 97.56 198 VAL A CA 1
ATOM 1575 C C . VAL A 1 198 ? -5.537 6.576 8.291 1.00 97.56 198 VAL A C 1
ATOM 1577 O O . VAL A 1 198 ? -5.429 6.582 9.519 1.00 97.56 198 VAL A O 1
ATOM 1580 N N . HIS A 1 199 ? -4.780 7.336 7.504 1.00 97.50 199 HIS A N 1
ATOM 1581 C CA . HIS A 1 199 ? -3.805 8.289 8.013 1.00 97.50 199 HIS A CA 1
ATOM 1582 C C . HIS A 1 199 ? -4.495 9.511 8.637 1.00 97.50 199 HIS A C 1
ATOM 1584 O O . HIS A 1 199 ? -5.585 9.910 8.226 1.00 97.50 199 HIS A O 1
ATOM 1590 N N . ASN A 1 200 ? -3.832 10.158 9.600 1.00 95.44 200 ASN A N 1
ATOM 1591 C CA . ASN A 1 200 ? -4.373 11.339 10.281 1.00 95.44 200 ASN A CA 1
ATOM 1592 C C . ASN A 1 200 ? -4.627 12.524 9.329 1.00 95.44 200 ASN A C 1
ATOM 1594 O O . ASN A 1 200 ? -5.449 13.383 9.631 1.00 95.44 200 ASN A O 1
ATOM 1598 N N . SER A 1 201 ? -3.945 12.578 8.180 1.00 95.81 201 SER A N 1
ATOM 1599 C CA . SER A 1 201 ? -4.199 13.605 7.159 1.00 95.81 201 SER A CA 1
ATOM 1600 C C . SER A 1 201 ? -5.607 13.499 6.563 1.00 95.81 201 SER A C 1
ATOM 1602 O O . SER A 1 201 ? -6.228 14.517 6.270 1.00 95.81 201 SER A O 1
ATOM 1604 N N . VAL A 1 202 ? -6.157 12.285 6.457 1.00 96.88 202 VAL A N 1
ATOM 1605 C CA . VAL A 1 202 ? -7.518 12.054 5.952 1.00 96.88 202 VAL A CA 1
ATOM 1606 C C . VAL A 1 202 ? -8.555 12.544 6.951 1.00 96.88 202 VAL A C 1
ATOM 1608 O O . VAL A 1 202 ? -9.467 13.273 6.576 1.00 96.88 202 VAL A O 1
ATOM 1611 N N . THR A 1 203 ? -8.404 12.192 8.230 1.00 94.94 203 THR A N 1
ATOM 1612 C CA . THR A 1 203 ? -9.340 12.621 9.281 1.00 94.94 203 THR A CA 1
ATOM 1613 C C . THR A 1 203 ? -9.269 14.126 9.526 1.00 94.94 203 THR A C 1
ATOM 1615 O O . THR A 1 203 ? -10.283 14.741 9.845 1.00 94.94 203 THR A O 1
ATOM 1618 N N . ALA A 1 204 ? -8.106 14.748 9.319 1.00 96.62 204 ALA A N 1
ATOM 1619 C CA . ALA A 1 204 ? -7.969 16.201 9.347 1.00 96.62 204 ALA A CA 1
ATOM 1620 C C . ALA A 1 204 ? -8.707 16.894 8.186 1.00 96.62 204 ALA A C 1
ATOM 1622 O O . ALA A 1 204 ? -9.257 17.974 8.389 1.00 96.62 204 ALA A O 1
ATOM 1623 N N . SER A 1 205 ? -8.724 16.282 6.995 1.00 96.31 205 SER A N 1
ATOM 1624 C CA . SER A 1 205 ? -9.355 16.847 5.793 1.00 96.31 205 SER A CA 1
ATOM 1625 C C . SER A 1 205 ? -10.869 16.605 5.745 1.00 96.31 205 SER A C 1
ATOM 1627 O O . SER A 1 205 ? -11.648 17.530 5.528 1.00 96.31 205 SER A O 1
ATOM 1629 N N . LEU A 1 206 ? -11.300 15.366 5.994 1.00 95.44 206 LEU A N 1
ATOM 1630 C CA . LEU A 1 206 ? -12.690 14.929 5.820 1.00 95.44 206 LEU A CA 1
ATOM 1631 C C . LEU A 1 206 ? -13.488 14.861 7.130 1.00 95.44 206 LEU A C 1
ATOM 1633 O O . LEU A 1 206 ? -14.712 14.753 7.098 1.00 95.44 206 LEU A O 1
ATOM 1637 N N . GLY A 1 207 ? -12.827 14.927 8.288 1.00 95.56 207 GLY A N 1
ATOM 1638 C CA . GLY A 1 207 ? -13.476 14.764 9.585 1.00 95.56 207 GLY A CA 1
ATOM 1639 C C . GLY A 1 207 ? -13.826 13.305 9.890 1.00 95.56 207 GLY A C 1
ATOM 1640 O O . GLY A 1 207 ? -12.962 12.427 9.857 1.00 95.56 207 GLY A O 1
ATOM 1641 N N . ASP A 1 208 ? -15.087 13.059 10.254 1.00 94.88 208 ASP A N 1
ATOM 1642 C CA . ASP A 1 208 ? -15.568 11.734 10.651 1.00 94.88 208 ASP A CA 1
ATOM 1643 C C . ASP A 1 208 ? -15.991 10.896 9.436 1.00 94.88 208 ASP A C 1
ATOM 1645 O O . ASP A 1 208 ? -17.006 11.165 8.788 1.00 94.88 208 ASP A O 1
ATOM 1649 N N . LEU A 1 209 ? -15.226 9.840 9.160 1.00 93.56 209 LEU A N 1
ATOM 1650 C CA . LEU A 1 209 ? -15.436 8.924 8.032 1.00 93.56 209 LEU A CA 1
ATOM 1651 C C . LEU A 1 209 ? -16.745 8.137 8.142 1.00 93.56 209 LEU A C 1
ATOM 1653 O O . LEU A 1 209 ? -17.254 7.656 7.132 1.00 93.56 209 LEU A O 1
ATOM 1657 N N . ILE A 1 210 ? -17.298 8.019 9.353 1.00 95.31 210 ILE A N 1
ATOM 1658 C CA . ILE A 1 210 ? -18.565 7.323 9.608 1.00 95.31 210 ILE A CA 1
ATOM 1659 C C . ILE A 1 210 ? -19.732 8.060 8.931 1.00 95.31 210 ILE A C 1
ATOM 1661 O O . ILE A 1 210 ? -20.735 7.450 8.577 1.00 95.31 210 ILE A O 1
ATOM 1665 N N . SER A 1 211 ? -19.597 9.371 8.712 1.00 95.38 211 SER A N 1
ATOM 1666 C CA . SER A 1 211 ? -20.647 10.198 8.107 1.00 95.38 211 SER A CA 1
ATOM 1667 C C . SER A 1 211 ? -20.706 10.142 6.576 1.00 95.38 211 SER A C 1
ATOM 1669 O O . SER A 1 211 ? -21.665 10.641 5.989 1.00 95.38 211 SER A O 1
ATOM 1671 N N . ILE A 1 212 ? -19.695 9.561 5.923 1.00 97.31 212 ILE A N 1
ATOM 1672 C CA . ILE A 1 212 ? -19.594 9.517 4.462 1.00 97.31 212 ILE A CA 1
ATOM 1673 C C . ILE A 1 212 ? -20.177 8.192 3.978 1.00 97.31 212 ILE A C 1
ATOM 1675 O O . ILE A 1 212 ? -19.543 7.149 4.125 1.00 97.31 212 ILE A O 1
ATOM 1679 N N . GLU A 1 213 ? -21.374 8.237 3.399 1.00 98.00 213 GLU A N 1
ATOM 1680 C CA . GLU A 1 213 ? -22.035 7.062 2.826 1.00 98.00 213 GLU A CA 1
ATOM 1681 C C . GLU A 1 213 ? -21.579 6.808 1.384 1.00 98.00 213 GLU A C 1
ATOM 1683 O O . GLU A 1 213 ? -21.433 7.730 0.576 1.00 98.00 213 GLU A O 1
ATOM 1688 N N . ILE A 1 214 ? -21.371 5.539 1.040 1.00 97.56 214 ILE A N 1
ATOM 1689 C CA . ILE A 1 214 ? -20.983 5.125 -0.309 1.00 97.56 214 ILE A CA 1
ATOM 1690 C C . ILE A 1 214 ? -22.230 4.809 -1.130 1.00 97.56 214 ILE A C 1
ATOM 1692 O O . ILE A 1 214 ? -23.080 4.021 -0.734 1.00 97.56 214 ILE A O 1
ATOM 1696 N N . GLU A 1 215 ? -22.334 5.378 -2.328 1.00 97.06 215 GLU A N 1
ATOM 1697 C CA . GLU A 1 215 ? -23.533 5.227 -3.166 1.00 97.06 215 GLU A CA 1
ATOM 1698 C C . GLU A 1 215 ? -23.485 4.029 -4.128 1.00 97.06 215 GLU A C 1
ATOM 1700 O O . GLU A 1 215 ? -24.505 3.661 -4.716 1.00 97.06 215 GLU A O 1
ATOM 1705 N N . LYS A 1 216 ? -22.301 3.446 -4.352 1.00 96.75 216 LYS A N 1
ATOM 1706 C CA . LYS A 1 216 ? -22.040 2.524 -5.467 1.00 96.75 216 LYS A CA 1
ATOM 1707 C C . LYS A 1 216 ? -21.597 1.145 -4.995 1.00 96.75 216 LYS A C 1
ATOM 1709 O O . LYS A 1 216 ? -20.798 1.021 -4.076 1.00 96.75 216 LYS A O 1
ATOM 1714 N N . ASN A 1 217 ? -22.040 0.136 -5.740 1.00 96.88 217 ASN A N 1
ATOM 1715 C CA . ASN A 1 217 ? -21.568 -1.241 -5.639 1.00 96.88 217 ASN A CA 1
ATOM 1716 C C . ASN A 1 217 ? -20.535 -1.562 -6.716 1.00 96.88 217 ASN A C 1
ATOM 1718 O O . ASN A 1 217 ? -20.614 -1.058 -7.841 1.00 96.88 217 ASN A O 1
ATOM 1722 N N . TYR A 1 218 ? -19.590 -2.441 -6.381 1.00 97.38 218 TYR A N 1
ATOM 1723 C CA . TYR A 1 218 ? -18.465 -2.789 -7.243 1.00 97.38 218 TYR A CA 1
ATOM 1724 C C . TYR A 1 218 ? -18.413 -4.302 -7.446 1.00 97.38 218 TYR A C 1
ATOM 1726 O O . TYR A 1 218 ? -18.247 -5.063 -6.500 1.00 97.38 218 TYR A O 1
ATOM 1734 N N . THR A 1 219 ? -18.547 -4.758 -8.691 1.00 97.56 219 THR A N 1
ATOM 1735 C CA . THR A 1 219 ? -18.560 -6.191 -9.023 1.00 97.56 219 THR A CA 1
ATOM 1736 C C . THR A 1 219 ? -17.532 -6.507 -10.095 1.00 97.56 219 THR A C 1
ATOM 1738 O O . THR A 1 219 ? -17.427 -5.794 -11.094 1.00 97.56 219 THR A O 1
ATOM 1741 N N . ASN A 1 220 ? -16.772 -7.586 -9.888 1.00 96.62 220 ASN A N 1
ATOM 1742 C CA . ASN A 1 220 ? -15.763 -8.087 -10.824 1.00 96.62 220 ASN A CA 1
ATOM 1743 C C . ASN A 1 220 ? -14.710 -7.032 -11.232 1.00 96.62 220 ASN A C 1
ATOM 1745 O O . ASN A 1 220 ? -14.211 -7.019 -12.362 1.00 96.62 220 ASN A O 1
ATOM 1749 N N . LEU A 1 221 ? -14.375 -6.128 -10.310 1.00 97.50 221 LEU A N 1
ATOM 1750 C CA . LEU A 1 221 ? -13.350 -5.106 -10.509 1.00 97.50 221 LEU A CA 1
ATOM 1751 C C . LEU A 1 221 ? -12.084 -5.477 -9.753 1.00 97.50 221 LEU A C 1
ATOM 1753 O O . LEU A 1 221 ? -12.129 -6.137 -8.715 1.00 97.50 221 LEU A O 1
ATOM 1757 N N . LYS A 1 222 ? -10.939 -5.030 -10.269 1.00 96.94 222 LYS A N 1
ATOM 1758 C CA . LYS A 1 222 ? -9.675 -5.169 -9.544 1.00 96.94 222 LYS A CA 1
ATOM 1759 C C . LYS A 1 222 ? -9.697 -4.279 -8.311 1.00 96.94 222 LYS A C 1
ATOM 1761 O O . LYS A 1 222 ? -10.165 -3.144 -8.406 1.00 96.94 222 LYS A O 1
ATOM 1766 N N . LEU A 1 223 ? -9.125 -4.729 -7.198 1.00 96.44 223 LEU A N 1
ATOM 1767 C CA . LEU A 1 223 ? -9.062 -3.927 -5.972 1.00 96.44 223 LEU A CA 1
ATOM 1768 C C . LEU A 1 223 ? -8.463 -2.533 -6.211 1.00 96.44 223 LEU A C 1
ATOM 1770 O O . LEU A 1 223 ? -9.021 -1.548 -5.740 1.00 96.44 223 LEU A O 1
ATOM 1774 N N . ARG A 1 224 ? -7.401 -2.428 -7.021 1.00 95.06 224 ARG A N 1
ATOM 1775 C CA . ARG A 1 224 ? -6.822 -1.147 -7.470 1.00 95.06 224 ARG A CA 1
ATOM 1776 C C . ARG A 1 224 ? -7.876 -0.190 -8.037 1.00 95.06 224 ARG A C 1
ATOM 1778 O O . ARG A 1 224 ? -7.882 0.992 -7.717 1.00 95.06 224 ARG A O 1
ATOM 1785 N N . GLN A 1 225 ? -8.765 -0.701 -8.886 1.00 95.62 225 GLN A N 1
ATOM 1786 C CA . GLN A 1 225 ? -9.817 0.095 -9.520 1.00 95.62 225 GLN A CA 1
ATOM 1787 C C . GLN A 1 225 ? -10.908 0.475 -8.525 1.00 95.62 225 GLN A C 1
ATOM 1789 O O . GLN A 1 225 ? -11.408 1.592 -8.581 1.00 95.62 225 GLN A O 1
ATOM 1794 N N . ILE A 1 226 ? -11.262 -0.435 -7.616 1.00 97.19 226 ILE A N 1
ATOM 1795 C CA . ILE A 1 226 ? -12.251 -0.168 -6.568 1.00 97.19 226 ILE A CA 1
ATOM 1796 C C . ILE A 1 226 ? -11.745 0.943 -5.651 1.00 97.19 226 ILE A C 1
ATOM 1798 O O . ILE A 1 226 ? -12.451 1.925 -5.459 1.00 97.19 226 ILE A O 1
ATOM 1802 N N . LEU A 1 227 ? -10.505 0.835 -5.161 1.00 96.94 227 LEU A N 1
ATOM 1803 C CA . LEU A 1 227 ? -9.872 1.872 -4.347 1.00 96.94 227 LEU A CA 1
ATOM 1804 C C . LEU A 1 227 ? -9.816 3.203 -5.097 1.00 96.94 227 LEU A C 1
ATOM 1806 O O . LEU A 1 227 ? -10.204 4.220 -4.541 1.00 96.94 227 LEU A O 1
ATOM 1810 N N . TYR A 1 228 ? -9.419 3.207 -6.371 1.00 95.12 228 TYR A N 1
ATOM 1811 C CA . TYR A 1 228 ? -9.412 4.429 -7.175 1.00 95.12 228 TYR A CA 1
ATOM 1812 C C . TYR A 1 228 ? -10.806 5.068 -7.285 1.00 95.12 228 TYR A C 1
ATOM 1814 O O . TYR A 1 228 ? -10.961 6.256 -7.026 1.00 95.12 228 TYR A O 1
ATOM 1822 N N . LEU A 1 229 ? -11.838 4.289 -7.625 1.00 96.31 229 LEU A N 1
ATOM 1823 C CA . LEU A 1 229 ? -13.210 4.793 -7.767 1.00 96.31 229 LEU A CA 1
ATOM 1824 C C . LEU A 1 229 ? -13.812 5.263 -6.439 1.00 96.31 229 LEU A C 1
ATOM 1826 O O . LEU A 1 229 ? -14.616 6.194 -6.436 1.00 96.31 229 LEU A O 1
ATOM 1830 N N . LEU A 1 230 ? -13.430 4.616 -5.338 1.00 96.75 230 LEU A N 1
ATOM 1831 C CA . LEU A 1 230 ? -13.885 4.939 -3.993 1.00 96.75 230 LEU A CA 1
ATOM 1832 C C . LEU A 1 230 ? -13.212 6.206 -3.447 1.00 96.75 230 LEU A C 1
ATOM 1834 O O . LEU A 1 230 ? -13.875 7.036 -2.834 1.00 96.75 230 LEU A O 1
ATOM 1838 N N . LEU A 1 231 ? -11.905 6.354 -3.671 1.00 96.75 231 LEU A N 1
ATOM 1839 C CA . LEU A 1 231 ? -11.077 7.399 -3.064 1.00 96.75 231 LEU A CA 1
ATOM 1840 C C . LEU A 1 231 ? -10.998 8.677 -3.907 1.00 96.75 231 LEU A C 1
ATOM 1842 O O . LEU A 1 231 ? -10.922 9.768 -3.343 1.00 96.75 231 LEU A O 1
ATOM 1846 N N . ALA A 1 232 ? -11.054 8.570 -5.240 1.00 95.06 232 ALA A N 1
ATOM 1847 C CA . ALA A 1 232 ? -10.904 9.719 -6.134 1.00 95.06 232 ALA A CA 1
ATOM 1848 C C . ALA A 1 232 ? -11.936 10.843 -5.901 1.00 95.06 232 ALA A C 1
ATOM 1850 O O . ALA A 1 232 ? -11.521 12.000 -5.889 1.00 95.06 232 ALA A O 1
ATOM 1851 N N . PRO A 1 233 ? -13.240 10.571 -5.664 1.00 96.44 233 PRO A N 1
ATOM 1852 C CA . PRO A 1 233 ? -14.220 11.627 -5.380 1.00 96.44 233 PRO A CA 1
ATOM 1853 C C . PRO A 1 233 ? -13.941 12.418 -4.096 1.00 96.44 233 PRO A C 1
ATOM 1855 O O . PRO A 1 233 ? -14.500 13.494 -3.914 1.00 96.44 233 PRO A O 1
ATOM 1858 N N . LEU A 1 234 ? -13.113 11.868 -3.205 1.00 96.50 234 LEU A N 1
ATOM 1859 C CA . LEU A 1 234 ? -12.758 12.443 -1.910 1.00 96.50 234 LEU A CA 1
ATOM 1860 C C . LEU A 1 234 ? -11.339 13.032 -1.902 1.00 96.50 234 LEU A C 1
ATOM 1862 O O . LEU A 1 234 ? -10.830 13.363 -0.834 1.00 96.50 234 LEU A O 1
ATOM 1866 N N . GLU A 1 235 ? -10.685 13.108 -3.067 1.00 95.12 235 GLU A N 1
ATOM 1867 C CA . GLU A 1 235 ? -9.290 13.556 -3.213 1.00 95.12 235 GLU A CA 1
ATOM 1868 C C . GLU A 1 235 ? -8.309 12.750 -2.338 1.00 95.12 235 GLU A C 1
ATOM 1870 O O . GLU A 1 235 ? -7.268 13.231 -1.880 1.00 95.12 235 GLU A O 1
ATOM 1875 N N . LEU A 1 236 ? -8.642 11.477 -2.118 1.00 96.06 236 LEU A N 1
ATOM 1876 C CA . LEU A 1 236 ? -7.809 10.528 -1.398 1.00 96.06 236 LEU A CA 1
ATOM 1877 C C . LEU A 1 236 ? -7.046 9.630 -2.370 1.00 96.06 236 LEU A C 1
ATOM 1879 O O . LEU A 1 236 ? -7.427 9.430 -3.525 1.00 96.06 236 LEU A O 1
ATOM 1883 N N . THR A 1 237 ? -5.970 9.044 -1.868 1.00 94.81 237 THR A N 1
ATOM 1884 C CA . THR A 1 237 ? -5.218 7.977 -2.523 1.00 94.81 237 THR A CA 1
ATOM 1885 C C . THR A 1 237 ? -4.785 6.940 -1.482 1.00 94.81 237 THR A C 1
ATOM 1887 O O . THR A 1 237 ? -5.125 7.032 -0.297 1.00 94.81 237 THR A O 1
ATOM 1890 N N . TYR A 1 238 ? -4.077 5.908 -1.924 1.00 95.69 238 TYR A N 1
ATOM 1891 C CA . TYR A 1 238 ? -3.590 4.843 -1.067 1.00 95.69 238 TYR A CA 1
ATOM 1892 C C . TYR A 1 238 ? -2.107 4.551 -1.314 1.00 95.69 238 TYR A C 1
ATOM 1894 O O . TYR A 1 238 ? -1.598 4.696 -2.424 1.00 95.69 238 TYR A O 1
ATOM 1902 N N . ALA A 1 239 ? -1.410 4.082 -0.279 1.00 93.75 239 ALA A N 1
ATOM 1903 C CA . ALA A 1 239 ? -0.011 3.675 -0.368 1.00 93.75 239 ALA A CA 1
ATOM 1904 C C . ALA A 1 239 ? 0.214 2.353 0.385 1.00 93.75 239 ALA A C 1
ATOM 1906 O O . ALA A 1 239 ? 0.030 2.301 1.605 1.00 93.75 239 ALA A O 1
ATOM 1907 N N . PRO A 1 240 ? 0.617 1.268 -0.302 1.00 92.75 240 PRO A N 1
ATOM 1908 C CA . PRO A 1 240 ? 1.016 0.039 0.370 1.00 92.75 240 PRO A CA 1
ATOM 1909 C C . PRO A 1 240 ? 2.411 0.202 0.989 1.00 92.75 240 PRO A C 1
ATOM 1911 O O . PRO A 1 240 ? 3.357 0.599 0.300 1.00 92.75 240 PRO A O 1
ATOM 1914 N N . LYS A 1 241 ? 2.542 -0.118 2.281 1.00 90.00 241 LYS A N 1
ATOM 1915 C CA . LYS A 1 241 ? 3.802 -0.062 3.034 1.00 90.00 241 LYS A CA 1
ATOM 1916 C C . LYS A 1 241 ? 3.799 -1.061 4.194 1.00 90.00 241 LYS A C 1
ATOM 1918 O O . LYS A 1 241 ? 2.857 -1.089 4.978 1.00 90.00 241 LYS A O 1
ATOM 1923 N N . ASP A 1 242 ? 4.867 -1.850 4.321 1.00 88.56 242 ASP A N 1
ATOM 1924 C CA . ASP A 1 242 ? 5.109 -2.775 5.443 1.00 88.56 242 ASP A CA 1
ATOM 1925 C C . ASP A 1 242 ? 3.921 -3.716 5.754 1.00 88.56 242 ASP A C 1
ATOM 1927 O O . ASP A 1 242 ? 3.546 -3.930 6.912 1.00 88.56 242 ASP A O 1
ATOM 1931 N N . GLY A 1 243 ? 3.278 -4.261 4.720 1.00 86.44 243 GLY A N 1
ATOM 1932 C CA . GLY A 1 243 ? 2.109 -5.130 4.863 1.00 86.44 243 GLY A CA 1
ATOM 1933 C C . GLY A 1 243 ? 0.833 -4.416 5.321 1.00 86.44 243 GLY A C 1
ATOM 1934 O O . GLY A 1 243 ? -0.119 -5.084 5.735 1.00 86.44 243 GLY A O 1
ATOM 1935 N N . VAL A 1 244 ? 0.785 -3.084 5.229 1.00 92.81 244 VAL A N 1
ATOM 1936 C CA . VAL A 1 244 ? -0.385 -2.250 5.533 1.00 92.81 244 VAL A CA 1
ATOM 1937 C C . VAL A 1 244 ? -0.740 -1.376 4.328 1.00 92.81 244 VAL A C 1
ATOM 1939 O O . VAL A 1 244 ? 0.134 -0.796 3.684 1.00 92.81 244 VAL A O 1
ATOM 1942 N N . LEU A 1 245 ? -2.032 -1.271 4.022 1.00 95.25 245 LEU A N 1
ATOM 1943 C CA . LEU A 1 245 ? -2.552 -0.339 3.029 1.00 95.25 245 LEU A CA 1
ATOM 1944 C C . LEU A 1 245 ? -2.937 0.960 3.735 1.00 95.25 245 LEU A C 1
ATOM 1946 O O . LEU A 1 245 ? -3.917 1.006 4.479 1.00 95.25 245 LEU A O 1
ATOM 1950 N N . TYR A 1 246 ? -2.159 2.013 3.527 1.00 96.75 246 TYR A N 1
ATOM 1951 C CA . TYR A 1 246 ? -2.490 3.320 4.073 1.00 96.75 246 TYR A CA 1
ATOM 1952 C C . TYR A 1 246 ? -3.467 4.038 3.148 1.00 96.75 246 TYR A C 1
ATOM 1954 O O . TYR A 1 246 ? -3.283 3.999 1.933 1.00 96.75 246 TYR A O 1
ATOM 1962 N N . ILE A 1 247 ? -4.471 4.703 3.719 1.00 97.50 247 ILE A N 1
ATOM 1963 C CA . ILE A 1 247 ? -5.337 5.668 3.026 1.00 97.50 247 ILE A CA 1
ATOM 1964 C C . ILE A 1 247 ? -4.900 7.066 3.453 1.00 97.50 247 ILE A C 1
ATOM 1966 O O . ILE A 1 247 ? -4.797 7.338 4.651 1.00 97.50 247 ILE A O 1
ATOM 1970 N N . LEU A 1 248 ? -4.611 7.932 2.48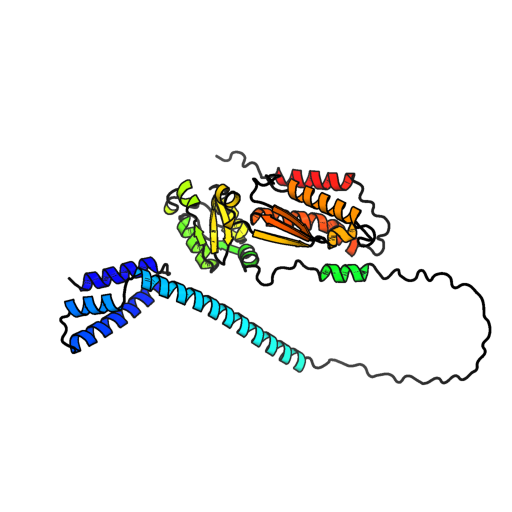9 1.00 96.88 248 LEU A N 1
ATOM 1971 C CA . LEU A 1 248 ? -4.004 9.241 2.708 1.00 96.88 248 LEU A CA 1
ATOM 1972 C C . LEU A 1 248 ? -4.550 10.266 1.710 1.00 96.88 248 LEU A C 1
ATOM 1974 O O . LEU A 1 248 ? -5.142 9.913 0.693 1.00 96.88 248 LEU A O 1
ATOM 1978 N N . THR A 1 249 ? -4.381 11.549 2.017 1.00 95.81 249 THR A N 1
ATOM 1979 C CA . THR A 1 249 ? -4.642 12.628 1.057 1.00 95.81 249 THR A CA 1
ATOM 1980 C C . THR A 1 249 ? -3.569 12.628 -0.036 1.00 95.81 249 THR A C 1
ATOM 1982 O O . THR A 1 249 ? -2.454 12.126 0.166 1.00 95.81 249 THR A O 1
ATOM 1985 N N . GLN A 1 250 ? -3.886 13.187 -1.206 1.00 91.00 250 GLN A N 1
ATOM 1986 C CA . GLN A 1 250 ? -2.907 13.308 -2.295 1.00 91.00 250 GLN A CA 1
ATOM 1987 C C . GLN A 1 250 ? -1.673 14.110 -1.858 1.00 91.00 250 GL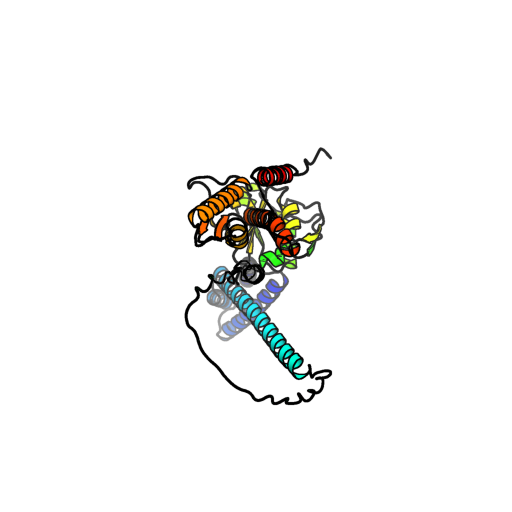N A C 1
ATOM 1989 O O . GLN A 1 250 ? -0.553 13.642 -2.064 1.00 91.00 250 GLN A O 1
ATOM 1994 N N . ASP A 1 251 ? -1.883 15.227 -1.158 1.00 90.88 251 ASP A N 1
ATOM 1995 C CA . ASP A 1 251 ? -0.812 16.075 -0.619 1.00 90.88 251 ASP A CA 1
ATOM 1996 C C . ASP A 1 251 ? 0.118 15.297 0.318 1.00 90.88 251 ASP A C 1
ATOM 1998 O O . ASP A 1 251 ? 1.328 15.317 0.141 1.00 90.88 251 ASP A O 1
ATOM 2002 N N . GLU A 1 252 ? -0.426 14.512 1.256 1.00 92.75 252 GLU A N 1
ATOM 2003 C CA . GLU A 1 252 ? 0.390 13.718 2.187 1.00 92.75 252 GLU A CA 1
ATOM 2004 C C . GLU A 1 252 ? 1.257 12.692 1.449 1.00 92.75 252 GLU A C 1
ATOM 2006 O O . GLU A 1 252 ? 2.401 12.448 1.822 1.00 92.75 252 GLU A O 1
ATOM 2011 N N . THR A 1 253 ? 0.726 12.092 0.385 1.00 89.19 253 THR A N 1
ATOM 2012 C CA . THR A 1 253 ? 1.469 11.108 -0.417 1.00 89.19 253 THR A CA 1
ATOM 2013 C C . THR A 1 253 ? 2.643 11.757 -1.134 1.00 89.19 253 THR A C 1
ATOM 2015 O O . THR A 1 253 ? 3.689 11.131 -1.312 1.00 89.19 253 THR A O 1
ATOM 2018 N N . GLN A 1 254 ? 2.448 13.001 -1.569 1.00 84.88 254 GLN A N 1
ATOM 2019 C CA . GLN A 1 254 ? 3.455 13.768 -2.277 1.00 84.88 254 GLN A CA 1
ATOM 2020 C C . GLN A 1 254 ? 4.487 14.353 -1.329 1.00 84.88 254 GLN A C 1
ATOM 2022 O O . GLN A 1 254 ? 5.654 14.279 -1.687 1.00 84.88 254 GLN A O 1
ATOM 2027 N N . ASP A 1 255 ? 4.069 14.860 -0.163 1.00 87.19 255 ASP A N 1
ATOM 2028 C CA . ASP A 1 255 ? 4.873 15.609 0.813 1.00 87.19 255 ASP A CA 1
ATOM 2029 C C . ASP A 1 255 ? 5.615 14.723 1.827 1.00 87.19 255 ASP A C 1
ATOM 2031 O O . ASP A 1 255 ? 6.638 15.125 2.398 1.00 87.19 255 ASP A O 1
ATOM 2035 N N . ASN A 1 256 ? 5.156 13.489 2.037 1.00 89.44 256 ASN A N 1
ATOM 2036 C CA . ASN A 1 256 ? 5.751 12.594 3.014 1.00 89.44 256 ASN A CA 1
ATOM 2037 C C . ASN A 1 256 ? 6.657 11.539 2.364 1.00 89.44 256 ASN A C 1
ATOM 2039 O O . ASN A 1 256 ? 6.225 10.602 1.688 1.00 89.44 256 ASN A O 1
ATOM 2043 N N . SER A 1 257 ? 7.957 11.651 2.650 1.00 89.19 257 SER A N 1
ATOM 2044 C CA . SER A 1 257 ? 8.984 10.761 2.102 1.00 89.19 257 SER A CA 1
ATOM 2045 C C . SER A 1 257 ? 8.834 9.288 2.500 1.00 89.19 257 SER A C 1
ATOM 2047 O O . SER A 1 257 ? 9.460 8.427 1.872 1.00 89.19 257 SER A O 1
ATOM 2049 N N . ASP A 1 258 ? 8.015 9.011 3.517 1.00 90.88 258 ASP A N 1
ATOM 2050 C CA . ASP A 1 258 ? 7.751 7.679 4.047 1.00 90.88 258 ASP A CA 1
ATOM 2051 C C . ASP A 1 258 ? 6.902 6.812 3.115 1.00 90.88 258 ASP A C 1
ATOM 2053 O O . ASP A 1 258 ? 7.004 5.587 3.211 1.00 90.88 258 ASP A O 1
ATOM 2057 N N . PHE A 1 259 ? 6.085 7.407 2.241 1.00 90.44 259 PHE A N 1
ATOM 2058 C CA . PHE A 1 259 ? 5.214 6.679 1.303 1.00 90.44 259 PHE A CA 1
ATOM 2059 C C . PHE A 1 259 ? 5.806 6.550 -0.103 1.00 90.44 259 PHE A C 1
ATOM 2061 O O . PHE A 1 259 ? 5.223 5.912 -0.981 1.00 90.44 259 PHE A O 1
ATOM 2068 N N . LEU A 1 260 ? 6.991 7.117 -0.316 1.00 90.88 260 LEU A N 1
ATOM 2069 C CA . LEU A 1 260 ? 7.713 6.996 -1.571 1.00 90.88 260 LEU A CA 1
ATOM 2070 C C . LEU A 1 260 ? 8.418 5.646 -1.640 1.00 90.88 260 LEU A C 1
ATOM 2072 O O . LEU A 1 260 ? 9.187 5.270 -0.753 1.00 90.88 260 LEU A O 1
ATOM 2076 N N . GLN A 1 261 ? 8.207 4.942 -2.740 1.00 89.31 261 GLN A N 1
ATOM 2077 C CA . GLN A 1 261 ? 8.845 3.667 -3.022 1.00 89.31 261 GLN A CA 1
ATOM 2078 C C . GLN A 1 261 ? 10.091 3.904 -3.865 1.00 89.31 261 GLN A C 1
ATOM 2080 O O . GLN A 1 261 ? 10.142 4.847 -4.644 1.00 89.31 261 GLN A O 1
ATOM 2085 N N . VAL A 1 262 ? 11.106 3.052 -3.718 1.00 92.12 262 VAL A N 1
ATOM 2086 C CA . VAL A 1 262 ? 12.253 3.019 -4.631 1.00 92.12 262 VAL A CA 1
ATOM 2087 C C . VAL A 1 262 ? 12.091 1.802 -5.529 1.00 92.12 262 VAL A C 1
ATOM 2089 O O . VAL A 1 262 ? 12.083 0.675 -5.037 1.00 92.12 262 VAL A O 1
ATOM 2092 N N . ARG A 1 263 ? 11.980 2.010 -6.842 1.00 92.00 263 ARG A N 1
ATOM 2093 C CA . ARG A 1 263 ? 11.947 0.930 -7.837 1.00 92.00 263 ARG A CA 1
ATOM 2094 C C . ARG A 1 263 ? 13.105 1.044 -8.814 1.00 92.00 263 ARG A C 1
ATOM 2096 O O . ARG A 1 263 ? 13.543 2.136 -9.180 1.00 92.00 263 ARG A O 1
ATOM 2103 N N . MET A 1 264 ? 13.587 -0.117 -9.244 1.00 94.75 264 MET A N 1
ATOM 2104 C CA . MET A 1 264 ? 14.638 -0.251 -10.245 1.00 94.75 264 MET A CA 1
ATOM 2105 C C . MET A 1 264 ? 14.033 -0.783 -11.543 1.00 94.75 264 MET A C 1
ATOM 2107 O O . MET A 1 264 ? 13.443 -1.861 -11.563 1.00 94.75 264 MET A O 1
ATOM 2111 N N . TYR A 1 265 ? 14.202 -0.041 -12.632 1.00 94.94 265 TYR A N 1
ATOM 2112 C CA . TYR A 1 265 ? 13.723 -0.409 -13.958 1.00 94.94 265 TYR A CA 1
ATOM 2113 C C . TYR A 1 265 ? 14.906 -0.725 -14.861 1.00 94.94 265 TYR A C 1
ATOM 2115 O O . TYR A 1 265 ? 15.675 0.160 -15.240 1.00 94.94 265 TYR A O 1
ATOM 2123 N N . ASP A 1 266 ? 15.054 -1.996 -15.222 1.00 94.81 266 ASP A N 1
ATOM 2124 C CA . ASP A 1 266 ? 16.066 -2.397 -16.192 1.00 94.81 266 ASP A CA 1
ATOM 2125 C C . ASP A 1 266 ? 15.667 -1.923 -17.589 1.00 94.81 266 ASP A C 1
ATOM 2127 O O . ASP A 1 266 ? 14.650 -2.354 -18.123 1.00 94.81 266 ASP A O 1
ATOM 2131 N N . CYS A 1 267 ? 16.448 -1.013 -18.162 1.00 94.81 267 CYS A N 1
ATOM 2132 C CA . CYS A 1 267 ? 16.204 -0.451 -19.487 1.00 94.81 267 CYS A CA 1
ATOM 2133 C C . CYS A 1 267 ? 17.274 -0.901 -20.492 1.00 94.81 267 CYS A C 1
ATOM 2135 O O . CYS A 1 267 ? 17.374 -0.341 -21.586 1.00 94.81 267 CYS A O 1
ATOM 2137 N N . ARG A 1 268 ? 18.119 -1.880 -20.132 1.00 92.94 268 ARG A N 1
ATOM 2138 C CA . ARG A 1 268 ? 19.207 -2.360 -20.998 1.00 92.94 268 ARG A CA 1
ATOM 2139 C C . ARG A 1 268 ? 18.681 -2.976 -22.285 1.00 92.94 268 ARG A C 1
ATOM 2141 O O . ARG A 1 268 ? 19.302 -2.795 -23.324 1.00 92.94 268 ARG A O 1
ATOM 2148 N N . ASP A 1 269 ? 17.535 -3.641 -22.230 1.00 90.06 269 ASP A N 1
ATOM 2149 C CA . ASP A 1 269 ? 16.828 -4.179 -23.392 1.00 90.06 269 ASP A CA 1
ATOM 2150 C C . ASP A 1 269 ? 16.522 -3.087 -24.430 1.00 90.06 269 ASP A C 1
ATOM 2152 O O . ASP A 1 269 ? 16.916 -3.197 -25.591 1.00 90.06 269 ASP A O 1
ATOM 2156 N N . TYR A 1 270 ? 15.916 -1.984 -23.996 1.00 89.75 270 TYR A N 1
ATOM 2157 C CA . TYR A 1 270 ? 15.625 -0.820 -24.830 1.00 89.75 270 TYR A CA 1
ATOM 2158 C C . TYR A 1 270 ? 16.908 -0.146 -25.349 1.00 89.75 270 TYR A C 1
ATOM 2160 O O . TYR A 1 270 ? 17.006 0.247 -26.518 1.00 89.75 270 TYR A O 1
ATOM 2168 N N . LEU A 1 271 ? 17.930 -0.037 -24.499 1.00 90.50 271 LEU A N 1
ATOM 2169 C CA . LEU A 1 271 ? 19.197 0.603 -24.856 1.00 90.50 271 LEU A CA 1
ATOM 2170 C C . LEU A 1 271 ? 20.016 -0.215 -25.862 1.00 90.50 271 LEU A C 1
ATOM 2172 O O . LEU A 1 271 ? 20.616 0.369 -26.761 1.00 90.50 271 LEU A O 1
ATOM 2176 N N . LEU A 1 272 ? 20.006 -1.547 -25.770 1.00 88.38 272 LEU A N 1
ATOM 2177 C CA . LEU A 1 272 ? 20.704 -2.430 -26.711 1.00 88.38 272 LEU A CA 1
ATOM 2178 C C . LEU A 1 272 ? 20.134 -2.336 -28.127 1.00 88.38 272 LEU A C 1
ATOM 2180 O O . LEU A 1 272 ? 20.883 -2.432 -29.098 1.00 88.38 272 LEU A O 1
ATOM 2184 N N . VAL A 1 273 ? 18.826 -2.106 -28.264 1.00 87.00 273 VAL A N 1
ATOM 2185 C CA . VAL A 1 273 ? 18.224 -1.915 -29.590 1.00 87.00 273 VAL A CA 1
ATOM 2186 C C . VAL A 1 273 ? 18.632 -0.574 -30.199 1.00 87.00 273 VAL A C 1
ATOM 2188 O O . VAL A 1 273 ? 18.877 -0.472 -31.400 1.00 87.00 273 VAL A O 1
ATOM 2191 N N . THR A 1 274 ? 18.708 0.471 -29.376 1.00 85.94 274 THR A N 1
ATOM 2192 C CA . THR A 1 274 ? 19.009 1.833 -29.845 1.00 85.94 274 THR A CA 1
ATOM 2193 C C . THR A 1 274 ? 20.510 2.090 -30.021 1.00 85.94 274 THR A C 1
ATOM 2195 O O . THR A 1 274 ? 20.902 2.981 -30.787 1.00 85.94 274 THR A O 1
ATOM 2198 N N . VAL A 1 275 ? 21.357 1.300 -29.356 1.00 90.50 275 VAL A N 1
ATOM 2199 C CA . VAL A 1 275 ? 22.821 1.371 -29.405 1.00 90.50 275 VAL A CA 1
ATOM 2200 C C . VAL A 1 275 ? 23.384 -0.041 -29.648 1.00 90.50 275 VAL A C 1
ATOM 2202 O O . VAL A 1 275 ? 23.673 -0.752 -28.688 1.00 90.50 275 VAL A O 1
ATOM 2205 N N . PRO A 1 276 ? 23.591 -0.444 -30.922 1.00 82.81 276 PRO A N 1
ATOM 2206 C CA . PRO A 1 276 ? 23.993 -1.809 -31.298 1.00 82.81 276 PRO A CA 1
ATOM 2207 C C . PRO A 1 276 ? 25.334 -2.295 -30.724 1.00 82.81 276 PRO A C 1
ATOM 2209 O O . PRO A 1 276 ? 25.638 -3.480 -30.800 1.00 82.81 276 PRO A O 1
ATOM 2212 N N . ASP A 1 277 ? 26.144 -1.392 -30.169 1.00 89.75 277 ASP A N 1
ATOM 2213 C CA . ASP A 1 277 ? 27.417 -1.710 -29.527 1.00 89.75 277 ASP A CA 1
ATOM 2214 C C . ASP A 1 277 ? 27.688 -0.733 -28.368 1.00 89.75 277 ASP A C 1
ATOM 2216 O O . ASP A 1 277 ? 28.327 0.312 -28.560 1.00 89.75 277 ASP A O 1
ATOM 2220 N N . PRO A 1 278 ? 27.154 -1.024 -27.167 1.00 85.69 278 PRO A N 1
ATOM 2221 C CA . PRO A 1 278 ? 27.283 -0.139 -26.014 1.00 85.69 278 PRO A CA 1
ATOM 2222 C C . PRO A 1 278 ? 28.708 -0.097 -25.458 1.00 85.69 278 PRO A C 1
ATOM 2224 O O . PRO A 1 278 ? 29.098 0.910 -24.874 1.00 85.69 278 PRO A O 1
ATOM 2227 N N . GLN A 1 279 ? 29.485 -1.176 -25.629 1.00 89.88 279 GLN A N 1
ATOM 2228 C CA . GLN A 1 279 ? 30.853 -1.265 -25.109 1.00 89.88 279 GLN A CA 1
ATOM 2229 C C . GLN A 1 279 ? 31.791 -0.326 -25.864 1.00 89.88 279 GLN A C 1
ATOM 2231 O O . GLN A 1 279 ? 32.622 0.335 -25.245 1.00 89.88 279 GLN A O 1
ATOM 2236 N N . ASN A 1 280 ? 31.612 -0.221 -27.183 1.00 93.00 280 ASN A N 1
ATOM 2237 C CA . ASN A 1 280 ? 32.422 0.666 -28.012 1.00 93.00 280 ASN A CA 1
ATOM 2238 C C . ASN A 1 280 ? 31.861 2.096 -28.115 1.00 93.00 280 ASN A C 1
ATOM 2240 O O . ASN A 1 280 ? 32.573 2.982 -28.579 1.00 93.00 280 ASN A O 1
ATOM 2244 N N . ASN A 1 281 ? 30.623 2.351 -27.664 1.00 92.44 281 ASN A N 1
ATOM 2245 C CA . ASN A 1 281 ? 29.981 3.674 -27.728 1.00 92.44 281 ASN A CA 1
ATOM 2246 C C . ASN A 1 281 ? 29.321 4.095 -26.395 1.00 92.44 281 ASN A C 1
ATOM 2248 O O . ASN A 1 281 ? 28.106 4.337 -26.359 1.00 92.44 281 ASN A O 1
ATOM 2252 N N . PRO A 1 282 ? 30.088 4.228 -25.297 1.00 91.94 282 PRO A N 1
ATOM 2253 C CA . PRO A 1 282 ? 29.537 4.574 -23.984 1.00 91.94 282 PRO A CA 1
ATOM 2254 C C . PRO A 1 282 ? 28.879 5.964 -23.954 1.00 91.94 282 PRO A C 1
ATOM 2256 O O . PRO A 1 282 ? 27.894 6.160 -23.247 1.00 91.94 282 PRO A O 1
ATOM 2259 N N . GLU A 1 283 ? 29.365 6.917 -24.757 1.00 93.62 283 GLU A N 1
ATOM 2260 C CA . GLU A 1 283 ? 28.793 8.269 -24.850 1.00 93.62 283 GLU A CA 1
ATOM 2261 C C . GLU A 1 283 ? 27.373 8.250 -25.427 1.00 93.62 283 GLU A C 1
ATOM 2263 O O . GLU A 1 283 ? 26.459 8.852 -24.867 1.00 93.62 283 GLU A O 1
ATOM 2268 N N . LYS A 1 284 ? 27.154 7.479 -26.499 1.00 91.44 284 LYS A N 1
ATOM 2269 C CA . LYS A 1 284 ? 25.835 7.335 -27.129 1.00 91.44 284 LYS A CA 1
ATOM 2270 C C . LYS A 1 284 ? 24.850 6.603 -26.216 1.00 91.44 284 LYS A C 1
ATOM 2272 O O . LYS A 1 284 ? 23.666 6.931 -26.195 1.00 91.44 284 LYS A O 1
ATOM 2277 N N . LEU A 1 285 ? 25.335 5.628 -25.445 1.00 91.62 285 LEU A N 1
ATOM 2278 C CA . LEU A 1 285 ? 24.540 4.965 -24.412 1.00 91.62 285 LEU A CA 1
ATOM 2279 C C . LEU A 1 285 ? 24.098 5.962 -23.331 1.00 91.62 285 LEU A C 1
ATOM 2281 O O . LEU A 1 285 ? 22.920 5.987 -22.973 1.00 91.62 285 LEU A O 1
ATOM 2285 N N . ALA A 1 286 ? 25.019 6.798 -22.844 1.00 92.44 286 ALA A N 1
ATOM 2286 C CA . ALA A 1 286 ? 24.724 7.829 -21.853 1.00 92.44 286 ALA A CA 1
ATOM 2287 C C . ALA A 1 286 ? 23.727 8.872 -22.388 1.00 92.44 286 ALA A C 1
ATOM 2289 O O . ALA A 1 286 ? 22.781 9.221 -21.686 1.00 92.44 286 ALA A O 1
ATOM 2290 N N . GLU A 1 287 ? 23.873 9.306 -23.643 1.00 94.50 287 GLU A N 1
ATOM 2291 C CA . GLU A 1 287 ? 22.935 10.217 -24.312 1.00 94.50 287 GLU A CA 1
ATOM 2292 C C . GLU A 1 287 ? 21.521 9.621 -24.391 1.00 94.50 287 GLU A C 1
ATOM 2294 O O . GLU A 1 287 ? 20.540 10.277 -24.035 1.00 94.50 287 GLU A O 1
ATOM 2299 N N . LYS A 1 288 ? 21.396 8.351 -24.804 1.00 92.88 288 LYS A N 1
ATOM 2300 C CA . LYS A 1 288 ? 20.096 7.664 -24.882 1.00 92.88 288 LYS A CA 1
ATOM 2301 C C . LYS A 1 288 ? 19.471 7.429 -23.515 1.00 92.88 288 LYS A C 1
ATOM 2303 O O . LYS A 1 288 ? 18.257 7.574 -23.384 1.00 92.88 288 LYS A O 1
ATOM 2308 N N . MET A 1 289 ? 20.279 7.119 -22.505 1.00 95.00 289 MET A N 1
ATOM 2309 C CA . MET A 1 289 ? 19.808 7.020 -21.127 1.00 95.00 289 MET A CA 1
ATOM 2310 C C . MET A 1 289 ? 19.303 8.372 -20.613 1.00 95.00 289 MET A C 1
ATOM 2312 O O . MET A 1 289 ? 18.211 8.446 -20.058 1.00 95.00 289 MET A O 1
ATOM 2316 N N . HIS A 1 290 ? 20.054 9.448 -20.845 1.00 94.50 290 HIS A N 1
ATOM 2317 C CA . HIS A 1 290 ? 19.643 10.795 -20.459 1.00 94.50 290 HIS A CA 1
ATOM 2318 C C . HIS A 1 290 ? 18.336 11.207 -21.154 1.00 94.50 290 HIS A C 1
ATOM 2320 O O . HIS A 1 290 ? 17.435 11.748 -20.518 1.00 94.50 290 HIS A O 1
ATOM 2326 N N . HIS A 1 291 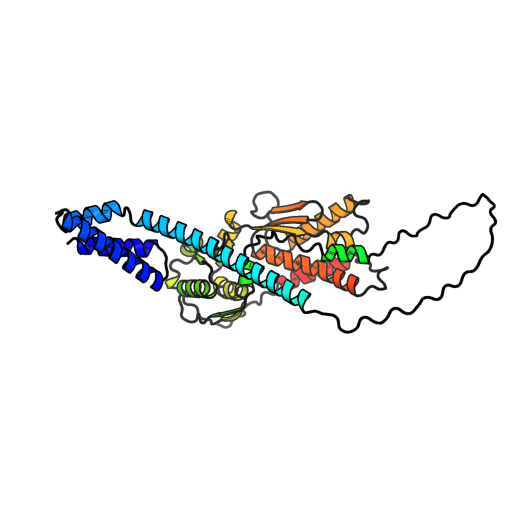? 18.184 10.877 -22.438 1.00 94.12 291 HIS A N 1
ATOM 2327 C CA . HIS A 1 291 ? 16.933 11.094 -23.159 1.00 94.12 291 HIS A CA 1
ATOM 2328 C C . HIS A 1 291 ? 15.762 10.297 -22.561 1.00 94.12 291 HIS A C 1
ATOM 2330 O O . HIS A 1 291 ? 14.682 10.855 -22.386 1.00 94.12 291 HIS A O 1
ATOM 2336 N N . LEU A 1 292 ? 15.971 9.028 -22.192 1.00 93.56 292 LEU A N 1
ATOM 2337 C CA . LEU A 1 292 ? 14.948 8.217 -21.526 1.00 93.56 292 LEU A CA 1
ATOM 2338 C C . LEU A 1 292 ? 14.551 8.802 -20.164 1.00 93.56 292 LEU A C 1
ATOM 2340 O O . LEU A 1 292 ? 13.365 8.867 -19.857 1.00 93.56 292 LEU A O 1
ATOM 2344 N N . MET A 1 293 ? 15.518 9.269 -19.369 1.00 93.69 293 MET A N 1
ATOM 2345 C CA . MET A 1 293 ? 15.232 9.972 -18.115 1.00 93.69 293 MET A CA 1
ATOM 2346 C C . MET A 1 293 ? 14.378 11.217 -18.363 1.00 93.69 293 MET A C 1
ATOM 2348 O O . MET A 1 293 ? 13.397 11.421 -17.658 1.00 93.69 293 MET A O 1
ATOM 2352 N N . ASN A 1 294 ? 14.711 12.022 -19.377 1.00 92.38 294 ASN A N 1
ATOM 2353 C CA . ASN A 1 294 ? 13.939 13.217 -19.724 1.00 92.38 294 ASN A CA 1
ATOM 2354 C C . ASN A 1 294 ? 12.507 12.872 -20.154 1.00 92.38 294 ASN A C 1
ATOM 2356 O O . ASN A 1 294 ? 11.583 13.562 -19.742 1.00 92.38 294 ASN A O 1
ATOM 2360 N N . LEU A 1 295 ? 12.311 11.788 -20.911 1.00 91.88 295 LEU A N 1
ATOM 2361 C CA . LEU A 1 295 ? 10.976 11.292 -21.261 1.00 91.88 295 LEU A CA 1
ATOM 2362 C C . LEU A 1 295 ? 10.173 10.886 -20.020 1.00 91.88 295 LEU A C 1
ATOM 2364 O O . LEU A 1 295 ? 9.016 11.272 -19.888 1.00 91.88 295 LEU A O 1
ATOM 2368 N N . VAL A 1 296 ? 10.786 10.143 -19.094 1.00 91.31 296 VAL A N 1
ATOM 2369 C CA . VAL A 1 296 ? 10.140 9.746 -17.833 1.00 91.31 296 VAL A CA 1
ATOM 2370 C C . VAL A 1 296 ? 9.760 10.976 -17.003 1.00 91.31 296 VAL A C 1
ATOM 2372 O O . VAL A 1 296 ? 8.636 11.051 -16.516 1.00 91.31 296 VAL A O 1
ATOM 2375 N N . MET A 1 297 ? 10.652 11.968 -16.919 1.00 89.06 297 MET A N 1
ATOM 2376 C CA . MET A 1 297 ? 10.394 13.233 -16.222 1.00 89.06 297 MET A CA 1
ATOM 2377 C C . MET A 1 297 ? 9.322 14.107 -16.893 1.00 89.06 297 MET A C 1
ATOM 2379 O O . MET A 1 297 ? 8.767 14.994 -16.260 1.00 89.06 297 MET A O 1
ATOM 2383 N N . GLN A 1 298 ? 9.028 13.907 -18.177 1.00 86.50 298 GLN A N 1
ATOM 2384 C CA . GLN A 1 298 ? 7.972 14.648 -18.877 1.00 86.50 298 GLN A CA 1
ATOM 2385 C C . GLN A 1 298 ? 6.607 13.959 -18.803 1.00 86.50 298 GLN A C 1
ATOM 2387 O O . GLN A 1 298 ? 5.588 14.605 -19.037 1.00 86.50 298 GLN A O 1
ATOM 2392 N N . PHE A 1 299 ? 6.577 12.654 -18.531 1.00 79.88 299 PHE A N 1
ATOM 2393 C CA . PHE A 1 299 ? 5.360 11.851 -18.617 1.00 79.88 299 PHE A CA 1
ATOM 2394 C C . PHE A 1 299 ? 4.452 11.962 -17.382 1.00 79.88 299 PHE A C 1
ATOM 2396 O O . PHE A 1 299 ? 3.253 11.737 -17.497 1.00 79.88 299 PHE A O 1
ATOM 2403 N N . GLU A 1 300 ? 4.997 12.299 -16.212 1.00 67.44 300 GLU A N 1
ATOM 2404 C CA . GLU A 1 300 ? 4.316 12.103 -14.922 1.00 67.44 300 GLU A CA 1
ATOM 2405 C C . GLU A 1 300 ? 4.439 13.333 -14.007 1.00 67.44 300 GLU A C 1
ATOM 2407 O O . GLU A 1 300 ? 5.418 13.453 -13.292 1.00 67.44 300 GLU A O 1
ATOM 2412 N N . GLY A 1 301 ? 3.466 14.249 -13.999 1.00 60.41 301 GLY A N 1
ATOM 2413 C CA . GLY A 1 301 ? 3.357 15.305 -12.972 1.00 60.41 301 GLY A CA 1
ATOM 2414 C C . GLY A 1 301 ? 4.610 16.170 -12.716 1.00 60.41 301 GLY A C 1
ATOM 2415 O O . GLY A 1 301 ? 5.549 16.229 -13.509 1.00 60.41 301 GLY A O 1
ATOM 2416 N N . GLU A 1 302 ? 4.619 16.914 -11.608 1.00 56.28 302 GLU A N 1
ATOM 2417 C CA . GLU A 1 302 ? 5.726 17.811 -11.255 1.00 56.28 302 GLU A CA 1
ATOM 2418 C C . GLU A 1 302 ? 6.967 17.039 -10.759 1.00 56.28 302 GLU A C 1
ATOM 2420 O O . GLU A 1 302 ? 7.178 16.847 -9.561 1.00 56.28 302 GLU A O 1
ATOM 2425 N N . TRP A 1 303 ? 7.865 16.646 -11.667 1.00 66.31 303 TRP A N 1
ATOM 2426 C CA . TRP A 1 303 ? 9.245 16.311 -11.298 1.00 66.31 303 TRP A CA 1
ATOM 2427 C C . TRP A 1 303 ? 9.980 17.613 -10.975 1.00 66.31 303 TRP A C 1
ATOM 2429 O O . TRP A 1 303 ? 10.494 18.281 -11.873 1.00 66.31 303 TRP A O 1
ATOM 2439 N N . LYS A 1 304 ? 10.031 18.033 -9.707 1.00 53.38 304 LYS A N 1
ATOM 2440 C CA . LYS A 1 304 ? 10.788 19.246 -9.362 1.00 53.38 304 LYS A CA 1
ATOM 2441 C C . LYS A 1 304 ? 12.286 19.006 -9.566 1.00 53.38 304 LYS A C 1
ATOM 2443 O O . LYS A 1 304 ? 12.959 18.334 -8.785 1.00 53.38 304 LYS A O 1
ATOM 2448 N N . THR A 1 305 ? 12.815 19.583 -10.641 1.00 39.22 305 THR A N 1
ATOM 2449 C CA . THR A 1 305 ? 14.248 19.749 -10.888 1.00 39.22 305 THR A CA 1
ATOM 2450 C C . THR A 1 305 ? 14.887 20.496 -9.716 1.00 39.22 305 THR A C 1
ATOM 2452 O O . THR A 1 305 ? 14.499 21.622 -9.436 1.00 39.22 305 THR A O 1
ATOM 2455 N N . ALA A 1 306 ? 15.901 19.889 -9.091 1.00 37.31 306 ALA A N 1
ATOM 2456 C CA . ALA A 1 306 ? 16.767 20.468 -8.054 1.00 37.31 306 ALA A CA 1
ATOM 2457 C C . ALA A 1 306 ? 16.230 20.500 -6.603 1.00 37.31 306 ALA A C 1
ATOM 2459 O O . ALA A 1 306 ? 16.077 21.555 -6.003 1.00 37.31 306 ALA A O 1
ATOM 2460 N N . GLY A 1 307 ? 16.080 19.322 -5.985 1.00 41.97 307 GLY A N 1
ATOM 2461 C CA . GLY A 1 307 ? 16.237 19.156 -4.526 1.00 41.97 307 GLY A CA 1
ATOM 2462 C C . GLY A 1 307 ? 15.062 19.565 -3.632 1.00 41.97 307 GLY A C 1
ATOM 2463 O O . GLY A 1 307 ? 15.099 19.264 -2.444 1.00 41.97 307 GLY A O 1
ATOM 2464 N N . GLU A 1 308 ? 14.022 20.182 -4.189 1.00 48.06 308 GLU A N 1
ATOM 2465 C CA . GLU A 1 308 ? 12.787 20.554 -3.473 1.00 48.06 308 GLU A CA 1
ATOM 2466 C C . GLU A 1 308 ? 11.576 19.691 -3.884 1.00 48.06 308 GLU A C 1
ATOM 2468 O O . GLU A 1 308 ? 10.439 19.974 -3.515 1.00 48.06 308 GLU A O 1
ATOM 2473 N N . GLY A 1 309 ? 11.819 18.629 -4.661 1.00 55.88 309 GLY A N 1
ATOM 2474 C CA . GLY A 1 309 ? 10.855 17.575 -4.96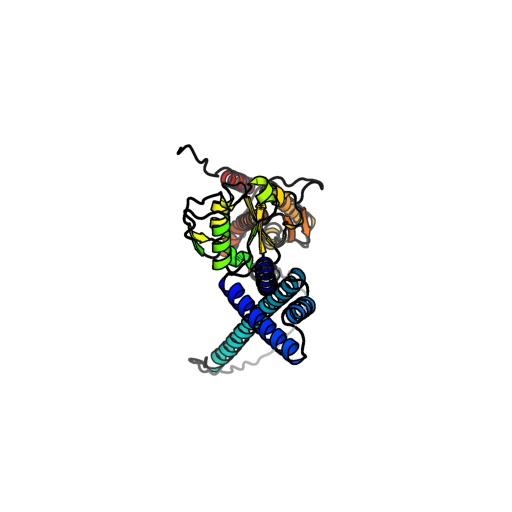8 1.00 55.88 309 GLY A CA 1
ATOM 2475 C C . GLY A 1 309 ? 11.152 16.296 -4.198 1.00 55.88 309 GLY A C 1
ATOM 2476 O O . GLY A 1 309 ? 12.303 15.997 -3.883 1.00 55.88 309 GLY A O 1
ATOM 2477 N N . LEU A 1 310 ? 10.105 15.525 -3.926 1.00 69.88 310 LEU A N 1
ATOM 2478 C CA . LEU A 1 310 ? 10.197 14.287 -3.156 1.00 69.88 310 LEU A CA 1
ATOM 2479 C C . LEU A 1 310 ? 10.580 13.073 -4.010 1.00 69.88 310 LEU A C 1
ATOM 2481 O O . LEU A 1 310 ? 11.248 12.153 -3.527 1.00 69.88 310 LEU A O 1
ATOM 2485 N N . GLY A 1 311 ? 10.282 13.132 -5.309 1.00 82.69 311 GLY A N 1
ATOM 2486 C CA . GLY A 1 311 ? 10.745 12.151 -6.276 1.00 82.69 311 GLY A CA 1
ATOM 2487 C C . GLY A 1 311 ? 12.218 12.323 -6.655 1.00 82.69 311 GLY A C 1
ATOM 2488 O O . GLY A 1 311 ? 12.705 13.437 -6.840 1.00 82.69 311 GLY A O 1
ATOM 2489 N N . THR A 1 312 ? 12.937 11.214 -6.834 1.00 89.88 312 THR A N 1
ATOM 2490 C CA . THR A 1 312 ? 14.303 11.229 -7.388 1.00 89.88 312 THR A CA 1
ATOM 2491 C C . THR A 1 312 ? 14.426 10.213 -8.515 1.00 89.88 312 THR A C 1
ATOM 2493 O O . THR A 1 312 ? 13.870 9.123 -8.432 1.00 89.88 312 THR A O 1
ATOM 2496 N N . ILE A 1 313 ? 15.159 10.558 -9.573 1.00 92.62 313 ILE A N 1
ATOM 2497 C CA . ILE A 1 313 ? 15.477 9.657 -10.684 1.00 92.62 313 ILE A CA 1
ATOM 2498 C C . ILE A 1 313 ? 16.983 9.669 -10.913 1.00 92.62 313 ILE A C 1
ATOM 2500 O O . ILE A 1 313 ? 17.609 10.722 -11.027 1.00 92.62 313 ILE A O 1
ATOM 2504 N N . GLN A 1 314 ? 17.579 8.485 -10.960 1.00 93.19 314 GLN A N 1
ATOM 2505 C CA . GLN A 1 314 ? 18.997 8.289 -11.235 1.00 93.19 314 GLN A CA 1
ATOM 2506 C C . GLN A 1 314 ? 19.164 7.155 -12.241 1.00 93.19 314 GLN A C 1
ATOM 2508 O O . GLN A 1 314 ? 18.370 6.219 -12.274 1.00 93.19 314 GLN A O 1
ATOM 2513 N N . SER A 1 315 ? 20.213 7.214 -13.057 1.00 94.31 315 SER A N 1
ATOM 2514 C CA . SER A 1 315 ? 20.580 6.114 -13.949 1.00 94.31 315 SER A CA 1
ATOM 2515 C C . SER A 1 315 ? 21.889 5.474 -13.508 1.00 94.31 315 SER A C 1
ATOM 2517 O O . SER A 1 315 ? 22.871 6.181 -13.284 1.00 94.31 315 SER A O 1
ATOM 2519 N N . MET A 1 316 ? 21.936 4.145 -13.468 1.00 93.06 316 MET A N 1
ATOM 2520 C CA . MET A 1 316 ? 23.145 3.378 -13.182 1.00 93.06 316 MET A CA 1
ATOM 2521 C C . MET A 1 316 ? 23.241 2.184 -14.134 1.00 93.06 316 MET A C 1
ATOM 2523 O O . MET A 1 316 ? 22.422 1.274 -14.081 1.00 93.06 316 MET A O 1
ATOM 2527 N N . ASN A 1 317 ? 24.253 2.171 -15.008 1.00 90.94 317 ASN A N 1
ATOM 2528 C CA . ASN A 1 317 ? 24.578 1.034 -15.886 1.00 90.94 317 ASN A CA 1
ATOM 2529 C C . ASN A 1 317 ? 23.391 0.469 -16.695 1.00 90.94 317 ASN A C 1
ATOM 2531 O O . ASN A 1 317 ? 23.226 -0.746 -16.800 1.00 90.94 317 ASN A O 1
ATOM 2535 N N . GLY A 1 318 ? 22.549 1.336 -17.263 1.00 91.06 318 GLY A N 1
ATOM 2536 C CA . GLY A 1 318 ? 21.380 0.888 -18.030 1.00 91.06 318 GLY A CA 1
ATOM 2537 C C . GLY A 1 318 ? 20.113 0.651 -17.198 1.00 91.06 318 GLY A C 1
ATOM 2538 O O . GLY A 1 318 ? 19.076 0.325 -17.766 1.00 91.06 318 GLY A O 1
ATOM 2539 N N . VAL A 1 319 ? 20.176 0.840 -15.880 1.00 95.12 319 VAL A N 1
ATOM 2540 C CA . VAL A 1 319 ? 19.043 0.713 -14.957 1.00 95.12 319 VAL A CA 1
ATOM 2541 C C . VAL A 1 319 ? 18.621 2.098 -14.474 1.00 95.12 319 VAL A C 1
ATOM 2543 O O . VAL A 1 319 ? 19.471 2.899 -14.079 1.00 95.12 319 VAL A O 1
ATOM 2546 N N . LEU A 1 320 ? 17.321 2.380 -14.487 1.00 95.25 320 LEU A N 1
ATOM 2547 C CA . LEU A 1 320 ? 16.751 3.560 -13.840 1.00 95.25 320 LEU A CA 1
ATOM 2548 C C . LEU A 1 320 ? 16.399 3.221 -12.394 1.00 95.25 320 LEU A C 1
ATOM 2550 O O . LEU A 1 320 ? 15.665 2.271 -12.143 1.00 95.25 320 LEU A O 1
ATOM 2554 N N . VAL A 1 321 ? 16.911 3.998 -11.450 1.00 94.62 321 VAL A N 1
ATOM 2555 C CA . VAL A 1 321 ? 16.551 3.941 -10.033 1.00 94.62 321 VAL A CA 1
ATOM 2556 C C . VAL A 1 321 ? 15.669 5.145 -9.752 1.00 94.62 321 VAL A C 1
ATOM 2558 O O . VAL A 1 321 ? 16.119 6.285 -9.866 1.00 94.62 321 VAL A O 1
ATOM 2561 N N . ILE A 1 322 ? 14.405 4.892 -9.436 1.00 93.19 322 ILE A N 1
ATOM 2562 C CA . ILE A 1 322 ? 13.396 5.933 -9.251 1.00 93.19 322 ILE A CA 1
ATOM 2563 C C . ILE A 1 322 ? 12.836 5.800 -7.846 1.00 93.19 322 ILE A C 1
ATOM 2565 O O . ILE A 1 322 ? 12.411 4.714 -7.466 1.00 93.19 322 ILE A O 1
ATOM 2569 N N . LYS A 1 323 ? 12.831 6.898 -7.091 1.00 91.69 323 LYS A N 1
ATOM 2570 C CA . LYS A 1 323 ? 12.069 7.042 -5.854 1.00 91.69 323 LYS A CA 1
ATOM 2571 C C . LYS A 1 323 ? 10.836 7.882 -6.157 1.00 91.69 323 LYS A C 1
ATOM 2573 O O . LYS A 1 323 ? 11.028 9.042 -6.508 1.00 91.69 323 LYS A O 1
ATOM 2578 N N . GLN A 1 324 ? 9.628 7.334 -6.061 1.00 91.31 324 GLN A N 1
ATOM 2579 C CA . GLN A 1 324 ? 8.387 8.086 -6.284 1.00 91.31 324 GLN A CA 1
ATOM 2580 C C . GLN A 1 324 ? 7.177 7.394 -5.625 1.00 91.31 324 GLN A C 1
ATOM 2582 O O . GLN A 1 324 ? 7.307 6.330 -5.019 1.00 91.31 324 GLN A O 1
ATOM 2587 N N . THR A 1 325 ? 5.993 8.000 -5.705 1.00 89.00 325 THR A N 1
ATOM 2588 C CA . THR A 1 325 ? 4.720 7.395 -5.284 1.00 89.00 325 THR A CA 1
ATOM 2589 C C . THR A 1 325 ? 4.385 6.127 -6.088 1.00 89.00 325 THR A C 1
ATOM 2591 O O . THR A 1 325 ? 4.894 5.897 -7.190 1.00 89.00 325 THR A O 1
ATOM 2594 N N . ALA A 1 326 ? 3.517 5.272 -5.538 1.00 85.25 326 ALA A N 1
ATOM 2595 C CA . ALA A 1 326 ? 3.125 4.015 -6.181 1.00 85.25 326 ALA A CA 1
ATOM 2596 C C . ALA A 1 326 ? 2.396 4.226 -7.523 1.00 85.25 326 ALA A C 1
ATOM 2598 O O . ALA A 1 326 ? 2.633 3.474 -8.471 1.00 85.25 326 ALA A O 1
ATOM 2599 N N . ASP A 1 327 ? 1.553 5.257 -7.616 1.00 82.75 327 ASP A N 1
ATOM 2600 C CA . ASP A 1 327 ? 0.819 5.596 -8.840 1.00 82.75 327 ASP A CA 1
ATOM 2601 C C . ASP A 1 327 ? 1.771 6.021 -9.959 1.00 82.75 327 ASP A C 1
ATOM 2603 O O . ASP A 1 327 ? 1.714 5.473 -11.064 1.00 82.75 327 ASP A O 1
ATOM 2607 N N . ALA A 1 328 ? 2.740 6.881 -9.638 1.00 87.19 328 ALA A N 1
ATOM 2608 C CA . ALA A 1 328 ? 3.764 7.287 -10.589 1.00 87.19 328 ALA A CA 1
ATOM 2609 C C . ALA A 1 328 ? 4.582 6.095 -11.087 1.00 87.19 328 ALA A C 1
ATOM 2611 O O . ALA A 1 328 ? 4.871 5.963 -12.276 1.00 87.19 328 ALA A O 1
ATOM 2612 N N . HIS A 1 329 ? 4.919 5.162 -10.196 1.00 89.44 329 HIS A N 1
ATOM 2613 C CA . HIS A 1 329 ? 5.596 3.932 -10.586 1.00 89.44 329 HIS A CA 1
ATOM 2614 C C . HIS A 1 329 ? 4.785 3.081 -11.571 1.00 89.44 329 HIS A C 1
ATOM 2616 O O . HIS A 1 329 ? 5.380 2.504 -12.489 1.00 89.44 329 HIS A O 1
ATOM 2622 N N . ALA A 1 330 ? 3.461 3.014 -11.411 1.00 84.31 330 ALA A N 1
ATOM 2623 C CA . ALA A 1 330 ? 2.581 2.309 -12.338 1.00 84.31 330 ALA A CA 1
ATOM 2624 C C . ALA A 1 330 ? 2.535 3.003 -13.711 1.00 84.31 330 ALA A C 1
ATOM 2626 O O . ALA A 1 330 ? 2.618 2.331 -14.743 1.00 84.31 330 ALA A O 1
ATOM 2627 N N . ALA A 1 331 ? 2.474 4.334 -13.743 1.00 86.31 331 ALA A N 1
ATOM 2628 C CA . ALA A 1 331 ? 2.509 5.110 -14.982 1.00 86.31 331 ALA A CA 1
ATOM 2629 C C . ALA A 1 331 ? 3.853 4.976 -15.720 1.00 86.31 331 ALA A C 1
ATOM 2631 O O . ALA A 1 331 ? 3.881 4.726 -16.928 1.00 86.31 331 ALA A O 1
ATOM 2632 N N . ILE A 1 332 ? 4.973 5.046 -14.996 1.00 91.31 332 ILE A N 1
ATOM 2633 C CA . ILE A 1 332 ? 6.321 4.836 -15.545 1.00 91.31 332 ILE A CA 1
ATOM 2634 C C . ILE A 1 332 ? 6.451 3.430 -16.131 1.00 91.31 332 ILE A C 1
ATOM 2636 O O . ILE A 1 332 ? 6.982 3.258 -17.227 1.00 91.31 332 ILE A O 1
ATOM 2640 N N . GLU A 1 333 ? 5.945 2.412 -15.434 1.00 90.94 333 GLU A N 1
ATOM 2641 C CA . GLU A 1 333 ? 5.959 1.040 -15.936 1.00 90.94 333 GLU A CA 1
ATOM 2642 C C . GLU A 1 333 ? 5.155 0.904 -17.237 1.00 90.94 333 GLU A C 1
ATOM 2644 O O . GLU A 1 333 ? 5.628 0.291 -18.199 1.00 90.94 333 GLU A O 1
ATOM 2649 N N . GLN A 1 334 ? 3.973 1.522 -17.309 1.00 89.38 334 GLN A N 1
ATOM 2650 C CA . GLN A 1 334 ? 3.177 1.558 -18.535 1.00 89.38 334 GLN A CA 1
ATOM 2651 C C . GLN A 1 334 ? 3.921 2.251 -19.681 1.00 89.38 334 GLN A C 1
ATOM 2653 O O . GLN A 1 334 ? 3.964 1.696 -20.782 1.00 89.38 334 GLN A O 1
ATOM 2658 N N . LEU A 1 335 ? 4.543 3.407 -19.435 1.00 91.62 335 LEU A N 1
ATOM 2659 C CA . LEU A 1 335 ? 5.351 4.119 -20.428 1.00 91.62 335 LEU A CA 1
ATOM 2660 C C . LEU A 1 335 ? 6.497 3.244 -20.945 1.00 91.62 335 LEU A C 1
ATOM 2662 O O . LEU A 1 335 ? 6.650 3.072 -22.155 1.00 91.62 335 LEU A O 1
ATOM 2666 N N . LEU A 1 336 ? 7.288 2.654 -20.047 1.00 93.19 336 LEU A N 1
ATOM 2667 C CA . LEU A 1 336 ? 8.413 1.798 -20.428 1.00 93.19 336 LEU A CA 1
ATOM 2668 C C . LEU A 1 336 ? 7.940 0.591 -21.248 1.00 93.19 336 LEU A C 1
ATOM 2670 O O . LEU A 1 336 ? 8.561 0.237 -22.250 1.00 93.19 336 LEU A O 1
ATOM 2674 N N . ASN A 1 337 ? 6.801 -0.002 -20.893 1.00 91.25 337 ASN A N 1
ATOM 2675 C CA . ASN A 1 337 ? 6.208 -1.094 -21.664 1.00 91.25 337 ASN A CA 1
ATOM 2676 C C . ASN A 1 337 ? 5.724 -0.641 -23.053 1.00 91.25 337 ASN A C 1
ATOM 2678 O O . ASN A 1 337 ? 5.905 -1.369 -24.033 1.00 91.25 337 ASN A O 1
ATOM 2682 N N . GLN A 1 338 ? 5.169 0.568 -23.175 1.00 90.88 338 GLN A N 1
ATOM 2683 C CA . GLN A 1 338 ? 4.818 1.154 -24.472 1.00 90.88 338 GLN A CA 1
ATOM 2684 C C . GLN A 1 338 ? 6.056 1.405 -25.341 1.00 90.88 338 GLN A C 1
ATOM 2686 O O . GLN A 1 338 ? 6.015 1.122 -26.538 1.00 90.88 338 GLN A O 1
ATOM 2691 N N . LEU A 1 339 ? 7.160 1.871 -24.749 1.00 90.25 339 LEU A N 1
ATOM 2692 C CA . LEU A 1 339 ? 8.431 2.076 -25.449 1.00 90.25 339 LEU A CA 1
ATOM 2693 C C . LEU A 1 339 ? 9.075 0.756 -25.895 1.00 90.25 339 LEU A C 1
ATOM 2695 O O . LEU A 1 339 ? 9.694 0.714 -26.956 1.00 90.25 339 LEU A O 1
ATOM 2699 N N . ARG A 1 340 ? 8.904 -0.331 -25.132 1.00 91.31 340 ARG A N 1
ATOM 2700 C CA . ARG A 1 340 ? 9.409 -1.671 -25.484 1.00 91.31 340 ARG A CA 1
ATOM 2701 C C . ARG A 1 340 ? 8.619 -2.348 -26.603 1.00 91.31 340 ARG A C 1
ATOM 2703 O O . ARG A 1 340 ? 9.206 -3.062 -27.415 1.00 91.31 340 ARG A O 1
ATOM 2710 N N . LYS A 1 341 ? 7.300 -2.136 -26.670 1.00 90.19 341 LYS A N 1
ATOM 2711 C CA . LYS A 1 341 ? 6.395 -2.873 -27.572 1.00 90.19 341 LYS A CA 1
ATOM 2712 C C . LYS A 1 341 ? 6.822 -2.875 -29.054 1.00 90.19 341 LYS A C 1
ATOM 2714 O O . LYS A 1 341 ? 6.885 -3.963 -29.623 1.00 90.19 341 LYS A O 1
ATOM 2719 N N . PRO A 1 342 ? 7.193 -1.738 -29.683 1.00 88.31 342 PRO A N 1
ATOM 2720 C CA . PRO A 1 342 ? 7.636 -1.730 -31.079 1.00 88.31 342 PRO A CA 1
ATOM 2721 C C . PRO A 1 342 ? 8.859 -2.616 -31.332 1.00 88.31 342 PRO A C 1
ATOM 2723 O O . PRO A 1 342 ? 9.001 -3.173 -32.416 1.00 88.31 342 PRO A O 1
ATOM 2726 N N . TYR A 1 343 ? 9.742 -2.757 -30.344 1.00 81.00 343 TYR A N 1
ATOM 2727 C CA . TYR A 1 343 ? 10.956 -3.553 -30.477 1.00 81.00 343 TYR A CA 1
ATOM 2728 C C . TYR A 1 343 ? 10.691 -5.045 -30.315 1.00 81.00 343 TYR A C 1
ATOM 2730 O O . TYR A 1 343 ? 11.272 -5.841 -31.052 1.00 81.00 343 TYR A O 1
ATOM 2738 N N . LEU A 1 344 ? 9.768 -5.419 -29.427 1.00 77.94 344 LEU A N 1
ATOM 2739 C CA . LEU A 1 344 ? 9.302 -6.801 -29.312 1.00 77.94 344 LEU A CA 1
ATOM 2740 C C . LEU A 1 344 ? 8.639 -7.263 -30.616 1.00 77.94 344 LEU A C 1
ATOM 2742 O O . LEU A 1 344 ? 8.959 -8.337 -31.123 1.00 77.94 344 LEU A O 1
ATOM 2746 N N . ASP A 1 345 ? 7.807 -6.416 -31.228 1.00 81.88 345 ASP A N 1
ATOM 2747 C CA . ASP A 1 345 ? 7.164 -6.725 -32.512 1.00 81.88 345 ASP A CA 1
ATOM 2748 C C . ASP A 1 345 ? 8.197 -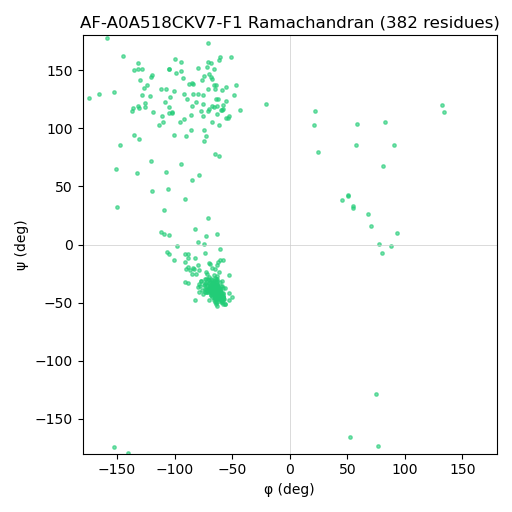6.913 -33.642 1.00 81.88 345 ASP A C 1
ATOM 2750 O O . ASP A 1 345 ? 8.042 -7.778 -34.505 1.00 81.88 345 ASP A O 1
ATOM 2754 N N . VAL A 1 346 ? 9.283 -6.134 -33.640 1.00 77.50 346 VAL A N 1
ATOM 2755 C CA . VAL A 1 346 ? 10.387 -6.250 -34.611 1.00 77.50 346 VAL A CA 1
ATOM 2756 C C . VAL A 1 346 ? 11.231 -7.502 -34.360 1.00 77.50 346 VAL A C 1
ATOM 2758 O O . VAL A 1 346 ? 11.643 -8.145 -35.327 1.00 77.50 346 VAL A O 1
ATOM 2761 N N . ALA A 1 347 ? 11.477 -7.872 -33.101 1.00 71.81 347 ALA A N 1
ATOM 2762 C CA . ALA A 1 347 ? 12.212 -9.085 -32.742 1.00 71.81 347 ALA A CA 1
ATOM 2763 C C . ALA A 1 347 ? 11.444 -10.356 -33.141 1.00 71.81 347 ALA A C 1
ATOM 2765 O O . ALA A 1 347 ? 12.042 -11.286 -33.681 1.00 71.81 347 ALA A O 1
ATOM 2766 N N . HIS A 1 348 ? 10.120 -10.373 -32.960 1.00 72.81 348 HIS A N 1
ATOM 2767 C CA . HIS A 1 348 ? 9.278 -11.506 -33.353 1.00 72.81 348 HIS A CA 1
ATOM 2768 C C . HIS A 1 348 ? 9.082 -11.630 -34.869 1.00 72.81 348 HIS A C 1
ATOM 2770 O O . HIS A 1 348 ? 8.985 -12.744 -35.381 1.00 72.81 348 HIS A O 1
ATOM 2776 N N . ASN A 1 349 ? 9.047 -10.512 -35.602 1.00 73.62 349 ASN A N 1
ATOM 2777 C CA . ASN A 1 349 ? 8.754 -10.524 -37.038 1.00 73.62 349 ASN A CA 1
ATOM 2778 C C . ASN A 1 349 ? 9.990 -10.645 -37.939 1.00 73.62 349 ASN A C 1
ATOM 2780 O O . ASN A 1 349 ? 9.844 -10.826 -39.150 1.00 73.62 349 ASN A O 1
ATOM 2784 N N . ASN A 1 350 ? 11.207 -10.565 -37.395 1.00 56.78 350 ASN A N 1
ATOM 2785 C CA . ASN A 1 350 ? 12.397 -10.525 -38.229 1.00 56.78 350 ASN A CA 1
ATOM 2786 C C . ASN A 1 350 ? 13.159 -11.836 -38.373 1.00 56.78 350 ASN A C 1
ATOM 2788 O O . ASN A 1 350 ? 14.172 -12.095 -37.727 1.00 56.78 350 ASN A O 1
ATOM 2792 N N . SER A 1 351 ? 12.779 -12.501 -39.459 1.00 51.81 351 SER A N 1
ATOM 2793 C CA . SER A 1 351 ? 13.714 -13.078 -40.422 1.00 51.81 351 SER A CA 1
ATOM 2794 C C . SER A 1 351 ? 14.242 -12.037 -41.454 1.00 51.81 351 SER A C 1
ATOM 2796 O O . SER A 1 351 ? 14.827 -12.450 -42.453 1.00 51.81 351 SER A O 1
ATOM 2798 N N . ALA A 1 352 ? 14.054 -10.710 -41.262 1.00 52.19 352 ALA A N 1
ATOM 2799 C CA . ALA A 1 352 ? 14.403 -9.662 -42.252 1.00 52.19 352 ALA A CA 1
ATOM 2800 C C . ALA A 1 352 ? 14.814 -8.258 -41.688 1.00 52.19 352 ALA A C 1
ATOM 2802 O O . ALA A 1 352 ? 14.567 -7.238 -42.328 1.00 52.19 352 ALA A O 1
ATOM 2803 N N . ALA A 1 353 ? 15.463 -8.163 -40.512 1.00 49.62 353 ALA A N 1
ATOM 2804 C CA . ALA A 1 353 ? 15.608 -6.911 -39.724 1.00 49.62 353 ALA A CA 1
ATOM 2805 C C . ALA A 1 353 ? 16.561 -5.804 -40.222 1.00 49.62 353 ALA A C 1
ATOM 2807 O O . ALA A 1 353 ? 16.824 -4.870 -39.467 1.00 49.62 353 ALA A O 1
ATOM 2808 N N . SER A 1 354 ? 17.161 -5.862 -41.408 1.00 46.16 354 SER A N 1
ATOM 2809 C CA . SER A 1 354 ? 18.344 -5.018 -41.660 1.00 46.16 354 SER A CA 1
ATOM 2810 C C . SER A 1 354 ? 18.082 -3.541 -42.004 1.00 46.16 354 SER A C 1
ATOM 2812 O O . SER A 1 354 ? 19.052 -2.831 -42.251 1.00 46.16 354 SER A O 1
ATOM 2814 N N . GLN A 1 355 ? 16.841 -3.036 -42.035 1.00 46.91 355 GLN A N 1
ATOM 2815 C CA . GLN A 1 355 ? 16.570 -1.641 -42.444 1.00 46.91 355 GLN A CA 1
ATOM 2816 C C . GLN A 1 355 ? 15.317 -1.021 -41.800 1.00 46.91 355 GLN A C 1
ATOM 2818 O O . GLN A 1 355 ? 14.368 -0.674 -42.501 1.00 46.91 355 GLN A O 1
ATOM 2823 N N . ILE A 1 356 ? 15.292 -0.834 -40.477 1.00 52.25 356 ILE A N 1
ATOM 2824 C CA . ILE A 1 356 ? 14.288 0.058 -39.872 1.00 52.25 356 ILE A CA 1
ATOM 2825 C C . ILE A 1 356 ? 14.986 1.274 -39.268 1.00 52.25 356 ILE A C 1
ATOM 2827 O O . ILE A 1 356 ? 15.589 1.197 -38.202 1.00 52.25 356 ILE A O 1
ATOM 2831 N N . ASP A 1 357 ? 14.898 2.391 -39.988 1.00 48.09 357 ASP A N 1
ATOM 2832 C CA . ASP A 1 357 ? 15.275 3.719 -39.517 1.00 48.09 357 ASP A CA 1
ATOM 2833 C C . ASP A 1 357 ? 14.095 4.331 -38.745 1.00 48.09 357 ASP A C 1
ATOM 2835 O O . ASP A 1 357 ? 12.993 4.500 -39.276 1.00 48.09 357 ASP A O 1
ATOM 2839 N N . PHE A 1 358 ? 14.315 4.624 -37.465 1.00 52.56 358 PHE A N 1
ATOM 2840 C CA . PHE A 1 358 ? 13.359 5.299 -36.590 1.00 52.56 358 PHE A CA 1
ATOM 2841 C C . PHE A 1 358 ? 13.826 6.732 -36.334 1.00 52.56 358 PHE A C 1
ATOM 2843 O O . PHE A 1 358 ? 14.121 7.113 -35.201 1.00 52.56 358 PHE A O 1
ATOM 2850 N N . GLY A 1 359 ? 13.901 7.522 -37.405 1.00 47.75 359 GLY A N 1
ATOM 2851 C CA . GLY A 1 359 ? 14.195 8.947 -37.325 1.00 47.75 359 GLY A CA 1
ATOM 2852 C C . GLY A 1 359 ? 13.294 9.703 -36.326 1.00 47.75 359 GLY A C 1
ATOM 2853 O O . GLY A 1 359 ? 12.213 9.225 -35.955 1.00 47.75 359 GLY A O 1
ATOM 2854 N N . PRO A 1 360 ? 13.717 10.908 -35.901 1.00 42.59 360 PRO A N 1
ATOM 2855 C CA . PRO A 1 360 ? 13.108 11.682 -34.809 1.00 42.59 360 PRO A CA 1
ATOM 2856 C C . PRO A 1 360 ? 11.591 11.907 -34.947 1.00 42.59 360 PRO A C 1
ATOM 2858 O O . PRO A 1 360 ? 10.889 12.003 -33.945 1.00 42.59 360 PRO A O 1
ATOM 2861 N N . GLU A 1 361 ? 11.050 11.901 -36.167 1.00 48.09 361 GLU A N 1
ATOM 2862 C CA . GLU A 1 361 ? 9.620 12.098 -36.434 1.00 48.09 361 GLU A CA 1
ATOM 2863 C C . GLU A 1 361 ? 8.700 11.002 -35.867 1.00 48.09 361 GLU A C 1
ATOM 2865 O O . GLU A 1 361 ? 7.539 11.272 -35.546 1.00 48.09 361 GLU A O 1
ATOM 2870 N N . ARG A 1 362 ? 9.172 9.751 -35.742 1.00 50.75 362 ARG A N 1
ATOM 2871 C CA . ARG A 1 362 ? 8.343 8.655 -35.200 1.00 50.75 362 ARG A CA 1
ATOM 2872 C C . ARG A 1 362 ? 8.260 8.688 -33.677 1.00 50.75 362 ARG A C 1
ATOM 2874 O O . ARG A 1 362 ? 7.203 8.365 -33.139 1.00 50.75 362 ARG A O 1
ATOM 2881 N N . LEU A 1 363 ? 9.334 9.109 -33.010 1.00 48.53 363 LEU A N 1
ATOM 2882 C CA . LEU A 1 363 ? 9.351 9.326 -31.561 1.00 48.53 363 LEU A CA 1
ATOM 2883 C C . LEU A 1 363 ? 8.455 10.514 -31.183 1.00 48.53 363 LEU A C 1
ATOM 2885 O O . LEU A 1 363 ? 7.621 10.371 -30.296 1.00 48.53 363 LEU A O 1
ATOM 2889 N N . PHE A 1 364 ? 8.489 11.596 -31.967 1.00 53.34 364 PHE A N 1
ATOM 2890 C CA . PHE A 1 364 ? 7.599 12.755 -31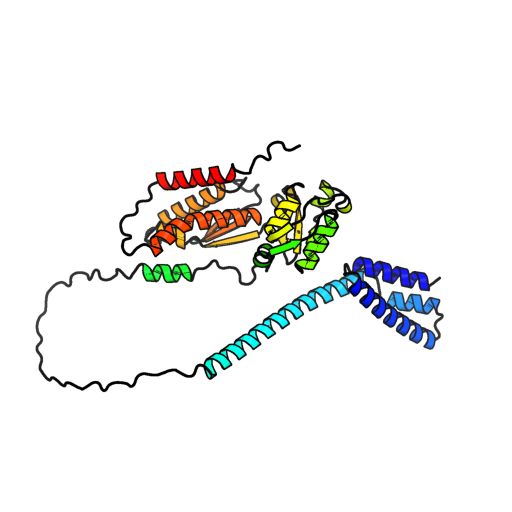.799 1.00 53.34 364 PHE A CA 1
ATOM 2891 C C . PHE A 1 364 ? 6.104 12.392 -31.881 1.00 53.34 364 PHE A C 1
ATOM 2893 O O . PHE A 1 364 ? 5.269 12.923 -31.153 1.00 53.34 364 PHE A O 1
ATOM 2900 N N . LYS A 1 365 ? 5.737 11.448 -32.761 1.00 56.91 365 LYS A N 1
ATOM 2901 C CA . LYS A 1 365 ? 4.352 10.952 -32.862 1.00 56.91 365 LYS A CA 1
ATOM 2902 C C . LYS A 1 365 ? 3.932 10.096 -31.668 1.00 56.91 365 LYS A C 1
ATOM 2904 O O . LYS A 1 365 ? 2.744 10.065 -31.353 1.00 56.91 365 LYS A O 1
ATOM 2909 N N . LEU A 1 366 ? 4.864 9.387 -31.031 1.00 50.91 366 LEU A N 1
ATOM 2910 C CA . LEU A 1 366 ? 4.588 8.638 -29.803 1.00 50.91 366 LEU A CA 1
ATOM 2911 C C . LEU A 1 366 ? 4.485 9.582 -28.597 1.00 50.91 366 LEU A C 1
ATOM 2913 O O . LEU A 1 366 ? 3.557 9.410 -27.813 1.00 50.91 366 LEU A O 1
ATOM 2917 N N . GLU A 1 367 ? 5.325 10.620 -28.516 1.00 51.69 367 GLU A N 1
ATOM 2918 C CA . GLU A 1 367 ? 5.202 11.711 -27.531 1.00 51.69 367 GLU A CA 1
ATOM 2919 C C . GLU A 1 367 ? 3.831 12.398 -27.615 1.00 51.69 367 GLU A C 1
ATOM 2921 O O . GLU A 1 367 ? 3.111 12.460 -26.619 1.00 51.69 367 GLU A O 1
ATOM 2926 N N . GLN A 1 368 ? 3.399 12.814 -28.814 1.00 58.06 368 GLN A N 1
ATOM 2927 C CA . GLN A 1 368 ? 2.081 13.440 -28.993 1.00 58.06 368 GLN A CA 1
ATOM 2928 C C . GLN A 1 368 ? 0.918 12.502 -28.644 1.00 58.06 368 GLN A C 1
ATOM 2930 O O . GLN A 1 368 ? -0.107 12.942 -28.126 1.00 58.06 368 GLN A O 1
ATOM 2935 N N . LYS A 1 369 ? 1.052 11.199 -28.922 1.00 54.09 369 LYS A N 1
ATOM 2936 C CA . LYS A 1 369 ? -0.002 10.213 -28.642 1.00 54.09 369 LYS A CA 1
ATOM 2937 C C . LYS A 1 369 ? -0.069 9.830 -27.158 1.00 54.09 369 LYS A C 1
ATOM 2939 O O . LYS A 1 369 ? -1.163 9.546 -26.668 1.00 54.09 369 LYS A O 1
ATOM 2944 N N . GLY A 1 370 ? 1.064 9.852 -26.454 1.00 47.97 370 GLY A N 1
ATOM 2945 C CA . GLY A 1 370 ? 1.129 9.739 -24.997 1.00 47.97 370 GLY A CA 1
ATOM 2946 C C . GLY A 1 370 ? 0.441 10.925 -24.319 1.00 47.97 370 GLY A C 1
ATOM 2947 O O . GLY A 1 370 ? -0.478 10.718 -23.533 1.00 47.97 370 GLY A O 1
ATOM 2948 N N . GLN A 1 371 ? 0.775 12.153 -24.728 1.00 49.09 371 GLN A N 1
ATOM 2949 C CA . GLN A 1 371 ? 0.140 13.380 -24.221 1.00 49.09 371 GLN A CA 1
ATOM 2950 C C . GLN A 1 371 ? -1.378 13.414 -24.492 1.00 49.09 371 GLN A C 1
ATOM 2952 O O . GLN A 1 371 ? -2.163 13.675 -23.584 1.00 49.09 371 GLN A O 1
ATOM 2957 N N . SER A 1 372 ? -1.827 13.025 -25.694 1.00 48.78 372 SER A N 1
ATOM 2958 C CA . SER A 1 372 ? -3.263 12.969 -26.031 1.00 48.78 372 SER A CA 1
ATOM 2959 C C . SER A 1 372 ? -4.050 11.871 -25.297 1.00 48.78 372 SER A C 1
ATOM 2961 O O . SER A 1 372 ? -5.284 11.892 -25.344 1.00 48.78 372 SER A O 1
ATOM 2963 N N . SER A 1 373 ? -3.386 10.873 -24.710 1.00 45.12 373 SER A N 1
ATOM 2964 C CA . SER A 1 373 ? -4.060 9.808 -23.953 1.00 45.12 373 SER A CA 1
ATOM 2965 C C . SER A 1 373 ? -4.237 10.181 -22.479 1.00 45.12 373 SER A C 1
ATOM 2967 O O . SER A 1 373 ? -5.110 9.616 -21.829 1.00 45.12 373 SER A O 1
ATOM 2969 N N . ILE A 1 374 ? -3.461 11.152 -21.983 1.00 48.06 374 ILE A N 1
ATOM 2970 C CA . ILE A 1 374 ? -3.537 11.674 -20.611 1.00 48.06 374 ILE A CA 1
ATOM 2971 C C . ILE A 1 374 ? -4.555 12.827 -20.520 1.00 48.06 374 ILE A C 1
ATOM 2973 O O . ILE A 1 374 ? -5.294 12.906 -19.549 1.00 48.06 374 ILE A O 1
ATOM 2977 N N . GLU A 1 375 ? -4.714 13.646 -21.567 1.00 41.06 375 GLU A N 1
ATOM 2978 C CA . GLU A 1 375 ? -5.758 14.696 -21.627 1.00 41.06 375 GLU A CA 1
ATOM 2979 C C . GLU A 1 375 ? -7.189 14.171 -21.875 1.00 41.06 375 GLU A C 1
ATOM 2981 O O . GLU A 1 375 ? -8.137 14.949 -21.942 1.00 41.06 375 GLU A O 1
ATOM 2986 N N . LYS A 1 376 ? -7.381 12.852 -22.012 1.00 40.25 376 LYS A N 1
ATOM 2987 C CA . LYS A 1 376 ? -8.711 12.229 -22.128 1.00 40.25 376 LYS A CA 1
ATOM 2988 C C . LYS A 1 376 ? -9.117 11.503 -20.851 1.00 40.25 376 LYS A C 1
ATOM 2990 O O . LYS A 1 376 ? -9.624 10.383 -20.899 1.00 40.25 376 LYS A O 1
ATOM 2995 N N . THR A 1 377 ? -8.965 12.155 -19.709 1.00 39.91 377 THR A N 1
ATOM 2996 C CA . THR A 1 377 ? -9.906 11.934 -18.609 1.00 39.91 377 THR A CA 1
ATOM 2997 C C . THR A 1 377 ? -11.273 12.396 -19.123 1.00 39.91 377 THR A C 1
ATOM 2999 O O . THR A 1 377 ? -11.363 13.509 -19.642 1.00 39.91 377 THR A O 1
ATOM 3002 N N . PRO A 1 378 ? -12.331 11.568 -19.097 1.00 37.06 378 PRO A N 1
ATOM 3003 C CA . PRO A 1 378 ? -13.641 12.031 -19.521 1.00 37.06 378 PRO A CA 1
ATOM 3004 C C . PRO A 1 378 ? -14.028 13.206 -18.624 1.00 37.06 378 PRO A C 1
ATOM 3006 O O . PRO A 1 378 ? -14.194 13.027 -17.418 1.00 37.06 378 PRO A O 1
ATOM 3009 N N . GLU A 1 379 ? -14.163 14.402 -19.202 1.00 37.84 379 GLU A N 1
ATOM 3010 C CA . GLU A 1 379 ? -14.941 15.454 -18.566 1.00 37.84 379 GLU A CA 1
ATOM 3011 C C . GLU A 1 379 ? -16.302 14.833 -18.251 1.00 37.84 379 GLU A C 1
ATOM 3013 O O . GLU A 1 379 ? -17.059 14.459 -19.154 1.00 37.84 379 GLU A O 1
ATOM 3018 N N . LEU A 1 380 ? -16.575 14.642 -16.960 1.00 42.31 380 LEU A N 1
ATOM 3019 C CA . LEU A 1 380 ? -17.893 14.323 -16.433 1.00 42.31 380 LEU A CA 1
ATOM 3020 C C . LEU A 1 380 ? -18.785 15.535 -16.713 1.00 42.31 380 LEU A C 1
ATOM 3022 O O . LEU A 1 380 ? -19.031 16.383 -15.860 1.00 42.31 380 LEU A O 1
ATOM 3026 N N . GLY A 1 381 ? -19.217 15.637 -17.968 1.00 35.41 381 GLY A N 1
ATOM 3027 C CA . GLY A 1 381 ? -20.202 16.594 -18.422 1.00 35.41 381 GLY A CA 1
ATOM 3028 C C . GLY A 1 381 ? -21.521 16.317 -17.715 1.00 35.41 381 GLY A C 1
ATOM 3029 O O . GLY A 1 381 ? -22.138 15.278 -17.936 1.00 35.41 381 GLY A O 1
ATOM 3030 N N . SER A 1 382 ? -21.906 17.258 -16.854 1.00 44.19 382 SER A N 1
ATOM 3031 C CA . SER A 1 382 ? -23.277 17.622 -16.479 1.00 44.19 382 SER A CA 1
ATOM 3032 C C . SER A 1 382 ? -24.342 16.529 -16.667 1.00 44.19 382 SER A C 1
ATOM 3034 O O . SER A 1 382 ? -25.137 16.562 -17.609 1.00 44.19 382 SER A O 1
ATOM 3036 N N . LEU A 1 383 ? -24.394 15.595 -15.724 1.00 41.53 383 LEU A N 1
ATOM 3037 C CA . LEU A 1 383 ? -25.635 14.933 -15.332 1.00 41.53 383 LEU A CA 1
ATOM 3038 C C . LEU A 1 383 ? -25.851 15.210 -13.844 1.00 41.53 383 LEU A C 1
ATOM 3040 O O . LEU A 1 383 ? -25.666 14.336 -13.005 1.00 41.53 383 LEU A O 1
ATOM 3044 N N . PHE A 1 384 ? -26.198 16.462 -13.558 1.00 42.38 384 PHE A N 1
ATOM 3045 C CA . PHE A 1 384 ? -26.930 16.900 -12.375 1.00 42.38 384 PHE A CA 1
ATOM 3046 C C . PHE A 1 384 ? -27.941 17.954 -12.816 1.00 42.38 384 PHE A C 1
ATOM 3048 O O . PHE A 1 384 ? -27.548 18.828 -13.628 1.00 42.38 384 PHE A O 1
#

Organism: NCBI:txid2528007

Foldseek 3Di:
DLVVVLVVLLVVLLVLLPDDPVVSVVVSVVVVVVLVVQLVVVVVVVDDSNVSSVVSDVVCPHSNVVSVVVNVVVVVVVVVVVVVVVVVVVVVVVVVVVVCVVPPPDDDDDDDDDDDDDDDDDDDDDDDDDDDDDPPPPPPPDPVVVVVVVVVPDFPPPPPPPCVVVLQQDWDWDDQAFFFQVVSQVVSCVVSVFAEAEDVQLCVQPPDSRPHGDHDTDGRDGNNVVQCVSCVVVQWDWADDPRYIYIHHPCCQFVPLRRWDKGKAQQVLVLCVVPVCCPVPVVVSVVVVVVLVVLLCVLDPDPDDDDPGSWDWDDDPRMIIITHHPVSVVSSVVVSVVSCVVVVVLVVPDVPNDDDDPPPVNVVVVVVVSVVVVVPPPPPPDPD

Secondary structure (DSSP, 8-state):
-HHHHHHHHHHHHHHHS---HHHHHHHHHHHHHHHHHHHHHHHHTT--HHHHHHHHHHHH--HHHHHHHHHHHHHHHHHHHHHHHHHHHHHHHHHHHHHHHHH---S-PPPPPP----------------------------HHHHHHHHHH------TT--THHHHHHSEEEE--TT-BHHHHHHHHHHHHTSEEEE-HHHHHHH--GGG-B----EEEEEHHHHHHHHHGGGTEEEEEETTEEEEEEHHHHHH-GGG-EEEEEE-HHHHHHH-S-TTT-HHHHHHHHHHHHHHHHHHSS---SSSSSS-EEEEETTEEEEEE-HHHHHHHHHHHHHHHHHHHHHHHH-SS-S-----HHHHHHHHHHHHHHHS-S-------

Radius of gyration: 33.0 Å; Cα contacts (8 Å, |Δi|>4): 290; chains: 1; bounding box: 80×71×102 Å

InterPro domains:
  IPR047928 Permease prefix domain 1 [NF038403] (17-70)

Nearest PDB structures (foldseek):
  4m0n-assembly1_A  TM=7.558E-01  e=9.314E-03  Parabacteroides distasonis ATCC 8503
  4m0h-assembly2_B  TM=7.465E-01  e=2.954E-02  Parabacteroides distasonis ATCC 8503
  7ah9-assembly1_5N  TM=4.249E-01  e=4.632E-04  Salmonella enterica subsp. enterica serovar Typhimurium str. LT2
  8axn-assembly1_0  TM=4.418E-01  e=1.101E-03  Shigella flexneri
  7ah9-assembly1_5C  TM=3.706E-01  e=1.309E-03  Salmonella enterica subsp. enterica serovar Typhimurium str. LT2

Mean predicted aligned error: 16.16 Å

pLDDT: mean 78.55, std 19.82, range [35.41, 98.25]